Protein 3I7J (pdb70)

Sequence (537 aa):
TALEVLGGWPVPAAAAAVIGPAGVLATHGDTARVFALASVTKPLVARAAQVAVEEGVVNLDTPAGPPGSTVRHLLAHTSGLAHSDQALARPGTRRYSNYGFTVLAESVQRESGIEFGRYLTEAVCEPLGVTTRLDGGPAAAGFGATSTVADLAVFAGDLLRPSTVSAQHADATTVQFPGLDGVLPGYGVQRPNDWGLGFEIRNSKSPHWTGECNSTRTFGHFGQSGGFIWVDPKADLALVVLTARDFGDWALDLWPAISDAVLAEYTLETALEVLGGWPVPAAAAAVIGPAGVLATHGDTARVFALASVTKPLVARAAQVAVEEGVVNLDTPAGPPGSTVRHLLAHTSGLAHSDQALARPGTRRYSNYGFTVLAESVQRESGIEFGRYLTEAVCEPLGVTTRLDGGPAAAGFGATSTVADLAVFAGDLLRPSTVSAQHADATTVQFPGLDGVLPGYGVQRPNDWGLGFEIRNSKSPHWTGECNSTRTFGHFGQSGGFIWVDPKADLALVVLTARDFGDWALDLWPAISDAVLAEYTL

Secondary structure (DSSP, 8-state):
-GGGGGGGSSSS-EEEEEEETTEEEEEES-TTS-EE-GGGHHHHHHHHHHHHHHHTSS-TTSB-SSTT-BHHHHHTT-S-B---S-B-S-TTT----HHHHHHHHHHHHHHHTS-HHHHHIIIIIHHH----EE-SGGGGTTT-EEE-HHHHHHHHHHHHS--SS----TTTTS-SSTT--EEETTTEEESS--B-SSSEE-TT-SS-SS-TTS-TT-EEEEETTTEEEEEETTTTEEEEEEESS-SSTTHHHHHHHHHHHHHHHH---/--GGGGGGSSSS-EEEEEEETTEEEEEES-TT--EE-GGGHHHHHHHHHHHHHHHTS--TTSB-SSTT-BHHHHHTT-S-B---S-B-S-TTS----HHHHHHHHHHHHHHHTS-HHHHHIIIIIHHH----EE-SGGGGTTT-EEE-HHHHHHHHHHHHS--SS----TTTTS-SSTT--EE-TTS-EESS--B-SSSEE-TT-SS-SS-TTS-TT-EEEEETTTEEEEEETTTTEEEEEEESS--SHHHHTHHHHHHHHHHHHH--

CATH classification: 3.40.710.10

Solvent-accessible surface area: 19996 Å² total

Radius of gyration: 24.54 Å; Cα contacts (8 Å, |Δi|>4): 1282; chains: 2; bounding box: 53×66×60 Å

B-factor: mean 22.38, std 11.06, range [1.78, 75.81]

Structure (mmCIF, N/CA/C/O backbone):
data_3I7J
#
_entry.id   3I7J
#
_cell.length_a   65.097
_cell.length_b   97.834
_cell.length_c   114.807
_cell.angle_alpha   90.000
_cell.angle_beta   90.000
_cell.angle_gamma   90.000
#
_symmetry.space_group_name_H-M   'P 21 21 21'
#
loop_
_entity.id
_entity.type
_entity.pdbx_description
1 polymer 'beta-lactamase Mb2281c'
2 water water
#
loop_
_atom_site.group_PDB
_atom_site.id
_atom_site.type_symbol
_atom_site.label_atom_id
_atom_site.label_alt_id
_atom_site.label_comp_id
_atom_site.label_asym_id
_atom_site.label_entity_id
_atom_site.label_seq_id
_atom_site.pdbx_PDB_ins_code
_atom_site.Cartn_x
_atom_site.Cartn_y
_atom_site.Cartn_z
_atom_site.occupancy
_atom_site.B_iso_or_equiv
_atom_site.auth_seq_id
_atom_site.auth_comp_id
_atom_site.auth_asym_id
_atom_site.auth_atom_id
_atom_site.pdbx_PDB_model_num
ATOM 1 N N . THR A 1 2 ? 12.963 49.424 85.203 1.00 27.75 2 THR A N 1
ATOM 2 C CA . THR A 1 2 ? 11.557 49.775 85.556 1.00 32.57 2 THR A CA 1
ATOM 3 C C . THR A 1 2 ? 10.579 49.190 84.544 1.00 31.12 2 THR A C 1
ATOM 4 O O . THR A 1 2 ? 9.495 48.732 84.905 1.00 39.03 2 THR A O 1
ATOM 8 N N . ALA A 1 3 ? 10.965 49.202 83.274 1.00 22.52 3 ALA A N 1
ATOM 9 C CA . ALA A 1 3 ? 10.104 48.683 82.223 1.00 17.51 3 ALA A CA 1
ATOM 10 C C . ALA A 1 3 ? 9.673 47.238 82.462 1.00 17.00 3 ALA A C 1
ATOM 11 O O . ALA A 1 3 ? 8.508 46.902 82.270 1.00 23.42 3 ALA A O 1
ATOM 13 N N . LEU A 1 4 ? 10.603 46.384 82.876 1.00 11.13 4 LEU A N 1
ATOM 14 C CA . LEU A 1 4 ? 10.269 44.986 83.108 1.00 22.59 4 LEU A CA 1
ATOM 15 C C . LEU A 1 4 ? 9.307 44.768 84.278 1.00 21.50 4 LEU A C 1
ATOM 16 O O . LEU A 1 4 ? 8.726 43.694 84.416 1.00 21.80 4 LEU A O 1
ATOM 21 N N . GLU A 1 5 ? 9.129 45.780 85.118 1.00 22.67 5 GLU A N 1
ATOM 22 C CA . GLU A 1 5 ? 8.238 45.633 86.258 1.00 21.04 5 GLU A CA 1
ATOM 23 C C . GLU A 1 5 ? 6.790 45.430 85.828 1.00 23.85 5 GLU A C 1
ATOM 24 O O . GLU A 1 5 ? 5.994 44.838 86.556 1.00 17.63 5 GLU A O 1
ATOM 30 N N . VAL A 1 6 ? 6.448 45.896 84.632 1.00 15.60 6 VAL A N 1
ATOM 31 C CA . VAL A 1 6 ? 5.087 45.740 84.148 1.00 13.49 6 VAL A CA 1
ATOM 32 C C . VAL A 1 6 ? 4.681 44.265 84.132 1.00 19.18 6 VAL A C 1
ATOM 33 O O . VAL A 1 6 ? 3.500 43.945 84.043 1.00 20.24 6 VAL A O 1
ATOM 37 N N . LEU A 1 7 ? 5.657 43.366 84.210 1.00 18.41 7 LEU A N 1
ATOM 38 C CA . LEU A 1 7 ? 5.369 41.938 84.199 1.00 16.73 7 LEU A CA 1
ATOM 39 C C . LEU A 1 7 ? 4.536 41.522 85.408 1.00 20.58 7 LEU A C 1
ATOM 40 O O . LEU A 1 7 ? 3.723 40.601 85.323 1.00 21.22 7 LEU A O 1
ATOM 45 N N . GLY A 1 8 ? 4.742 42.200 86.532 1.00 21.78 8 GLY A N 1
ATOM 46 C CA . GLY A 1 8 ? 3.998 41.878 87.738 1.00 17.13 8 GLY A CA 1
ATOM 47 C C . GLY A 1 8 ? 2.502 42.055 87.570 1.00 22.62 8 GLY A C 1
ATOM 48 O O . GLY A 1 8 ? 1.716 41.448 88.293 1.00 21.23 8 GLY A O 1
ATOM 49 N N . GLY A 1 9 ? 2.104 42.886 86.611 1.00 17.77 9 GLY A N 1
ATOM 50 C CA . GLY A 1 9 ? 0.690 43.114 86.383 1.00 16.99 9 GLY A CA 1
ATOM 51 C C . GLY A 1 9 ? 0.140 42.321 85.216 1.00 23.91 9 GLY A C 1
ATOM 52 O O . GLY A 1 9 ? -1.021 42.486 84.846 1.00 20.96 9 GLY A O 1
ATOM 53 N N . TRP A 1 10 ? 0.966 41.457 84.629 1.00 25.27 10 TRP A N 1
ATOM 54 C CA . TRP A 1 10 ? 0.526 40.643 83.495 1.00 21.95 10 TRP A CA 1
ATOM 55 C C . TRP A 1 10 ? -0.372 39.499 83.931 1.00 18.90 10 TRP A C 1
ATOM 56 O O . TRP A 1 10 ? -0.157 38.887 84.978 1.00 22.08 10 TRP A O 1
ATOM 67 N N . PRO A 1 11 ? -1.401 39.201 83.130 1.00 16.18 11 PRO A N 1
ATOM 68 C CA . PRO A 1 11 ? -2.336 38.120 83.434 1.00 16.26 11 PRO A CA 1
ATOM 69 C C . PRO A 1 11 ? -1.763 36.753 83.062 1.00 19.42 11 PRO A C 1
ATOM 70 O O . PRO A 1 11 ? -2.321 36.043 82.227 1.00 19.34 11 PRO A O 1
ATOM 74 N N . VAL A 1 12 ? -0.647 36.391 83.686 1.00 18.13 12 VAL A N 1
ATOM 75 C CA . VAL A 1 12 ? 0.007 35.114 83.427 1.00 21.53 12 VAL A CA 1
ATOM 76 C C . VAL A 1 12 ? 0.379 34.453 84.759 1.00 22.22 12 VAL A C 1
ATOM 77 O O . VAL A 1 12 ? 0.635 35.136 85.741 1.00 28.62 12 VAL A O 1
ATOM 81 N N . PRO A 1 13 ? 0.415 33.111 84.803 1.00 21.12 13 PRO A N 1
ATOM 82 C CA . PRO A 1 13 ? 0.757 32.366 86.023 1.00 16.57 13 PRO A CA 1
ATOM 83 C C . PRO A 1 13 ? 2.177 32.658 86.515 1.00 25.02 13 PRO A C 1
ATOM 84 O O . PRO A 1 13 ? 2.464 32.557 87.707 1.00 19.05 13 PRO A O 1
ATOM 88 N N . ALA A 1 14 ? 3.060 33.011 85.586 1.00 21.01 14 ALA A N 1
ATOM 89 C CA . ALA A 1 14 ? 4.451 33.323 85.909 1.00 24.82 14 ALA A CA 1
ATOM 90 C C . ALA A 1 14 ? 5.165 33.869 84.677 1.00 28.22 14 ALA A C 1
ATOM 91 O O . ALA A 1 14 ? 4.837 33.513 83.539 1.00 21.62 14 ALA A O 1
ATOM 93 N N . ALA A 1 15 ? 6.146 34.732 84.913 1.00 26.54 15 ALA A N 1
ATOM 94 C CA . ALA A 1 15 ? 6.917 35.328 83.829 1.00 20.84 15 ALA A CA 1
ATOM 95 C C . ALA A 1 15 ? 8.299 35.743 84.305 1.00 17.56 15 ALA A C 1
ATOM 96 O O . ALA A 1 15 ? 8.522 35.924 85.498 1.00 12.55 15 ALA A O 1
ATOM 98 N N . ALA A 1 16 ? 9.225 35.872 83.361 1.00 15.99 16 ALA A N 1
ATOM 99 C CA . ALA A 1 16 ? 10.592 36.287 83.651 1.00 11.00 16 ALA A CA 1
ATOM 100 C C . ALA A 1 16 ? 11.114 36.984 82.399 1.00 13.68 16 ALA A C 1
ATOM 101 O O . ALA A 1 16 ? 10.730 36.642 81.278 1.00 12.63 16 ALA A O 1
ATOM 103 N N . ALA A 1 17 ? 11.982 37.967 82.583 1.00 7.56 17 ALA A N 1
ATOM 104 C CA . ALA A 1 17 ? 12.498 38.690 81.443 1.00 9.86 17 ALA A CA 1
ATOM 105 C C . ALA A 1 17 ? 13.856 39.298 81.712 1.00 16.62 17 ALA A C 1
ATOM 106 O O . ALA A 1 17 ? 14.291 39.405 82.861 1.00 15.94 17 ALA A O 1
ATOM 108 N N . ALA A 1 18 ? 14.517 39.705 80.633 1.00 12.64 18 ALA A N 1
ATOM 109 C CA . ALA A 1 18 ? 15.830 40.309 80.718 1.00 9.26 18 ALA A CA 1
ATOM 110 C C . ALA A 1 18 ? 16.101 41.213 79.526 1.00 15.59 18 ALA A C 1
ATOM 111 O O . ALA A 1 18 ? 15.704 40.917 78.398 1.00 15.39 18 ALA A O 1
ATOM 113 N N . VAL A 1 19 ? 16.764 42.332 79.790 1.00 11.80 19 VAL A N 1
ATOM 114 C CA . VAL A 1 19 ? 17.150 43.257 78.742 1.00 6.85 19 VAL A CA 1
ATOM 115 C C . VAL A 1 19 ? 18.649 43.025 78.626 1.00 15.27 19 VAL A C 1
ATOM 116 O O . VAL A 1 19 ? 19.366 43.039 79.631 1.00 11.73 19 VAL A O 1
ATOM 120 N N . ILE A 1 20 ? 19.115 42.788 77.405 1.00 11.54 20 ILE A N 1
ATOM 121 C CA . ILE A 1 20 ? 20.528 42.531 77.161 1.00 10.19 20 ILE A CA 1
ATOM 122 C C . ILE A 1 20 ? 21.121 43.573 76.218 1.00 17.01 20 ILE A C 1
ATOM 123 O O . ILE A 1 20 ? 20.483 44.004 75.255 1.00 8.84 20 ILE A O 1
ATOM 128 N N . GLY A 1 21 ? 22.347 43.976 76.521 1.00 6.82 21 GLY A N 1
ATOM 129 C CA . GLY A 1 21 ? 23.055 44.937 75.705 1.00 8.79 21 GLY A CA 1
ATOM 130 C C . GLY A 1 21 ? 24.375 44.272 75.379 1.00 11.75 21 GLY A C 1
ATOM 131 O O . GLY A 1 21 ? 24.662 43.199 75.919 1.00 14.41 21 GLY A O 1
ATOM 132 N N . PRO A 1 22 ? 25.200 44.865 74.509 1.00 12.49 22 PRO A N 1
ATOM 133 C CA . PRO A 1 22 ? 26.495 44.271 74.151 1.00 15.70 22 PRO A CA 1
ATOM 134 C C . PRO A 1 22 ? 27.427 44.042 75.351 1.00 21.18 22 PRO A C 1
ATOM 135 O O . PRO A 1 22 ? 28.325 43.197 75.302 1.00 20.40 22 PRO A O 1
ATOM 139 N N . ALA A 1 23 ? 27.202 44.785 76.432 1.00 22.86 23 ALA A N 1
ATOM 140 C CA . ALA A 1 23 ? 28.024 44.655 77.630 1.00 26.98 23 ALA A CA 1
ATOM 141 C C . ALA A 1 23 ? 27.476 43.617 78.608 1.00 20.57 23 ALA A C 1
ATOM 142 O O . ALA A 1 23 ? 28.174 43.196 79.527 1.00 27.97 23 ALA A O 1
ATOM 144 N N . GLY A 1 24 ? 26.230 43.202 78.415 1.00 21.90 24 GLY A N 1
ATOM 145 C CA . GLY A 1 24 ? 25.657 42.209 79.305 1.00 15.24 24 GLY A CA 1
ATOM 146 C C . GLY A 1 24 ? 24.205 42.477 79.630 1.00 16.89 24 GLY A C 1
ATOM 147 O O . GLY A 1 24 ? 23.539 43.265 78.958 1.00 17.01 24 GLY A O 1
ATOM 148 N N . VAL A 1 25 ? 23.707 41.812 80.667 1.00 20.57 25 VAL A N 1
ATOM 149 C CA . VAL A 1 25 ? 22.323 41.978 81.086 1.00 13.84 25 VAL A CA 1
ATOM 150 C C . VAL A 1 25 ? 22.158 43.334 81.765 1.00 18.06 25 VAL A C 1
ATOM 151 O O . VAL A 1 25 ? 22.855 43.640 82.730 1.00 19.53 25 VAL A O 1
ATOM 155 N N . LEU A 1 26 ? 21.234 44.138 81.254 1.00 14.97 26 LEU A N 1
ATOM 156 C CA . LEU A 1 26 ? 20.976 45.470 81.783 1.00 13.75 26 LEU A CA 1
ATOM 157 C C . LEU A 1 26 ? 19.867 45.495 82.834 1.00 12.22 26 LEU A C 1
ATOM 158 O O . LEU A 1 26 ? 19.781 46.430 83.626 1.00 18.33 26 LEU A O 1
ATOM 163 N N . ALA A 1 27 ? 19.011 44.479 82.828 1.00 13.00 27 ALA A N 1
ATOM 164 C CA . ALA A 1 27 ? 17.918 44.401 83.785 1.00 13.41 27 ALA A CA 1
ATOM 165 C C . ALA A 1 27 ? 17.225 43.052 83.671 1.00 16.44 27 ALA A C 1
ATOM 166 O O . ALA A 1 27 ? 17.246 42.422 82.613 1.00 17.19 27 ALA A O 1
ATOM 168 N N . THR A 1 28 ? 16.627 42.599 84.767 1.00 10.73 28 THR A N 1
ATOM 169 C CA . THR A 1 28 ? 15.909 41.333 84.758 1.00 11.91 28 THR A CA 1
ATOM 170 C C . THR A 1 28 ? 14.694 41.479 85.638 1.00 8.71 28 THR A C 1
ATOM 171 O O . THR A 1 28 ? 14.543 42.475 86.341 1.00 12.06 28 THR A O 1
ATOM 175 N N . HIS A 1 29 ? 13.825 40.481 85.584 1.00 18.54 29 HIS A N 1
ATOM 176 C CA . HIS A 1 29 ? 12.622 40.456 86.399 1.00 12.96 29 HIS A CA 1
ATOM 177 C C . HIS A 1 29 ? 12.157 39.012 86.437 1.00 14.66 29 HIS A C 1
ATOM 178 O O . HIS A 1 29 ? 12.276 38.298 85.445 1.00 24.32 29 HIS A O 1
ATOM 185 N N . GLY A 1 30 ? 11.646 38.580 87.584 1.00 15.52 30 GLY A N 1
ATOM 186 C CA . GLY A 1 30 ? 11.174 37.215 87.711 1.00 12.62 30 GLY A CA 1
ATOM 187 C C . GLY A 1 30 ? 12.303 36.236 87.962 1.00 11.72 30 GLY A C 1
ATOM 188 O O . GLY A 1 30 ? 13.446 36.635 88.188 1.00 14.77 30 GLY A O 1
ATOM 189 N N . ASP A 1 31 ? 11.994 34.946 87.918 1.00 13.07 31 ASP A N 1
ATOM 190 C CA . ASP A 1 31 ? 13.016 33.934 88.156 1.00 19.27 31 ASP A CA 1
ATOM 191 C C . ASP A 1 31 ? 13.707 33.553 86.848 1.00 14.66 31 ASP A C 1
ATOM 192 O O . ASP A 1 31 ? 13.182 32.768 86.057 1.00 15.07 31 ASP A O 1
ATOM 197 N N . THR A 1 32 ? 14.894 34.114 86.634 1.00 11.83 32 THR A N 1
ATOM 198 C CA . THR A 1 32 ? 15.662 33.857 85.421 1.00 9.44 32 THR A CA 1
ATOM 199 C C . THR A 1 32 ? 16.258 32.443 85.374 1.00 15.42 32 THR A C 1
ATOM 200 O O . THR A 1 32 ? 16.852 32.039 84.372 1.00 15.65 32 THR A O 1
ATOM 204 N N . ALA A 1 33 ? 16.084 31.690 86.455 1.00 9.53 33 ALA A N 1
ATOM 205 C CA . ALA A 1 33 ? 16.587 30.326 86.525 1.00 12.16 33 ALA A CA 1
ATOM 206 C C . ALA A 1 33 ? 15.453 29.327 86.270 1.00 15.32 33 ALA A C 1
ATOM 207 O O . ALA A 1 33 ? 15.692 28.133 86.093 1.00 19.46 33 ALA A O 1
ATOM 209 N N . ARG A 1 34 ? 14.219 29.819 86.250 1.00 13.71 34 ARG A N 1
ATOM 210 C CA . ARG A 1 34 ? 13.057 28.967 86.012 1.00 13.17 34 ARG A CA 1
ATOM 211 C C . ARG A 1 34 ? 12.987 28.457 84.569 1.00 14.97 34 ARG A C 1
ATOM 212 O O . ARG A 1 34 ? 13.129 29.231 83.620 1.00 13.83 34 ARG A O 1
ATOM 220 N N . VAL A 1 35 ? 12.755 27.156 84.413 1.00 10.53 35 VAL A N 1
ATOM 221 C CA . VAL A 1 35 ? 12.661 26.537 83.093 1.00 11.51 35 VAL A CA 1
ATOM 222 C C . VAL A 1 35 ? 11.300 26.767 82.433 1.00 16.13 35 VAL A C 1
ATOM 223 O O . VAL A 1 35 ? 10.261 26.546 83.048 1.00 19.91 35 VAL A O 1
ATOM 227 N N . PHE A 1 36 ? 11.316 27.181 81.169 1.00 13.11 36 PHE A N 1
ATOM 228 C CA . PHE A 1 36 ? 10.089 27.453 80.419 1.00 10.08 36 PHE A CA 1
ATOM 229 C C . PHE A 1 36 ? 10.080 26.697 79.081 1.00 16.74 36 PHE A C 1
ATOM 230 O O . PHE A 1 36 ? 11.135 26.448 78.490 1.00 15.44 36 PHE A O 1
ATOM 238 N N . ALA A 1 37 ? 8.897 26.328 78.600 1.00 15.61 37 ALA A N 1
ATOM 239 C CA . ALA A 1 37 ? 8.807 25.666 77.302 1.00 20.80 37 ALA A CA 1
ATOM 240 C C . ALA A 1 37 ? 8.979 26.830 76.334 1.00 20.57 37 ALA A C 1
ATOM 241 O O . ALA A 1 37 ? 8.367 27.884 76.520 1.00 16.91 37 ALA A O 1
ATOM 243 N N . LEU A 1 38 ? 9.797 26.651 75.304 1.00 23.41 38 LEU A N 1
ATOM 244 C CA . LEU A 1 38 ? 10.044 27.736 74.359 1.00 17.76 38 LEU A CA 1
ATOM 245 C C . LEU A 1 38 ? 9.181 27.736 73.118 1.00 20.33 38 LEU A C 1
ATOM 246 O O . LEU A 1 38 ? 9.041 28.766 72.458 1.00 12.57 38 LEU A O 1
ATOM 251 N N . ALA A 1 39 ? 8.596 26.584 72.806 1.00 15.86 39 ALA A N 1
ATOM 252 C CA . ALA A 1 39 ? 7.784 26.448 71.601 1.00 18.48 39 ALA A CA 1
ATOM 253 C C . ALA A 1 39 ? 8.664 26.936 70.445 1.00 15.60 39 ALA A C 1
ATOM 254 O O . ALA A 1 39 ? 9.837 26.579 70.384 1.00 11.73 39 ALA A O 1
ATOM 256 N N . SER A 1 40 ? 8.121 27.761 69.554 1.00 18.79 40 SER A N 1
ATOM 257 C CA . SER A 1 40 ? 8.888 28.257 68.406 1.00 17.38 40 SER A CA 1
ATOM 258 C C . SER A 1 40 ? 10.102 29.127 68.720 1.00 15.48 40 SER A C 1
ATOM 259 O O . SER A 1 40 ? 10.854 29.498 67.818 1.00 8.57 40 SER A O 1
ATOM 262 N N . VAL A 1 41 ? 10.289 29.484 69.984 1.00 11.17 41 VAL A N 1
ATOM 263 C CA . VAL A 1 41 ? 11.465 30.266 70.320 1.00 11.96 41 VAL A CA 1
ATOM 264 C C . VAL A 1 41 ? 12.626 29.274 70.199 1.00 17.92 41 VAL A C 1
ATOM 265 O O . VAL A 1 41 ? 13.801 29.627 70.338 1.00 17.18 41 VAL A O 1
ATOM 269 N N . THR A 1 42 ? 12.274 28.019 69.933 1.00 11.00 42 THR A N 1
ATOM 270 C CA . THR A 1 42 ? 13.251 26.960 69.740 1.00 14.37 42 THR A CA 1
ATOM 271 C C . THR A 1 42 ? 13.984 27.212 68.429 1.00 9.99 42 THR A C 1
ATOM 272 O O . THR A 1 42 ? 15.189 27.001 68.329 1.00 13.22 42 THR A O 1
ATOM 276 N N . LYS A 1 43 ? 13.248 27.677 67.427 1.00 11.24 43 LYS A N 1
ATOM 277 C CA . LYS A 1 43 ? 13.817 27.902 66.104 1.00 10.86 43 LYS A CA 1
ATOM 278 C C . LYS A 1 43 ? 15.123 28.679 66.028 1.00 8.28 43 LYS A C 1
ATOM 279 O O . LYS A 1 43 ? 16.039 28.262 65.339 1.00 11.38 43 LYS A O 1
ATOM 285 N N . PRO A 1 44 ? 15.237 29.807 66.743 1.00 14.44 44 PRO A N 1
ATOM 286 C CA . PRO A 1 44 ? 16.496 30.559 66.673 1.00 11.96 44 PRO A CA 1
ATOM 287 C C . PRO A 1 44 ? 17.685 29.715 67.147 1.00 10.76 44 PRO A C 1
ATOM 288 O O . PRO A 1 44 ? 18.805 29.858 66.643 1.00 7.33 44 PRO A O 1
ATOM 292 N N . LEU A 1 45 ? 17.438 28.828 68.107 1.00 8.60 45 LEU A N 1
ATOM 293 C CA . LEU A 1 45 ? 18.499 27.970 68.631 1.00 11.59 45 LEU A CA 1
ATOM 294 C C . LEU A 1 45 ? 18.917 26.957 67.567 1.00 11.78 45 LEU A C 1
ATOM 295 O O . LEU A 1 45 ? 20.109 26.750 67.321 1.00 9.26 45 LEU A O 1
ATOM 300 N N . VAL A 1 46 ? 17.933 26.326 66.936 1.00 10.68 46 VAL A N 1
ATOM 301 C CA . VAL A 1 46 ? 18.208 25.341 65.901 1.00 10.37 46 VAL A CA 1
ATOM 302 C C . VAL A 1 46 ? 18.846 26.029 64.702 1.00 9.61 46 VAL A C 1
ATOM 303 O O . VAL A 1 46 ? 19.770 25.489 64.086 1.00 9.99 46 VAL A O 1
ATOM 307 N N . ALA A 1 47 ? 18.355 27.220 64.372 1.00 4.99 47 ALA A N 1
ATOM 308 C CA . ALA A 1 47 ? 18.902 27.977 63.246 1.00 7.37 47 ALA A CA 1
ATOM 309 C C . ALA A 1 47 ? 20.380 28.293 63.475 1.00 12.64 47 ALA A C 1
ATOM 310 O O . ALA A 1 47 ? 21.194 28.193 62.554 1.00 5.91 47 ALA A O 1
ATOM 312 N N . ARG A 1 48 ? 20.728 28.676 64.701 1.00 6.35 48 ARG A N 1
ATOM 313 C CA . ARG A 1 48 ? 22.116 29.005 64.991 1.00 8.90 48 ARG A CA 1
ATOM 314 C C . ARG A 1 48 ? 22.976 27.752 64.889 1.00 10.62 48 ARG A C 1
ATOM 315 O O . ARG A 1 48 ? 24.141 27.812 64.477 1.00 10.48 48 ARG A O 1
ATOM 323 N N . ALA A 1 49 ? 22.398 26.616 65.266 1.00 7.84 49 ALA A N 1
ATOM 324 C CA . ALA A 1 49 ? 23.105 25.344 65.190 1.00 7.90 49 ALA A CA 1
ATOM 325 C C . ALA A 1 49 ? 23.347 25.000 63.716 1.00 17.13 49 ALA A C 1
ATOM 326 O O . ALA A 1 49 ? 24.423 24.514 63.351 1.00 14.46 49 ALA A O 1
ATOM 328 N N . ALA A 1 50 ? 22.348 25.262 62.869 1.00 11.38 50 ALA A N 1
ATOM 329 C CA . ALA A 1 50 ? 22.477 24.994 61.432 1.00 10.15 50 ALA A CA 1
ATOM 330 C C . ALA A 1 50 ? 23.502 25.942 60.793 1.00 8.21 50 ALA A C 1
ATOM 331 O O . ALA A 1 50 ? 24.165 25.589 59.819 1.00 6.03 50 ALA A O 1
ATOM 333 N N . GLN A 1 51 ? 23.608 27.147 61.347 1.00 8.43 51 GLN A N 1
ATOM 334 C CA . GLN A 1 51 ? 24.555 28.134 60.862 1.00 12.45 51 GLN A CA 1
ATOM 335 C C . GLN A 1 51 ? 25.973 27.679 61.209 1.00 11.87 51 GLN A C 1
ATOM 336 O O . GLN A 1 51 ? 26.891 27.809 60.400 1.00 15.66 51 GLN A O 1
ATOM 342 N N . VAL A 1 52 ? 26.148 27.142 62.411 1.00 8.35 52 VAL A N 1
ATOM 343 C CA . VAL A 1 52 ? 27.452 26.653 62.825 1.00 8.48 52 VAL A CA 1
ATOM 344 C C . VAL A 1 52 ? 27.841 25.478 61.921 1.00 16.38 52 VAL A C 1
ATOM 345 O O . VAL A 1 52 ? 28.995 25.359 61.517 1.00 13.97 52 VAL A O 1
ATOM 349 N N . ALA A 1 53 ? 26.873 24.616 61.602 1.00 13.35 53 ALA A N 1
ATOM 350 C CA . ALA A 1 53 ? 27.130 23.459 60.744 1.00 10.13 53 ALA A CA 1
ATOM 351 C C . ALA A 1 53 ? 27.623 23.878 59.354 1.00 14.94 53 ALA A C 1
ATOM 352 O O . ALA A 1 53 ? 28.501 23.228 58.775 1.00 13.20 53 ALA A O 1
ATOM 354 N N . VAL A 1 54 ? 27.063 24.959 58.821 1.00 5.62 54 VAL A N 1
ATOM 355 C CA . VAL A 1 54 ? 27.484 25.451 57.525 1.00 8.39 54 VAL A CA 1
ATOM 356 C C . VAL A 1 54 ? 28.941 25.883 57.626 1.00 17.08 54 VAL A C 1
ATOM 357 O O . VAL A 1 54 ? 29.754 25.572 56.753 1.00 16.10 54 VAL A O 1
ATOM 361 N N . GLU A 1 55 ? 29.283 26.587 58.701 1.00 12.97 55 GLU A N 1
ATOM 362 C CA . GLU A 1 55 ? 30.662 27.042 58.876 1.00 16.83 55 GLU A CA 1
ATOM 363 C C . GLU A 1 55 ? 31.645 25.898 59.118 1.00 15.42 55 GLU A C 1
ATOM 364 O O . GLU A 1 55 ? 32.821 26.026 58.781 1.00 17.34 55 GLU A O 1
ATOM 370 N N . GLU A 1 56 ? 31.173 24.790 59.691 1.00 10.77 56 GLU A N 1
ATOM 371 C CA . GLU A 1 56 ? 32.040 23.634 59.926 1.00 18.00 56 GLU A CA 1
ATOM 372 C C . GLU A 1 56 ? 32.245 22.918 58.586 1.00 20.83 56 GLU A C 1
ATOM 373 O O . GLU A 1 56 ? 33.198 22.159 58.409 1.00 19.38 56 GLU A O 1
ATOM 379 N N . GLY A 1 57 ? 31.347 23.171 57.640 1.00 22.68 57 GLY A N 1
ATOM 380 C CA . GLY A 1 57 ? 31.448 22.520 56.348 1.00 18.90 57 GLY A CA 1
ATOM 381 C C . GLY A 1 57 ? 30.573 21.277 56.279 1.00 17.90 57 GLY A C 1
ATOM 382 O O . GLY A 1 57 ? 30.523 20.610 55.248 1.00 22.98 57 GLY A O 1
ATOM 383 N N . VAL A 1 58 ? 29.885 20.962 57.376 1.00 13.60 58 VAL A N 1
ATOM 384 C CA . VAL A 1 58 ? 29.007 19.790 57.433 1.00 21.34 58 VAL A CA 1
ATOM 385 C C . VAL A 1 58 ? 27.999 19.855 56.290 1.00 20.34 58 VAL A C 1
ATOM 386 O O . VAL A 1 58 ? 27.706 18.851 55.643 1.00 17.37 58 VAL A O 1
ATOM 390 N N . VAL A 1 59 ? 27.459 21.045 56.063 1.00 16.13 59 VAL A N 1
ATOM 391 C CA . VAL A 1 59 ? 26.516 21.270 54.981 1.00 11.55 59 VAL A CA 1
ATOM 392 C C . VAL A 1 59 ? 26.764 22.665 54.464 1.00 14.24 59 VAL A C 1
ATOM 393 O O . VAL A 1 59 ? 27.530 23.431 55.052 1.00 18.35 59 VAL A O 1
ATOM 397 N N . ASN A 1 60 ? 26.129 22.985 53.347 1.00 15.56 60 ASN A N 1
ATOM 398 C CA . ASN A 1 60 ? 26.238 24.309 52.764 1.00 9.95 60 ASN A CA 1
ATOM 399 C C . ASN A 1 60 ? 24.819 24.827 52.739 1.00 8.20 60 ASN A C 1
ATOM 400 O O . ASN A 1 60 ? 23.877 24.062 52.910 1.00 15.85 60 ASN A O 1
ATOM 405 N N . LEU A 1 61 ? 24.673 26.126 52.544 1.00 12.36 61 LEU A N 1
ATOM 406 C CA . LEU A 1 61 ? 23.362 26.735 52.477 1.00 13.08 61 LEU A CA 1
ATOM 407 C C . LEU A 1 61 ? 22.651 26.238 51.217 1.00 21.92 61 LEU A C 1
ATOM 408 O O . LEU A 1 61 ? 21.432 26.081 51.206 1.00 12.34 61 LEU A O 1
ATOM 413 N N . ASP A 1 62 ? 23.420 25.972 50.162 1.00 10.65 62 ASP A N 1
ATOM 414 C CA . ASP A 1 62 ? 22.840 25.508 48.910 1.00 17.41 62 ASP A CA 1
ATOM 415 C C . ASP A 1 62 ? 22.743 23.982 48.843 1.00 15.83 62 ASP A C 1
ATOM 416 O O . ASP A 1 62 ? 22.327 23.425 47.832 1.00 17.06 62 ASP A O 1
ATOM 421 N N . THR A 1 63 ? 23.130 23.311 49.922 1.00 11.65 63 THR A N 1
ATOM 422 C CA . THR A 1 63 ? 23.053 21.855 49.977 1.00 11.13 63 THR A CA 1
ATOM 423 C C . THR A 1 63 ? 21.593 21.419 49.844 1.00 17.18 63 THR A C 1
ATOM 424 O O . THR A 1 63 ? 20.740 21.870 50.594 1.00 16.76 63 THR A O 1
ATOM 428 N N . PRO A 1 64 ? 21.290 20.530 48.885 1.00 19.41 64 PRO A N 1
ATOM 429 C CA . PRO A 1 64 ? 19.920 20.044 48.679 1.00 17.11 64 PRO A CA 1
ATOM 430 C C . PRO A 1 64 ? 19.348 19.389 49.937 1.00 13.65 64 PRO A C 1
ATOM 431 O O . PRO A 1 64 ? 19.982 18.525 50.543 1.00 17.59 64 PRO A O 1
ATOM 435 N N . ALA A 1 65 ? 18.149 19.810 50.321 1.00 12.09 65 ALA A N 1
ATOM 436 C CA . ALA A 1 65 ? 17.475 19.273 51.498 1.00 13.90 65 ALA A CA 1
ATOM 437 C C . ALA A 1 65 ? 15.987 19.609 51.394 1.00 15.36 65 ALA A C 1
ATOM 438 O O . ALA A 1 65 ? 15.628 20.755 51.138 1.00 16.15 65 ALA A O 1
ATOM 440 N N . GLY A 1 66 ? 15.128 18.613 51.594 1.00 16.89 66 GLY A N 1
ATOM 441 C CA . GLY A 1 66 ? 13.699 18.837 51.489 1.00 18.24 66 GLY A CA 1
ATOM 442 C C . GLY A 1 66 ? 13.200 18.461 50.101 1.00 17.38 66 GLY A C 1
ATOM 443 O O . GLY A 1 66 ? 13.821 17.644 49.432 1.00 22.58 66 GLY A O 1
ATOM 444 N N . PRO A 1 67 ? 12.076 19.031 49.635 1.00 27.04 67 PRO A N 1
ATOM 445 C CA . PRO A 1 67 ? 11.555 18.703 48.300 1.00 22.25 67 PRO A CA 1
ATOM 446 C C . PRO A 1 67 ? 12.561 19.017 47.197 1.00 24.59 67 PRO A C 1
ATOM 447 O O . PRO A 1 67 ? 13.503 19.779 47.405 1.00 22.82 67 PRO A O 1
ATOM 451 N N . PRO A 1 68 ? 12.376 18.421 46.006 1.00 32.68 68 PRO A N 1
ATOM 452 C CA . PRO A 1 68 ? 13.284 18.664 44.881 1.00 27.73 68 PRO A CA 1
ATOM 453 C C . PRO A 1 68 ? 13.395 20.160 44.615 1.00 18.75 68 PRO A C 1
ATOM 454 O O . PRO A 1 68 ? 12.384 20.851 44.478 1.00 21.84 68 PRO A O 1
ATOM 458 N N . GLY A 1 69 ? 14.625 20.657 44.555 1.00 17.33 69 GLY A N 1
ATOM 459 C CA . GLY A 1 69 ? 14.836 22.070 44.312 1.00 9.58 69 GLY A CA 1
ATOM 460 C C . GLY A 1 69 ? 14.961 22.856 45.606 1.00 14.68 69 GLY A C 1
ATOM 461 O O . GLY A 1 69 ? 15.211 24.056 45.588 1.00 21.26 69 GLY A O 1
ATOM 462 N N . SER A 1 70 ? 14.786 22.185 46.737 1.00 13.26 70 SER A N 1
ATOM 463 C CA . SER A 1 70 ? 14.894 22.855 48.030 1.00 17.11 70 SER A CA 1
ATOM 464 C C . SER A 1 70 ? 16.298 22.637 48.614 1.00 14.34 70 SER A C 1
ATOM 465 O O . SER A 1 70 ? 16.938 21.620 48.337 1.00 16.47 70 SER A O 1
ATOM 468 N N . THR A 1 71 ? 16.775 23.595 49.407 1.00 11.75 71 THR A N 1
ATOM 469 C CA . THR A 1 71 ? 18.102 23.511 50.021 1.00 10.62 71 THR A CA 1
ATOM 470 C C . THR A 1 71 ? 18.029 23.861 51.512 1.00 14.62 71 THR A C 1
ATOM 471 O O . THR A 1 71 ? 16.967 24.202 52.034 1.00 11.80 71 THR A O 1
ATOM 475 N N . VAL A 1 72 ? 19.162 23.766 52.195 1.00 10.41 72 VAL A N 1
ATOM 476 C CA . VAL A 1 72 ? 19.231 24.113 53.602 1.00 10.61 72 VAL A CA 1
ATOM 477 C C . VAL A 1 72 ? 18.718 25.554 53.789 1.00 14.16 72 VAL A C 1
ATOM 478 O O . VAL A 1 72 ? 17.948 25.822 54.714 1.00 8.99 72 VAL A O 1
ATOM 482 N N . ARG A 1 73 ? 19.107 26.465 52.894 1.00 9.60 73 ARG A N 1
ATOM 483 C CA . ARG A 1 73 ? 18.670 27.861 52.979 1.00 13.97 73 ARG A CA 1
ATOM 484 C C . ARG A 1 73 ? 17.146 28.012 52.904 1.00 15.25 73 ARG A C 1
ATOM 485 O O . ARG A 1 73 ? 16.582 28.865 53.589 1.00 15.62 73 ARG A O 1
ATOM 493 N N . HIS A 1 74 ? 16.487 27.208 52.064 1.00 9.08 74 HIS A N 1
ATOM 494 C CA . HIS A 1 74 ? 15.029 27.274 51.935 1.00 11.51 74 HIS A CA 1
ATOM 495 C C . HIS A 1 74 ? 14.379 26.797 53.223 1.00 10.99 74 HIS A C 1
ATOM 496 O O . HIS A 1 74 ? 13.338 27.311 53.636 1.00 14.20 74 HIS A O 1
ATOM 503 N N . LEU A 1 75 ? 14.975 25.789 53.849 1.00 8.65 75 LEU A N 1
ATOM 504 C CA . LEU A 1 75 ? 14.419 25.265 55.086 1.00 4.57 75 LEU A CA 1
ATOM 505 C C . LEU A 1 75 ? 14.513 26.300 56.201 1.00 11.33 75 LEU A C 1
ATOM 506 O O . LEU A 1 75 ? 13.552 26.509 56.944 1.00 11.87 75 LEU A O 1
ATOM 511 N N . LEU A 1 76 ? 15.663 26.961 56.298 1.00 13.01 76 LEU A N 1
ATOM 512 C CA . LEU A 1 76 ? 15.892 27.982 57.316 1.00 14.81 76 LEU A CA 1
ATOM 513 C C . LEU A 1 76 ? 14.989 29.202 57.156 1.00 12.96 76 LEU A C 1
ATOM 514 O O . LEU A 1 76 ? 14.553 29.798 58.147 1.00 12.67 76 LEU A O 1
ATOM 519 N N . ALA A 1 77 ? 14.709 29.562 55.906 1.00 8.01 77 ALA A N 1
ATOM 520 C CA . ALA A 1 77 ? 13.890 30.728 55.591 1.00 5.70 77 ALA A CA 1
ATOM 521 C C . ALA A 1 77 ? 12.412 30.424 55.327 1.00 12.60 77 ALA A C 1
ATOM 522 O O . ALA A 1 77 ? 11.653 31.320 54.961 1.00 14.50 77 ALA A O 1
ATOM 524 N N . HIS A 1 78 ? 12.010 29.171 55.510 1.00 8.51 78 HIS A N 1
ATOM 525 C CA . HIS A 1 78 ? 10.623 28.768 55.299 1.00 13.93 78 HIS A CA 1
ATOM 526 C C . HIS A 1 78 ? 10.144 28.997 53.866 1.00 13.84 78 HIS A C 1
ATOM 527 O O . HIS A 1 78 ? 9.043 29.504 53.643 1.00 11.39 78 HIS A O 1
ATOM 534 N N . THR A 1 79 ? 10.970 28.633 52.890 1.00 13.24 79 THR A N 1
ATOM 535 C CA . THR A 1 79 ? 10.578 28.784 51.495 1.00 9.38 79 THR A CA 1
ATOM 536 C C . THR A 1 79 ? 10.691 27.463 50.732 1.00 9.04 79 THR A C 1
ATOM 537 O O . THR A 1 79 ? 10.651 27.452 49.506 1.00 14.53 79 THR A O 1
ATOM 541 N N . SER A 1 80 ? 10.806 26.350 51.451 1.00 8.99 80 SER A N 1
ATOM 542 C CA . SER A 1 80 ? 10.939 25.043 50.805 1.00 13.75 80 SER A CA 1
ATOM 543 C C . SER A 1 80 ? 9.661 24.557 50.115 1.00 18.07 80 SER A C 1
ATOM 544 O O . SER A 1 80 ? 9.708 23.595 49.352 1.00 15.46 80 SER A O 1
ATOM 547 N N . GLY A 1 81 ? 8.534 25.218 50.378 1.00 15.27 81 GLY A N 1
ATOM 548 C CA . GLY A 1 81 ? 7.275 24.818 49.774 1.00 8.55 81 GLY A CA 1
ATOM 549 C C . GLY A 1 81 ? 6.650 23.688 50.565 1.00 15.13 81 GLY A C 1
ATOM 550 O O . GLY A 1 81 ? 5.601 23.147 50.210 1.00 17.31 81 GLY A O 1
ATOM 551 N N . LEU A 1 82 ? 7.311 23.337 51.660 1.00 20.00 82 LEU A N 1
ATOM 552 C CA . LEU A 1 82 ? 6.875 22.264 52.534 1.00 14.30 82 LEU A CA 1
ATOM 553 C C . LEU A 1 82 ? 5.703 22.697 53.413 1.00 18.01 82 LEU A C 1
ATOM 554 O O . LEU A 1 82 ? 5.574 23.867 53.780 1.00 15.68 82 LEU A O 1
ATOM 559 N N . ALA A 1 83 ? 4.852 21.736 53.746 1.00 15.18 83 ALA A N 1
ATOM 560 C CA . ALA A 1 83 ? 3.692 21.993 54.573 1.00 20.53 83 ALA A CA 1
ATOM 561 C C . ALA A 1 83 ? 4.116 22.380 55.979 1.00 21.71 83 ALA A C 1
ATOM 562 O O . ALA A 1 83 ? 5.275 22.217 56.371 1.00 14.50 83 ALA A O 1
ATOM 572 N N . HIS A 1 85 ? 3.063 21.070 59.035 1.00 15.90 85 HIS A N 1
ATOM 573 C CA . HIS A 1 85 ? 3.311 19.965 59.953 1.00 17.90 85 HIS A CA 1
ATOM 574 C C . HIS A 1 85 ? 3.819 18.652 59.369 1.00 13.91 85 HIS A C 1
ATOM 575 O O . HIS A 1 85 ? 4.399 17.846 60.092 1.00 20.44 85 HIS A O 1
ATOM 582 N N . SER 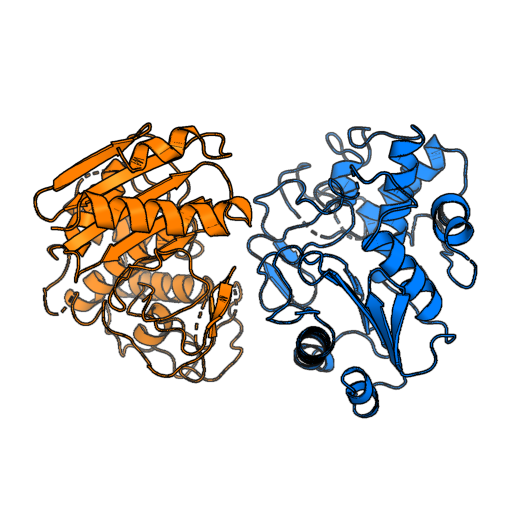A 1 86 ? 3.606 18.423 58.080 1.00 21.67 86 SER A N 1
ATOM 583 C CA . SER A 1 86 ? 4.047 17.170 57.483 1.00 22.68 86 SER A CA 1
ATOM 584 C C . SER A 1 86 ? 4.884 17.344 56.229 1.00 24.43 86 SER A C 1
ATOM 585 O O . SER A 1 86 ? 5.013 18.444 55.686 1.00 16.46 86 SER A O 1
ATOM 588 N N . ASP A 1 87 ? 5.427 16.220 55.771 1.00 31.46 87 ASP A N 1
ATOM 589 C CA . ASP A 1 87 ? 6.262 16.151 54.580 1.00 31.07 87 ASP A CA 1
ATOM 590 C C . ASP A 1 87 ? 5.407 16.278 53.325 1.00 28.90 87 ASP A C 1
ATOM 591 O O . ASP A 1 87 ? 5.547 15.506 52.375 1.00 41.85 87 ASP A O 1
ATOM 596 N N . GLN A 1 88 ? 4.514 17.253 53.327 1.00 20.60 88 GLN A N 1
ATOM 597 C CA . GLN A 1 88 ? 3.645 17.478 52.186 1.00 16.77 88 GLN A CA 1
ATOM 598 C C . GLN A 1 88 ? 4.152 18.702 51.439 1.00 18.13 88 GLN A C 1
ATOM 599 O O . GLN A 1 88 ? 4.314 19.772 52.024 1.00 18.01 88 GLN A O 1
ATOM 605 N N . ALA A 1 89 ? 4.426 18.538 50.151 1.00 19.27 89 ALA A N 1
ATOM 606 C CA . ALA A 1 89 ? 4.914 19.643 49.339 1.00 18.73 89 ALA A CA 1
ATOM 607 C C . ALA A 1 89 ? 3.721 20.399 48.772 1.00 27.31 89 ALA A C 1
ATOM 608 O O . ALA A 1 89 ? 3.017 19.894 47.896 1.00 31.19 89 ALA A O 1
ATOM 610 N N . LEU A 1 90 ? 3.496 21.611 49.275 1.00 31.30 90 LEU A N 1
ATOM 611 C CA . LEU A 1 90 ? 2.367 22.428 48.829 1.00 24.25 90 LEU A CA 1
ATOM 612 C C . LEU A 1 90 ? 2.724 23.509 47.818 1.00 28.32 90 LEU A C 1
ATOM 613 O O . LEU A 1 90 ? 1.832 24.129 47.243 1.00 30.39 90 LEU A O 1
ATOM 618 N N . ALA A 1 91 ? 4.017 23.738 47.600 1.00 23.34 91 ALA A N 1
ATOM 619 C CA . ALA A 1 91 ? 4.447 24.757 46.644 1.00 19.24 91 ALA A CA 1
ATOM 620 C C . ALA A 1 91 ? 5.860 24.501 46.139 1.00 22.50 91 ALA A C 1
ATOM 621 O O . ALA A 1 91 ? 6.588 23.678 46.691 1.00 22.13 91 ALA A O 1
ATOM 623 N N . ARG A 1 92 ? 6.238 25.216 45.083 1.00 20.50 92 ARG A N 1
ATOM 624 C CA . ARG A 1 92 ? 7.565 25.092 44.491 1.00 25.03 92 ARG A CA 1
ATOM 625 C C . ARG A 1 92 ? 8.557 25.888 45.328 1.00 15.77 92 ARG A C 1
ATOM 626 O O . ARG A 1 92 ? 8.326 27.053 45.632 1.00 22.40 92 ARG A O 1
ATOM 634 N N . PRO A 1 93 ? 9.686 25.271 45.693 1.00 23.90 93 PRO A N 1
ATOM 635 C CA . PRO A 1 93 ? 10.719 25.932 46.504 1.00 16.08 93 PRO A CA 1
ATOM 636 C C . PRO A 1 93 ? 11.041 27.358 46.046 1.00 18.04 93 PRO A C 1
ATOM 637 O O . PRO A 1 93 ? 11.214 27.611 44.853 1.00 23.53 93 PRO A O 1
ATOM 641 N N . GLY A 1 94 ? 11.105 28.288 46.997 1.00 15.22 94 GLY A N 1
ATOM 642 C CA . GLY A 1 94 ? 11.432 29.670 46.673 1.00 9.67 94 GLY A CA 1
ATOM 643 C C . GLY A 1 94 ? 10.320 30.556 46.129 1.00 13.82 94 GLY A C 1
ATOM 644 O O . GLY A 1 94 ? 10.505 31.763 45.969 1.00 17.91 94 GLY A O 1
ATOM 645 N N . THR A 1 95 ? 9.163 29.976 45.851 1.00 9.80 95 THR A N 1
ATOM 646 C CA . THR A 1 95 ? 8.053 30.748 45.311 1.00 18.42 95 THR A CA 1
ATOM 647 C C . THR A 1 95 ? 7.177 31.320 46.413 1.00 22.05 95 THR A C 1
ATOM 648 O O . THR A 1 95 ? 6.648 32.420 46.283 1.00 22.16 95 THR A O 1
ATOM 652 N N . ARG A 1 96 ? 7.015 30.570 47.496 1.00 23.28 96 ARG A N 1
ATOM 653 C CA . ARG A 1 96 ? 6.193 31.043 48.593 1.00 19.84 96 ARG A CA 1
ATOM 654 C C . ARG A 1 96 ? 6.880 30.986 49.945 1.00 26.04 96 ARG A C 1
ATOM 655 O O . ARG A 1 96 ? 7.782 30.184 50.183 1.00 23.67 96 ARG A O 1
ATOM 663 N N . ARG A 1 97 ? 6.444 31.869 50.830 1.00 22.38 97 ARG A N 1
ATOM 664 C CA . ARG A 1 97 ? 6.968 31.908 52.169 1.00 15.31 97 ARG A CA 1
ATOM 665 C C . ARG A 1 97 ? 5.904 31.381 53.101 1.00 13.01 97 ARG A C 1
ATOM 666 O O . ARG A 1 97 ? 4.896 32.048 53.332 1.00 19.08 97 ARG A O 1
ATOM 682 N N . TYR A 1 99 ? 5.577 29.595 56.903 1.00 11.62 99 TYR A N 1
ATOM 683 C CA . TYR A 1 99 ? 6.154 29.133 58.152 1.00 8.50 99 TYR A CA 1
ATOM 684 C C . TYR A 1 99 ? 5.953 27.632 58.257 1.00 8.52 99 TYR A C 1
ATOM 685 O O . TYR A 1 99 ? 4.862 27.141 57.997 1.00 13.62 99 TYR A O 1
ATOM 694 N N . SER A 1 100 ? 7.000 26.896 58.626 1.00 15.02 100 SER A N 1
ATOM 695 C CA . SER A 1 100 ? 6.876 25.446 58.731 1.00 7.29 100 SER A CA 1
ATOM 696 C C . SER A 1 100 ? 7.689 24.793 59.838 1.00 13.55 100 SER A C 1
ATOM 697 O O . SER A 1 100 ? 8.887 25.052 59.983 1.00 9.41 100 SER A O 1
ATOM 700 N N . ASN A 1 101 ? 7.024 23.951 60.627 1.00 12.82 101 ASN A N 1
ATOM 701 C CA . ASN A 1 101 ? 7.700 23.209 61.686 1.00 11.41 101 ASN A CA 1
ATOM 702 C C . ASN A 1 101 ? 8.444 22.048 61.033 1.00 16.24 101 ASN A C 1
ATOM 703 O O . ASN A 1 101 ? 9.607 21.810 61.339 1.00 11.40 101 ASN A O 1
ATOM 708 N N . TYR A 1 102 ? 7.771 21.331 60.131 1.00 8.95 102 TYR A N 1
ATOM 709 C CA . TYR A 1 102 ? 8.394 20.187 59.483 1.00 18.70 102 TYR A CA 1
ATOM 710 C C . TYR A 1 102 ? 9.622 20.603 58.679 1.00 13.53 102 TYR A C 1
ATOM 711 O O . TYR A 1 102 ? 10.549 19.811 58.502 1.00 12.99 102 TYR A O 1
ATOM 720 N N . GLY A 1 103 ? 9.628 21.844 58.199 1.00 13.36 103 GLY A N 1
ATOM 721 C CA . GLY A 1 103 ? 10.776 22.339 57.465 1.00 9.50 103 GLY A CA 1
ATOM 722 C C . GLY A 1 103 ? 11.997 22.295 58.374 1.00 9.67 103 GLY A C 1
ATOM 723 O O . GLY A 1 103 ? 13.101 21.996 57.922 1.00 14.18 103 GLY A O 1
ATOM 724 N N . PHE A 1 104 ? 11.810 22.574 59.663 1.00 8.33 104 PHE A N 1
ATOM 725 C CA . PHE A 1 104 ? 12.931 22.545 60.593 1.00 7.23 104 PHE A CA 1
ATOM 726 C C . PHE A 1 104 ? 13.312 21.121 60.972 1.00 4.83 104 PHE A C 1
ATOM 727 O O . PHE A 1 104 ? 14.453 20.867 61.353 1.00 8.11 104 PHE A O 1
ATOM 735 N N . THR A 1 105 ? 12.375 20.184 60.868 1.00 10.16 105 THR A N 1
ATOM 736 C CA . THR A 1 105 ? 12.717 18.803 61.185 1.00 17.57 105 THR A CA 1
ATOM 737 C C . THR A 1 105 ? 13.602 18.271 60.069 1.00 6.25 105 THR A C 1
ATOM 738 O O . THR A 1 105 ? 14.552 17.543 60.334 1.00 13.50 105 THR A O 1
ATOM 742 N N . VAL A 1 106 ? 13.291 18.625 58.821 1.00 11.55 106 VAL A N 1
ATOM 743 C CA . VAL A 1 106 ? 14.114 18.168 57.700 1.00 9.11 106 VAL A CA 1
ATOM 744 C C . VAL A 1 106 ? 15.503 18.792 57.839 1.00 11.89 106 VAL A C 1
ATOM 745 O O . VAL A 1 106 ? 16.519 18.162 57.521 1.00 12.23 106 VAL A O 1
ATOM 749 N N . LEU A 1 107 ? 15.537 20.024 58.341 1.00 12.17 107 LEU A N 1
ATOM 750 C CA . LEU A 1 107 ? 16.791 20.747 58.556 1.00 13.93 107 LEU A CA 1
ATOM 751 C C . LEU A 1 107 ? 17.630 20.019 59.606 1.00 16.14 107 LEU A C 1
ATOM 752 O O . LEU A 1 107 ? 18.806 19.728 59.382 1.00 11.47 107 LEU A O 1
ATOM 757 N N . ALA A 1 108 ? 17.013 19.731 60.749 1.00 6.65 108 ALA A N 1
ATOM 758 C CA . ALA A 1 108 ? 17.694 19.029 61.826 1.00 11.64 108 ALA A CA 1
ATOM 759 C C . ALA A 1 108 ? 18.157 17.651 61.344 1.00 10.95 108 ALA A C 1
ATOM 760 O O . ALA A 1 108 ? 19.234 17.190 61.715 1.00 13.09 108 ALA A O 1
ATOM 762 N N . GLU A 1 109 ? 17.338 16.995 60.525 1.00 13.00 109 GLU A N 1
ATOM 763 C CA . GLU A 1 109 ? 17.680 15.677 59.997 1.00 16.01 109 GLU A CA 1
ATOM 764 C C . GLU A 1 109 ? 18.912 15.731 59.099 1.00 19.96 109 GLU A C 1
ATOM 765 O O . GLU A 1 109 ? 19.754 14.832 59.134 1.00 15.97 109 GLU A O 1
ATOM 771 N N . SER A 1 110 ? 19.013 16.778 58.287 1.00 14.16 110 SER A N 1
ATOM 772 C CA . SER A 1 110 ? 20.158 16.921 57.398 1.00 16.70 110 SER A CA 1
ATOM 773 C C . SER A 1 110 ? 21.439 17.128 58.202 1.00 20.34 110 SER A C 1
ATOM 774 O O . SER A 1 110 ? 22.436 16.445 57.973 1.00 16.31 110 SER A O 1
ATOM 777 N N . VAL A 1 111 ? 21.407 18.061 59.150 1.00 15.67 111 VAL A N 1
ATOM 778 C CA . VAL A 1 111 ? 22.577 18.343 59.979 1.00 16.78 111 VAL A CA 1
ATOM 779 C C . VAL A 1 111 ? 22.990 17.068 60.717 1.00 16.00 111 VAL A C 1
ATOM 780 O O . VAL A 1 111 ? 24.172 16.739 60.790 1.00 14.10 111 VAL A O 1
ATOM 784 N N . GLN A 1 112 ? 22.004 16.346 61.239 1.00 14.71 112 GLN A N 1
ATOM 785 C CA . GLN A 1 112 ? 22.242 15.106 61.970 1.00 17.49 112 GLN A CA 1
ATOM 786 C C . GLN A 1 112 ? 22.925 14.043 61.107 1.00 14.78 112 GLN A C 1
ATOM 787 O O . GLN A 1 112 ? 23.926 13.446 61.509 1.00 14.79 112 GLN A O 1
ATOM 793 N N . ARG A 1 113 ? 22.368 13.805 59.924 1.00 18.48 113 ARG A N 1
ATOM 794 C CA . ARG A 1 113 ? 22.907 12.815 58.997 1.00 16.49 113 ARG A CA 1
ATOM 795 C C . ARG A 1 113 ? 24.306 13.168 58.492 1.00 21.73 113 ARG A C 1
ATOM 796 O O . ARG A 1 113 ? 25.216 12.338 58.528 1.00 20.23 113 ARG A O 1
ATOM 804 N N . GLU A 1 114 ? 24.474 14.402 58.027 1.00 18.47 114 GLU A N 1
ATOM 805 C CA . GLU A 1 114 ? 25.754 14.845 57.491 1.00 9.95 114 GLU A CA 1
ATOM 806 C C . GLU A 1 114 ? 26.869 15.016 58.517 1.00 14.39 114 GLU A C 1
ATOM 807 O O . GLU A 1 114 ? 28.040 14.904 58.173 1.00 15.26 114 GLU A O 1
ATOM 813 N N . SER A 1 115 ? 26.508 15.279 59.768 1.00 14.41 115 SER A N 1
ATOM 814 C CA . SER A 1 115 ? 27.492 15.480 60.823 1.00 16.42 115 SER A CA 1
ATOM 815 C C . SER A 1 115 ? 27.770 14.196 61.592 1.00 17.23 115 SER A C 1
ATOM 816 O O . SER A 1 115 ? 28.810 14.063 62.235 1.00 15.27 115 SER A O 1
ATOM 819 N N . GLY A 1 116 ? 26.827 13.264 61.541 1.00 18.69 116 GLY A N 1
ATOM 820 C CA . GLY A 1 116 ? 26.987 12.016 62.260 1.00 12.11 116 GLY A CA 1
ATOM 821 C C . GLY A 1 116 ? 26.687 12.170 63.740 1.00 16.25 116 GLY A C 1
ATOM 822 O O . GLY A 1 116 ? 26.966 11.270 64.528 1.00 22.39 116 GLY A O 1
ATOM 823 N N . ILE A 1 117 ? 26.108 13.305 64.125 1.00 14.13 117 ILE A N 1
ATOM 824 C CA . ILE A 1 117 ? 25.781 13.556 65.525 1.00 11.34 117 ILE A CA 1
ATOM 825 C C . ILE A 1 117 ? 24.283 13.760 65.747 1.00 11.95 117 ILE A C 1
ATOM 826 O O . ILE A 1 117 ? 23.629 14.470 64.984 1.00 12.36 117 ILE A O 1
ATOM 831 N N . GLU A 1 118 ? 23.739 13.141 66.794 1.00 22.37 118 GLU A N 1
ATOM 832 C CA . GLU A 1 118 ? 22.312 13.280 67.086 1.00 20.49 118 GLU A CA 1
ATOM 833 C C . GLU A 1 118 ? 22.032 14.775 67.228 1.00 19.87 118 GLU A C 1
ATOM 834 O O . GLU A 1 118 ? 22.733 15.477 67.961 1.00 20.11 118 GLU A O 1
ATOM 840 N N . PHE A 1 119 ? 21.009 15.264 66.532 1.00 16.10 119 PHE A N 1
ATOM 841 C CA . PHE A 1 119 ? 20.738 16.694 66.556 1.00 21.33 119 PHE A CA 1
ATOM 842 C C . PHE A 1 119 ? 20.658 17.373 67.913 1.00 15.70 119 PHE A C 1
ATOM 843 O O . PHE A 1 119 ? 21.196 18.464 68.080 1.00 18.84 119 PHE A O 1
ATOM 851 N N . GLY A 1 120 ? 19.976 16.758 68.872 1.00 15.96 120 GLY A N 1
ATOM 852 C CA . GLY A 1 120 ? 19.894 17.366 70.185 1.00 17.26 120 GLY A CA 1
ATOM 853 C C . GLY A 1 120 ? 21.290 17.568 70.748 1.00 14.41 120 GLY A C 1
ATOM 854 O O . GLY A 1 120 ? 21.601 18.611 71.321 1.00 12.49 120 GLY A O 1
ATOM 855 N N . ARG A 1 121 ? 22.140 16.562 70.575 1.00 17.08 121 ARG A N 1
ATOM 856 C CA . ARG A 1 121 ? 23.508 16.634 71.060 1.00 15.35 121 ARG A CA 1
ATOM 857 C C . ARG A 1 121 ? 24.316 17.612 70.225 1.00 10.98 121 ARG A C 1
ATOM 858 O O . ARG A 1 121 ? 25.208 18.276 70.740 1.00 21.02 121 ARG A O 1
ATOM 866 N N . TYR A 1 122 ? 24.005 17.706 68.936 1.00 10.93 122 TYR A N 1
ATOM 867 C CA . TYR A 1 122 ? 24.723 18.629 68.071 1.00 11.94 122 TYR A CA 1
ATOM 868 C C . TYR A 1 122 ? 24.435 20.064 68.506 1.00 15.09 122 TYR A C 1
ATOM 869 O O . TYR A 1 122 ? 25.333 20.910 68.534 1.00 11.71 122 TYR A O 1
ATOM 878 N N . LEU A 1 123 ? 23.174 20.339 68.834 1.00 20.07 123 LEU A N 1
ATOM 879 C CA . LEU A 1 123 ? 22.773 21.675 69.282 1.00 22.89 123 LEU A CA 1
ATOM 880 C C . LEU A 1 123 ? 23.574 22.086 70.513 1.00 19.79 123 LEU A C 1
ATOM 881 O O . LEU A 1 123 ? 24.091 23.201 70.592 1.00 18.14 123 LEU A O 1
ATOM 886 N N . THR A 1 124 ? 23.667 21.169 71.469 1.00 16.08 124 THR A N 1
ATOM 887 C CA . THR A 1 124 ? 24.387 21.406 72.713 1.00 16.06 124 THR A CA 1
ATOM 888 C C . THR A 1 124 ? 25.859 21.729 72.474 1.00 19.56 124 THR A C 1
ATOM 889 O O . THR A 1 124 ? 26.362 22.738 72.956 1.00 23.70 124 THR A O 1
ATOM 893 N N . GLU A 1 125 ? 26.540 20.878 71.715 1.00 17.89 125 GLU A N 1
ATOM 894 C CA . GLU A 1 125 ? 27.958 21.063 71.447 1.00 16.90 125 GLU A CA 1
ATOM 895 C C . GLU A 1 125 ? 28.290 22.229 70.531 1.00 8.27 125 GLU A C 1
ATOM 896 O 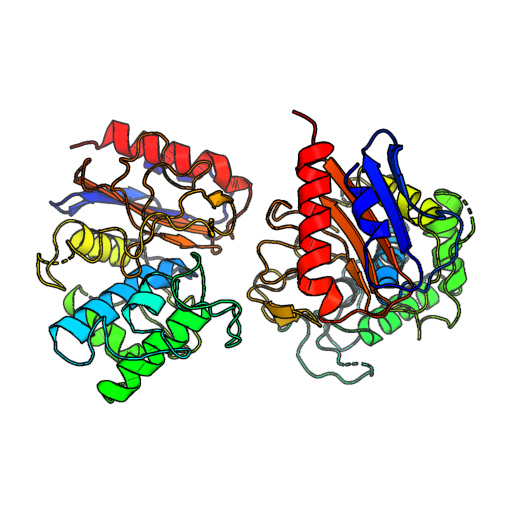O . GLU A 1 125 ? 29.375 22.801 70.618 1.00 17.45 125 GLU A O 1
ATOM 902 N N . ALA A 1 126 ? 27.374 22.600 69.650 1.00 16.52 126 ALA A N 1
ATOM 903 C CA . ALA A 1 126 ? 27.662 23.691 68.725 1.00 14.17 126 ALA A CA 1
ATOM 904 C C . ALA A 1 126 ? 27.210 25.064 69.204 1.00 12.94 126 ALA A C 1
ATOM 905 O O . ALA A 1 126 ? 27.772 26.085 68.802 1.00 16.48 126 ALA A O 1
ATOM 907 N N . VAL A 1 127 ? 26.213 25.089 70.078 1.00 17.05 127 VAL A N 1
ATOM 908 C CA . VAL A 1 127 ? 25.662 26.352 70.544 1.00 12.60 127 VAL A CA 1
ATOM 909 C C . VAL A 1 127 ? 25.590 26.544 72.054 1.00 13.75 127 VAL A C 1
ATOM 910 O O . VAL A 1 127 ? 26.187 27.465 72.597 1.00 11.57 127 VAL A O 1
ATOM 914 N N . CYS A 1 128 ? 24.843 25.672 72.719 1.00 10.67 128 CYS A N 1
ATOM 915 C CA . CYS A 1 128 ? 24.644 25.776 74.151 1.00 15.73 128 CYS A CA 1
ATOM 916 C C . CYS A 1 128 ? 25.896 25.643 75.018 1.00 17.96 128 CYS A C 1
ATOM 917 O O . CYS A 1 128 ? 26.155 26.494 75.868 1.00 13.96 128 CYS A O 1
ATOM 920 N N . GLU A 1 129 ? 26.671 24.590 74.795 1.00 18.93 129 GLU A N 1
ATOM 921 C CA . GLU A 1 129 ? 27.887 24.345 75.557 1.00 18.66 129 GLU A CA 1
ATOM 922 C C . GLU A 1 129 ? 28.894 25.495 75.383 1.00 20.90 129 GLU A C 1
ATOM 923 O O . GLU A 1 129 ? 29.436 26.010 76.361 1.00 18.23 129 GLU A O 1
ATOM 929 N N . PRO A 1 130 ? 29.148 25.927 74.137 1.00 18.70 130 PRO A N 1
ATOM 930 C CA . PRO A 1 130 ? 30.107 27.026 73.956 1.00 19.63 130 PRO A CA 1
ATOM 931 C C . PRO A 1 130 ? 29.702 28.329 74.649 1.00 19.58 130 PRO A C 1
ATOM 932 O O . PRO A 1 130 ? 30.560 29.104 75.072 1.00 21.81 130 PRO A O 1
ATOM 936 N N . LEU A 1 131 ? 28.401 28.571 74.775 1.00 17.06 131 LEU A N 1
ATOM 937 C CA . LEU A 1 131 ? 27.914 29.794 75.418 1.00 15.13 131 LEU A CA 1
ATOM 938 C C . LEU A 1 131 ? 27.578 29.618 76.901 1.00 12.11 131 LEU A C 1
ATOM 939 O O . LEU A 1 131 ? 27.139 30.563 77.553 1.00 21.70 131 LEU A O 1
ATOM 944 N N . GLY A 1 132 ? 27.775 28.415 77.430 1.00 11.33 132 GLY A N 1
ATOM 945 C CA . GLY A 1 132 ? 27.475 28.173 78.830 1.00 7.08 132 GLY A CA 1
ATOM 946 C C . GLY A 1 132 ? 26.001 27.994 79.155 1.00 17.01 132 GLY A C 1
ATOM 947 O O . GLY A 1 132 ? 25.595 28.199 80.299 1.00 19.79 132 GLY A O 1
ATOM 956 N N . VAL A 1 134 ? 23.803 25.828 80.190 1.00 13.87 134 VAL A N 1
ATOM 957 C CA . VAL A 1 134 ? 23.648 24.521 80.819 1.00 12.90 134 VAL A CA 1
ATOM 958 C C . VAL A 1 134 ? 22.240 24.108 81.258 1.00 18.06 134 VAL A C 1
ATOM 959 O O . VAL A 1 134 ? 22.049 23.037 81.835 1.00 20.23 134 VAL A O 1
ATOM 963 N N . THR A 1 135 ? 21.246 24.937 80.975 1.00 18.44 135 THR A N 1
ATOM 964 C CA . THR A 1 135 ? 19.883 24.583 81.345 1.00 13.09 135 THR A CA 1
ATOM 965 C C . THR A 1 135 ? 18.983 24.716 80.116 1.00 20.31 135 THR A C 1
ATOM 966 O O . THR A 1 135 ? 17.794 25.039 80.213 1.00 17.08 135 THR A O 1
ATOM 970 N N . THR A 1 136 ? 19.577 24.469 78.954 1.00 14.48 136 THR A N 1
ATOM 971 C CA . THR A 1 136 ? 18.867 24.528 77.685 1.00 22.00 136 THR A CA 1
ATOM 972 C C . THR A 1 136 ? 18.975 23.171 77.008 1.00 17.68 136 THR A C 1
ATOM 973 O O . THR A 1 136 ? 20.064 22.613 76.896 1.00 17.46 136 THR A O 1
ATOM 977 N N . ARG A 1 137 ? 17.853 22.630 76.559 1.00 17.94 137 ARG A N 1
ATOM 978 C CA . ARG A 1 137 ? 17.906 21.344 75.891 1.00 21.68 137 ARG A CA 1
ATOM 979 C C . ARG A 1 137 ? 16.766 21.123 74.916 1.00 17.45 137 ARG A C 1
ATOM 980 O O . ARG A 1 137 ? 15.713 21.757 74.997 1.00 17.02 137 ARG A O 1
ATOM 988 N N . LEU A 1 138 ? 17.004 20.215 73.982 1.00 23.17 138 LEU A N 1
ATOM 989 C CA . LEU A 1 138 ? 16.027 19.861 72.973 1.00 22.56 138 LEU A CA 1
ATOM 990 C C . LEU A 1 138 ? 15.905 18.341 72.938 1.00 20.36 138 LEU A C 1
ATOM 991 O O . LEU A 1 138 ? 16.790 17.651 72.427 1.00 24.79 138 LEU A O 1
ATOM 996 N N . ASP A 1 139 ? 14.820 17.823 73.498 1.00 20.79 139 ASP A N 1
ATOM 997 C CA . ASP A 1 139 ? 14.576 16.388 73.510 1.00 28.50 139 ASP A CA 1
ATOM 998 C C . ASP A 1 139 ? 13.517 16.094 72.456 1.00 26.08 139 ASP A C 1
ATOM 999 O O . ASP A 1 139 ? 12.679 16.943 72.160 1.00 25.97 139 ASP A O 1
ATOM 1004 N N . GLY A 1 140 ? 13.549 14.895 71.891 1.00 27.61 140 GLY A N 1
ATOM 1005 C CA . GLY A 1 140 ? 12.555 14.547 70.895 1.00 24.57 140 GLY A CA 1
ATOM 1006 C C . GLY A 1 140 ? 13.129 14.369 69.512 1.00 21.85 140 GLY A C 1
ATOM 1007 O O . GLY A 1 140 ? 12.440 13.904 68.606 1.00 27.96 140 GLY A O 1
ATOM 1008 N N . GLY A 1 141 ? 14.390 14.746 69.343 1.00 22.13 141 GLY A N 1
ATOM 1009 C CA . GLY A 1 141 ? 15.030 14.601 68.049 1.00 19.91 141 GLY A CA 1
ATOM 1010 C C . GLY A 1 141 ? 14.559 15.621 67.034 1.00 20.68 141 GLY A C 1
ATOM 1011 O O . GLY A 1 141 ? 13.825 16.554 67.369 1.00 18.89 141 GLY A O 1
ATOM 1012 N N . PRO A 1 142 ? 14.969 15.465 65.772 1.00 19.54 142 PRO A N 1
ATOM 1013 C CA . PRO A 1 142 ? 14.565 16.405 64.725 1.00 17.24 142 PRO A CA 1
ATOM 1014 C C . PRO A 1 142 ? 13.055 16.626 64.601 1.00 22.27 142 PRO A C 1
ATOM 1015 O O . PRO A 1 142 ? 12.618 17.653 64.088 1.00 17.16 142 PRO A O 1
ATOM 1019 N N . ALA A 1 143 ? 12.258 15.679 65.084 1.00 20.27 143 ALA A N 1
ATOM 1020 C CA . ALA A 1 143 ? 10.807 15.817 65.000 1.00 21.92 143 ALA A CA 1
ATOM 1021 C C . ALA A 1 143 ? 10.329 17.019 65.812 1.00 21.15 143 ALA A C 1
ATOM 1022 O O . ALA A 1 143 ? 9.270 17.585 65.536 1.00 15.71 143 ALA A O 1
ATOM 1024 N N . ALA A 1 144 ? 11.108 17.409 66.813 1.00 16.66 144 ALA A N 1
ATOM 1025 C CA . ALA A 1 144 ? 10.732 18.537 67.650 1.00 18.51 144 ALA A CA 1
ATOM 1026 C C . ALA A 1 144 ? 11.657 19.740 67.469 1.00 14.70 144 ALA A C 1
ATOM 1027 O O . ALA A 1 144 ? 11.630 20.684 68.267 1.00 18.32 144 ALA A O 1
ATOM 1029 N N . ALA A 1 145 ? 12.461 19.705 66.413 1.00 11.26 145 ALA A N 1
ATOM 1030 C CA . ALA A 1 145 ? 13.409 20.777 66.112 1.00 9.32 145 ALA A CA 1
ATOM 1031 C C . ALA A 1 145 ? 12.750 22.136 65.941 1.00 11.29 145 ALA A C 1
ATOM 1032 O O . ALA A 1 145 ? 13.419 23.167 66.010 1.00 13.33 145 ALA A O 1
ATOM 1034 N N . GLY A 1 146 ? 11.445 22.147 65.705 1.00 8.87 146 GLY A N 1
ATOM 1035 C CA . GLY A 1 146 ? 10.781 23.416 65.519 1.00 6.81 146 GLY A CA 1
ATOM 1036 C C . GLY A 1 146 ? 10.073 23.982 66.736 1.00 11.31 146 GLY A C 1
ATOM 1037 O O . GLY A 1 146 ? 9.600 25.115 66.679 1.00 10.63 146 GLY A O 1
ATOM 1038 N N . PHE A 1 147 ? 10.044 23.250 67.849 1.00 11.58 147 PHE A N 1
ATOM 1039 C CA . PHE A 1 147 ? 9.298 23.735 69.011 1.00 13.63 147 PHE A CA 1
ATOM 1040 C C . PHE A 1 147 ? 9.535 23.017 70.337 1.00 10.78 147 PHE A C 1
ATOM 1041 O O . PHE A 1 147 ? 8.906 23.365 71.338 1.00 15.72 147 PHE A O 1
ATOM 1049 N N . GLY A 1 148 ? 10.420 22.027 70.360 1.00 11.76 148 GLY A N 1
ATOM 1050 C CA . GLY A 1 148 ? 10.628 21.269 71.582 1.00 6.14 148 GLY A CA 1
ATOM 1051 C C . GLY A 1 148 ? 11.703 21.688 72.558 1.00 11.36 148 GLY A C 1
ATOM 1052 O O . GLY A 1 148 ? 11.959 20.971 73.520 1.00 14.04 148 GLY A O 1
ATOM 1053 N N . ALA A 1 149 ? 12.339 22.829 72.335 1.00 12.04 149 ALA A N 1
ATOM 1054 C CA . ALA A 1 149 ? 13.383 23.262 73.250 1.00 12.67 149 ALA A CA 1
ATOM 1055 C C . ALA A 1 149 ? 12.830 23.821 74.561 1.00 18.91 149 ALA A C 1
ATOM 1056 O O . ALA A 1 149 ? 11.720 24.361 74.631 1.00 14.72 149 ALA A O 1
ATOM 1058 N N . THR A 1 150 ? 13.639 23.665 75.596 1.00 12.68 150 THR A N 1
ATOM 1059 C CA . THR A 1 150 ? 13.334 24.113 76.939 1.00 13.98 150 THR A CA 1
ATOM 1060 C C . THR A 1 150 ? 14.542 24.955 77.371 1.00 11.47 150 THR A C 1
ATOM 1061 O O . THR A 1 150 ? 15.679 24.601 77.071 1.00 9.29 150 THR A O 1
ATOM 1065 N N . SER A 1 151 ? 14.306 26.066 78.063 1.00 11.69 151 SER A N 1
ATOM 1066 C CA . SER A 1 151 ? 15.407 26.921 78.489 1.00 12.16 151 SER A CA 1
ATOM 1067 C C . SER A 1 151 ? 14.984 27.886 79.596 1.00 15.15 151 SER A C 1
ATOM 1068 O O . SER A 1 151 ? 13.848 27.840 80.078 1.00 13.35 151 SER A O 1
ATOM 1071 N N . THR A 1 152 ? 15.910 28.761 79.987 1.00 16.65 152 THR A N 1
ATOM 1072 C CA . THR A 1 152 ? 15.685 29.754 81.043 1.00 10.17 152 THR A CA 1
ATOM 1073 C C . THR A 1 152 ? 16.005 31.141 80.516 1.00 8.75 152 THR A C 1
ATOM 1074 O O . THR A 1 152 ? 16.684 31.275 79.505 1.00 9.15 152 THR A O 1
ATOM 1078 N N . VAL A 1 153 ? 15.527 32.180 81.197 1.00 13.80 153 VAL A N 1
ATOM 1079 C CA . VAL A 1 153 ? 15.818 33.535 80.740 1.00 8.39 153 VAL A CA 1
ATOM 1080 C C . VAL A 1 153 ? 17.325 33.804 80.807 1.00 10.45 153 VAL A C 1
ATOM 1081 O O . VAL A 1 153 ? 17.873 34.503 79.954 1.00 9.99 153 VAL A O 1
ATOM 1085 N N . ALA A 1 154 ? 17.993 33.240 81.811 1.00 5.62 154 ALA A N 1
ATOM 1086 C CA . ALA A 1 154 ? 19.437 33.416 81.971 1.00 9.41 154 ALA A CA 1
ATOM 1087 C C . ALA A 1 154 ? 20.193 32.857 80.766 1.00 13.66 154 ALA A C 1
ATOM 1088 O O . ALA A 1 154 ? 21.116 33.491 80.248 1.00 14.80 154 ALA A O 1
ATOM 1090 N N . ASP A 1 155 ? 19.814 31.653 80.342 1.00 13.98 155 ASP A N 1
ATOM 1091 C CA . ASP A 1 155 ? 20.443 31.014 79.189 1.00 12.24 155 ASP A CA 1
ATOM 1092 C C . ASP A 1 155 ? 20.115 31.789 77.911 1.00 11.79 155 ASP A C 1
ATOM 1093 O O . ASP A 1 155 ? 20.986 32.004 77.067 1.00 7.98 155 ASP A O 1
ATOM 1098 N N . LEU A 1 156 ? 18.860 32.205 77.765 1.00 7.39 156 LEU A N 1
ATOM 1099 C CA . LEU A 1 156 ? 18.473 32.947 76.574 1.00 7.75 156 LEU A CA 1
ATOM 1100 C C . LEU A 1 156 ? 19.139 34.310 76.545 1.00 10.40 156 LEU A C 1
ATOM 1101 O O . LEU A 1 156 ? 19.390 34.863 75.473 1.00 11.73 156 LEU A O 1
ATOM 1106 N N . ALA A 1 157 ? 19.422 34.848 77.729 1.00 9.25 157 ALA A N 1
ATOM 1107 C CA . ALA A 1 157 ? 20.076 36.148 77.853 1.00 12.91 157 ALA A CA 1
ATOM 1108 C C . ALA A 1 157 ? 21.475 36.043 77.253 1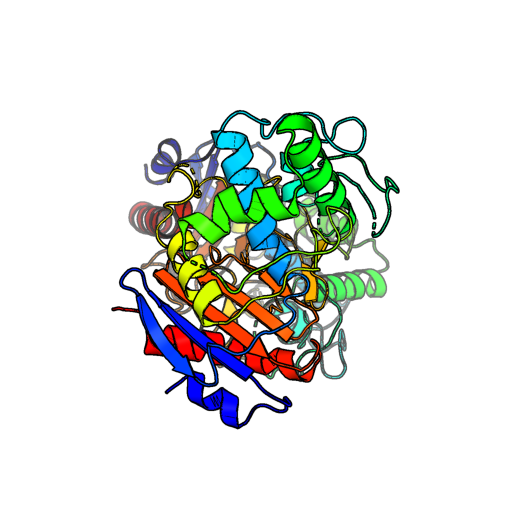.00 10.17 157 ALA A C 1
ATOM 1109 O O . ALA A 1 157 ? 21.929 36.944 76.548 1.00 12.69 157 ALA A O 1
ATOM 1111 N N . VAL A 1 158 ? 22.149 34.935 77.551 1.00 10.27 158 VAL A N 1
ATOM 1112 C CA . VAL A 1 158 ? 23.483 34.665 77.031 1.00 13.16 158 VAL A CA 1
ATOM 1113 C C . VAL A 1 158 ? 23.379 34.508 75.512 1.00 8.84 158 VAL A C 1
ATOM 1114 O O . VAL A 1 158 ? 24.216 35.017 74.765 1.00 11.58 158 VAL A O 1
ATOM 1118 N N . PHE A 1 159 ? 22.341 33.806 75.060 1.00 13.04 159 PHE A N 1
ATOM 1119 C CA . PHE A 1 159 ? 22.126 33.591 73.632 1.00 11.46 159 PHE A CA 1
ATOM 1120 C C . PHE A 1 159 ? 21.948 34.934 72.936 1.00 15.14 159 PHE A C 1
ATOM 1121 O O . PHE A 1 159 ? 22.573 35.197 71.902 1.00 11.61 159 PHE A O 1
ATOM 1129 N N . ALA A 1 160 ? 21.113 35.792 73.518 1.00 11.51 160 ALA A N 1
ATOM 1130 C CA . ALA A 1 160 ? 20.872 37.122 72.954 1.00 16.85 160 ALA A CA 1
ATOM 1131 C C . ALA A 1 160 ? 22.199 37.867 72.805 1.00 16.26 160 ALA A C 1
ATOM 1132 O O . ALA A 1 160 ? 22.361 38.690 71.903 1.00 14.81 160 ALA A O 1
ATOM 1134 N N . GLY A 1 161 ? 23.144 37.570 73.695 1.00 12.24 161 GLY A N 1
ATOM 1135 C CA . GLY A 1 161 ? 24.442 38.213 73.625 1.00 7.78 161 GLY A CA 1
ATOM 1136 C C . GLY A 1 161 ? 25.163 37.809 72.351 1.00 14.31 161 GLY A C 1
ATOM 1137 O O . GLY A 1 161 ? 25.831 38.618 71.703 1.00 13.21 161 GLY A O 1
ATOM 1138 N N . ASP A 1 162 ? 25.012 36.543 71.981 1.00 15.45 162 ASP A N 1
ATOM 1139 C CA . ASP A 1 162 ? 25.644 36.016 70.783 1.00 9.15 162 ASP A CA 1
ATOM 1140 C C . ASP A 1 162 ? 24.976 36.615 69.544 1.00 14.48 162 ASP A C 1
ATOM 1141 O O . ASP A 1 162 ? 25.609 36.770 68.499 1.00 8.13 162 ASP A O 1
ATOM 1146 N N . LEU A 1 163 ? 23.697 36.958 69.663 1.00 8.91 163 LEU A N 1
ATOM 1147 C CA . LEU A 1 163 ? 22.966 37.545 68.536 1.00 13.64 163 LEU A CA 1
ATOM 1148 C C . LEU A 1 163 ? 23.286 39.033 68.362 1.00 10.64 163 LEU A C 1
ATOM 1149 O O . LEU A 1 163 ? 23.065 39.608 67.299 1.00 13.92 163 LEU A O 1
ATOM 1154 N N . LEU A 1 164 ? 23.821 39.637 69.417 1.00 14.69 164 LEU A N 1
ATOM 1155 C CA . LEU A 1 164 ? 24.173 41.052 69.433 1.00 12.43 164 LEU A CA 1
ATOM 1156 C C . LEU A 1 164 ? 25.614 41.225 68.952 1.00 13.22 164 LEU A C 1
ATOM 1157 O O . LEU A 1 164 ? 25.924 42.141 68.191 1.00 12.20 164 LEU A O 1
ATOM 1162 N N . ARG A 1 165 ? 26.479 40.327 69.415 1.00 9.22 165 ARG A N 1
ATOM 1163 C CA . ARG A 1 165 ? 27.904 40.292 69.069 1.00 7.75 165 ARG A CA 1
ATOM 1164 C C . ARG A 1 165 ? 28.224 38.823 68.785 1.00 9.38 165 ARG A C 1
ATOM 1165 O O . ARG A 1 165 ? 28.636 38.091 69.679 1.00 14.00 165 ARG A O 1
ATOM 1173 N N . PRO A 1 166 ? 28.049 38.380 67.532 1.00 15.97 166 PRO A N 1
ATOM 1174 C CA . PRO A 1 166 ? 28.306 36.991 67.136 1.00 14.42 166 PRO A CA 1
ATOM 1175 C C . PRO A 1 166 ? 29.637 36.394 67.555 1.00 18.44 166 PRO A C 1
ATOM 1176 O O . PRO A 1 166 ? 30.688 36.984 67.332 1.00 16.25 166 PRO A O 1
ATOM 1180 N N . SER A 1 167 ? 29.577 35.222 68.176 1.00 10.29 167 SER A N 1
ATOM 1181 C CA . SER A 1 167 ? 30.780 34.524 68.592 1.00 17.22 167 SER A CA 1
ATOM 1182 C C . SER A 1 167 ? 30.719 33.072 68.136 1.00 19.89 167 SER A C 1
ATOM 1183 O O . SER A 1 167 ? 31.724 32.496 67.713 1.00 15.69 167 SER A O 1
ATOM 1186 N N . THR A 1 168 ? 29.531 32.489 68.236 1.00 16.14 168 THR A N 1
ATOM 1187 C CA . THR A 1 168 ? 29.304 31.105 67.847 1.00 16.88 168 THR A CA 1
ATOM 1188 C C . THR A 1 168 ? 29.426 30.930 66.330 1.00 15.47 168 THR A C 1
ATOM 1189 O O . THR A 1 168 ? 29.619 29.818 65.842 1.00 14.00 168 THR A O 1
ATOM 1193 N N . VAL A 1 169 ? 29.300 32.035 65.597 1.00 10.84 169 VAL A N 1
ATOM 1194 C CA . VAL A 1 169 ? 29.437 32.036 64.142 1.00 9.98 169 VAL A CA 1
ATOM 1195 C C . VAL A 1 169 ? 30.201 33.307 63.759 1.00 15.29 169 VAL A C 1
ATOM 1196 O O . VAL A 1 169 ? 30.347 34.216 64.574 1.00 18.15 169 VAL A O 1
ATOM 1200 N N . SER A 1 170 ? 30.691 33.366 62.528 1.00 11.29 170 SER A N 1
ATOM 1201 C CA . SER A 1 170 ? 31.433 34.527 62.060 1.00 13.49 170 SER A CA 1
ATOM 1202 C C . SER A 1 170 ? 30.511 35.716 61.873 1.00 16.53 170 SER A C 1
ATOM 1203 O O . SER A 1 170 ? 29.301 35.564 61.696 1.00 16.52 170 SER A O 1
ATOM 1206 N N . ALA A 1 171 ? 31.094 36.905 61.898 1.00 13.55 171 ALA A N 1
ATOM 1207 C CA . ALA A 1 171 ? 30.326 38.122 61.705 1.00 17.72 171 ALA A CA 1
ATOM 1208 C C . ALA A 1 171 ? 29.608 38.085 60.352 1.00 18.35 171 ALA A C 1
ATOM 1209 O O . ALA A 1 171 ? 28.500 38.608 60.220 1.00 20.43 171 ALA A O 1
ATOM 1211 N N . GLN A 1 172 ? 30.238 37.470 59.351 1.00 15.11 172 GLN A N 1
ATOM 1212 C CA . GLN A 1 172 ? 29.645 37.382 58.015 1.00 12.84 172 GLN A CA 1
ATOM 1213 C C . GLN A 1 172 ? 28.418 36.473 57.977 1.00 11.03 172 GLN A C 1
ATOM 1214 O O . GLN A 1 172 ? 27.420 36.791 57.332 1.00 12.84 172 GLN A O 1
ATOM 1228 N N . HIS A 1 174 ? 26.521 35.748 60.540 1.00 11.98 174 HIS A N 1
ATOM 1229 C CA . HIS A 1 174 ? 25.475 36.424 61.310 1.00 17.68 174 HIS A CA 1
ATOM 1230 C C . HIS A 1 174 ? 24.823 37.546 60.517 1.00 12.89 174 HIS A C 1
ATOM 1231 O O . HIS A 1 174 ? 23.611 37.762 60.613 1.00 17.55 174 HIS A O 1
ATOM 1238 N N . ALA A 1 175 ? 25.628 38.264 59.744 1.00 10.85 175 ALA A N 1
ATOM 1239 C CA . ALA A 1 175 ? 25.105 39.341 58.919 1.00 6.48 175 ALA A CA 1
ATOM 1240 C C . ALA A 1 175 ? 24.162 38.719 57.889 1.00 12.76 175 ALA A C 1
ATOM 1241 O O . ALA A 1 175 ? 23.081 39.242 57.617 1.00 11.68 175 ALA A O 1
ATOM 1243 N N . ASP A 1 176 ? 24.581 37.591 57.327 1.00 7.60 176 ASP A N 1
ATOM 1244 C CA . ASP A 1 176 ? 23.787 36.887 56.333 1.00 9.26 176 ASP A CA 1
ATOM 1245 C C . ASP A 1 176 ? 22.501 36.328 56.953 1.00 12.01 176 ASP A C 1
ATOM 1246 O O . ASP A 1 176 ? 21.427 36.438 56.372 1.00 9.15 176 ASP A O 1
ATOM 1251 N N . ALA A 1 177 ? 22.623 35.737 58.137 1.00 13.39 177 ALA A N 1
ATOM 1252 C CA . ALA A 1 177 ? 21.486 35.162 58.832 1.00 11.15 177 ALA A CA 1
ATOM 1253 C C . ALA A 1 177 ? 20.473 36.228 59.232 1.00 11.35 177 ALA A C 1
ATOM 1254 O O . ALA A 1 177 ? 19.294 35.932 59.396 1.00 13.15 177 ALA A O 1
ATOM 1256 N N . THR A 1 178 ? 20.929 37.463 59.412 1.00 14.47 178 THR A N 1
ATOM 1257 C CA . THR A 1 178 ? 20.022 38.544 59.790 1.00 13.18 178 THR A CA 1
ATOM 1258 C C . THR A 1 178 ? 19.593 39.390 58.593 1.00 15.95 178 THR A C 1
ATOM 1259 O O . THR A 1 178 ? 19.083 40.500 58.751 1.00 12.07 178 THR A O 1
ATOM 1263 N N . THR A 1 179 ? 19.811 38.859 57.394 1.00 10.34 179 THR A N 1
ATOM 1264 C CA . THR A 1 179 ? 19.417 39.539 56.165 1.00 14.34 179 THR A CA 1
ATOM 1265 C C . THR A 1 179 ? 18.267 38.753 55.554 1.00 13.32 179 THR A C 1
ATOM 1266 O O . THR A 1 179 ? 18.248 37.518 55.607 1.00 15.57 179 THR A O 1
ATOM 1270 N N . VAL A 1 180 ? 17.313 39.464 54.968 1.00 9.22 180 VAL A N 1
ATOM 1271 C CA . VAL A 1 180 ? 16.178 38.797 54.370 1.00 11.29 180 VAL A CA 1
ATOM 1272 C C . VAL A 1 180 ? 16.602 37.852 53.247 1.00 9.96 180 VAL A C 1
ATOM 1273 O O . VAL A 1 180 ? 17.330 38.219 52.326 1.00 11.78 180 VAL A O 1
ATOM 1277 N N . GLN A 1 181 ? 16.143 36.615 53.373 1.00 10.45 181 GLN A N 1
ATOM 1278 C CA . GLN A 1 181 ? 16.425 35.549 52.432 1.00 8.14 181 GLN A CA 1
ATOM 1279 C C . GLN A 1 181 ? 15.173 35.360 51.580 1.00 9.07 181 GLN A C 1
ATOM 1280 O O . GLN A 1 181 ? 14.073 35.240 52.121 1.00 7.07 181 GLN A O 1
ATOM 1286 N N . PHE A 1 182 ? 15.335 35.323 50.260 1.00 12.80 182 PHE A N 1
ATOM 1287 C CA . PHE A 1 182 ? 14.190 35.181 49.359 1.00 9.52 182 PHE A CA 1
ATOM 1288 C C . PHE A 1 182 ? 13.247 36.367 49.618 1.00 11.03 182 PHE A C 1
ATOM 1289 O O . PHE A 1 182 ? 12.111 36.196 50.051 1.00 14.84 182 PHE A O 1
ATOM 1297 N N . PRO A 1 183 ? 13.723 37.595 49.363 1.00 17.35 183 PRO A N 1
ATOM 1298 C CA . PRO A 1 183 ? 12.941 38.818 49.564 1.00 10.67 183 PRO A CA 1
ATOM 1299 C C . PRO A 1 183 ? 11.769 38.923 48.600 1.00 15.44 183 PRO A C 1
ATOM 1300 O O . PRO A 1 183 ? 11.778 38.309 47.533 1.00 13.35 183 PRO A O 1
ATOM 1304 N N . GLY A 1 184 ? 10.764 39.704 48.985 1.00 15.35 184 GLY A N 1
ATOM 1305 C CA . GLY A 1 184 ? 9.609 39.909 48.132 1.00 17.13 184 GLY A CA 1
ATOM 1306 C C . GLY A 1 184 ? 8.463 38.950 48.357 1.00 19.76 184 GLY A C 1
ATOM 1307 O O . GLY A 1 184 ? 7.392 39.138 47.791 1.00 14.93 184 GLY A O 1
ATOM 1308 N N . LEU A 1 185 ? 8.677 37.931 49.185 1.00 15.59 185 LEU A N 1
ATOM 1309 C CA . LEU A 1 185 ? 7.638 36.946 49.453 1.00 16.15 185 LEU A CA 1
ATOM 1310 C C . LEU A 1 185 ? 6.647 37.368 50.540 1.00 22.50 185 LEU A C 1
ATOM 1311 O O . LEU A 1 185 ? 7.035 37.809 51.627 1.00 19.51 185 LEU A O 1
ATOM 1316 N N . ASP A 1 186 ? 5.362 37.225 50.228 1.00 21.10 186 ASP A N 1
ATOM 1317 C CA . ASP A 1 186 ? 4.281 37.570 51.146 1.00 16.25 186 ASP A CA 1
ATOM 1318 C C . ASP A 1 186 ? 3.803 36.326 51.866 1.00 21.23 186 ASP A C 1
ATOM 1319 O O . ASP A 1 186 ? 4.076 35.207 51.437 1.00 22.08 186 ASP A O 1
ATOM 1324 N N . GLY A 1 187 ? 3.077 36.519 52.963 1.00 13.02 187 GLY A N 1
ATOM 1325 C CA . GLY A 1 187 ? 2.581 35.375 53.696 1.00 13.75 187 GLY A CA 1
ATOM 1326 C C . GLY A 1 187 ? 2.085 35.694 55.086 1.00 14.97 187 GLY A C 1
ATOM 1327 O O . GLY A 1 187 ? 2.205 36.818 55.567 1.00 18.28 187 GLY A O 1
ATOM 1328 N N . VAL A 1 188 ? 1.527 34.695 55.746 1.00 14.92 188 VAL A N 1
ATOM 1329 C CA . VAL A 1 188 ? 1.014 34.919 57.076 1.00 21.01 188 VAL A CA 1
ATOM 1330 C C . VAL A 1 188 ? 2.037 34.614 58.160 1.00 16.99 188 VAL A C 1
ATOM 1331 O O . VAL A 1 188 ? 2.842 33.690 58.044 1.00 13.94 188 VAL A O 1
ATOM 1335 N N . LEU A 1 189 ? 2.023 35.440 59.195 1.00 13.10 189 LEU A N 1
ATOM 1336 C CA . LEU A 1 189 ? 2.885 35.248 60.343 1.00 11.94 189 LEU A CA 1
ATOM 1337 C C . LEU A 1 189 ? 1.880 34.738 61.367 1.00 14.85 189 LEU A C 1
ATOM 1338 O O . LEU A 1 189 ? 1.039 35.496 61.846 1.00 18.77 189 LEU A O 1
ATOM 1343 N N . PRO A 1 190 ? 1.932 33.435 61.689 1.00 17.06 190 PRO A N 1
ATOM 1344 C CA . PRO A 1 190 ? 1.008 32.834 62.656 1.00 17.61 190 PRO A CA 1
ATOM 1345 C C . PRO A 1 190 ? 0.709 33.759 63.832 1.00 18.82 190 PRO A C 1
ATOM 1346 O O . PRO A 1 190 ? 1.618 34.200 64.527 1.00 22.86 190 PRO A O 1
ATOM 1350 N N . GLY A 1 191 ? -0.569 34.054 64.042 1.00 19.93 191 GLY A N 1
ATOM 1351 C CA . GLY A 1 191 ? -0.950 34.923 65.136 1.00 16.35 191 GLY A CA 1
ATOM 1352 C C . GLY A 1 191 ? -1.085 36.376 64.729 1.00 19.12 191 GLY A C 1
ATOM 1353 O O . GLY A 1 191 ? -1.710 37.167 65.438 1.00 17.66 191 GLY A O 1
ATOM 1354 N N . TYR A 1 192 ? -0.503 36.741 63.591 1.00 13.77 192 TYR A N 1
ATOM 1355 C CA . TYR A 1 192 ? -0.583 38.119 63.127 1.00 9.26 192 TYR A CA 1
ATOM 1356 C C . TYR A 1 192 ? -1.102 38.278 61.703 1.00 17.15 192 TYR A C 1
ATOM 1357 O O . TYR A 1 192 ? -1.036 39.363 61.122 1.00 14.40 192 TYR A O 1
ATOM 1366 N N . GLY A 1 193 ? -1.629 37.191 61.148 1.00 10.94 193 GLY A N 1
ATOM 1367 C CA . GLY A 1 193 ? -2.182 37.233 59.802 1.00 9.60 193 GLY A CA 1
ATOM 1368 C C . GLY A 1 193 ? -1.213 37.519 58.671 1.00 10.82 193 GLY A C 1
ATOM 1369 O O . GLY A 1 193 ? 0.006 37.548 58.866 1.00 9.68 193 GLY A O 1
ATOM 1370 N N . VAL A 1 194 ? -1.770 37.719 57.479 1.00 11.61 194 VAL A N 1
ATOM 1371 C CA . VAL A 1 194 ? -0.990 38.009 56.285 1.00 15.02 194 VAL A CA 1
ATOM 1372 C C . VAL A 1 194 ? -0.090 39.219 56.480 1.00 18.17 194 VAL A C 1
ATOM 1373 O O . VAL A 1 194 ? -0.487 40.214 57.092 1.00 15.18 194 VAL A O 1
ATOM 1377 N N . GLN A 1 195 ? 1.130 39.124 55.958 1.00 12.84 195 GLN A N 1
ATOM 1378 C CA . GLN A 1 195 ? 2.099 40.217 56.037 1.00 17.72 195 GLN A CA 1
ATOM 1379 C C . GLN A 1 195 ? 2.723 40.381 54.656 1.00 12.06 195 GLN A C 1
ATOM 1380 O O . GLN A 1 195 ? 3.091 39.397 54.010 1.00 15.79 195 GLN A O 1
ATOM 1386 N N . ARG A 1 196 ? 2.820 41.626 54.199 1.00 15.64 196 ARG A N 1
ATOM 1387 C CA . ARG A 1 196 ? 3.384 41.921 52.880 1.00 14.20 196 ARG A CA 1
ATOM 1388 C C . ARG A 1 196 ? 4.501 42.953 52.976 1.00 15.34 196 ARG A C 1
ATOM 1389 O O . ARG A 1 196 ? 4.241 44.147 53.045 1.00 22.59 196 ARG A O 1
ATOM 1397 N N . PRO A 1 197 ? 5.765 42.505 52.960 1.00 14.91 197 PRO A N 1
ATOM 1398 C CA . PRO A 1 197 ? 6.158 41.099 52.859 1.00 10.90 197 PRO A CA 1
ATOM 1399 C C . PRO A 1 197 ? 6.339 40.458 54.235 1.00 12.28 197 PRO A C 1
ATOM 1400 O O . PRO A 1 197 ? 6.340 41.151 55.254 1.00 16.64 197 PRO A O 1
ATOM 1404 N N . ASN A 1 198 ? 6.489 39.137 54.263 1.00 8.08 198 ASN A N 1
ATOM 1405 C CA . ASN A 1 198 ? 6.693 38.418 55.520 1.00 12.81 198 ASN A CA 1
ATOM 1406 C C . ASN A 1 198 ? 8.157 37.984 55.531 1.00 11.85 198 ASN A C 1
ATOM 1407 O O . ASN A 1 198 ? 8.475 36.817 55.365 1.00 9.91 198 ASN A O 1
ATOM 1412 N N . ASP A 1 199 ? 9.041 38.955 55.730 1.00 15.67 199 ASP A N 1
ATOM 1413 C CA . ASP A 1 199 ? 10.486 38.730 55.732 1.00 9.17 199 ASP A CA 1
ATOM 1414 C C . ASP A 1 199 ? 11.011 37.763 56.775 1.00 12.64 199 ASP A C 1
ATOM 1415 O O . ASP A 1 199 ? 10.582 37.762 57.932 1.00 11.30 199 ASP A O 1
ATOM 1420 N N . TRP A 1 200 ? 11.967 36.947 56.354 1.00 12.45 200 TRP A N 1
ATOM 1421 C CA . TRP A 1 200 ? 12.591 35.986 57.241 1.00 4.98 200 TRP A CA 1
ATOM 1422 C C . TRP A 1 200 ? 14.079 35.905 56.901 1.00 13.76 200 TRP A C 1
ATOM 1423 O O . TRP A 1 200 ? 14.477 36.091 55.748 1.00 9.10 200 TRP A O 1
ATOM 1434 N N . GLY A 1 201 ? 14.896 35.644 57.913 1.00 8.31 201 GLY A N 1
ATOM 1435 C CA . GLY A 1 201 ? 16.327 35.525 57.701 1.00 8.31 201 GLY A CA 1
ATOM 1436 C C . GLY A 1 201 ? 16.657 34.049 57.648 1.00 8.31 201 GLY A C 1
ATOM 1437 O O . GLY A 1 201 ?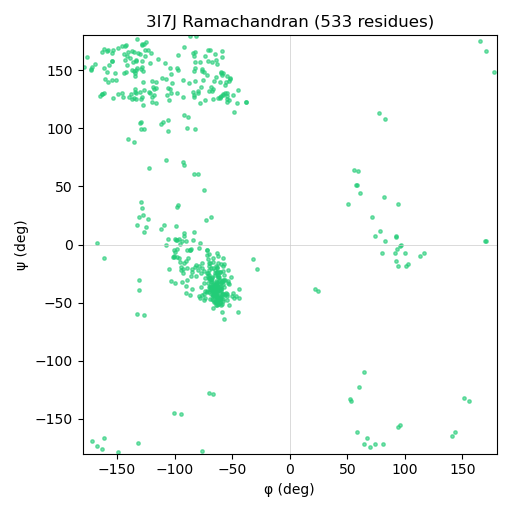 15.850 33.263 57.149 1.00 10.33 201 GLY A O 1
ATOM 1438 N N . LEU A 1 202 ? 17.826 33.662 58.152 1.00 11.73 202 LEU A N 1
ATOM 1439 C CA . LEU A 1 202 ? 18.210 32.254 58.157 1.00 10.77 202 LEU A CA 1
ATOM 1440 C C . LEU A 1 202 ? 17.784 31.596 59.462 1.00 12.08 202 LEU A C 1
ATOM 1441 O O . LEU A 1 202 ? 18.622 31.233 60.289 1.00 8.21 202 LEU A O 1
ATOM 1446 N N . GLY A 1 203 ? 16.478 31.451 59.652 1.00 9.49 203 GLY A N 1
ATOM 1447 C CA . GLY A 1 203 ? 15.982 30.821 60.862 1.00 8.84 203 GLY A CA 1
ATOM 1448 C C . GLY A 1 203 ? 15.448 31.833 61.856 1.00 11.98 203 GLY A C 1
ATOM 1449 O O . GLY A 1 203 ? 14.724 31.483 62.785 1.00 9.17 203 GLY A O 1
ATOM 1450 N N . PHE A 1 204 ? 15.814 33.095 61.657 1.00 13.44 204 PHE A N 1
ATOM 1451 C CA . PHE A 1 204 ? 15.365 34.171 62.529 1.00 10.37 204 PHE A CA 1
ATOM 1452 C C . PHE A 1 204 ? 14.300 34.989 61.793 1.00 14.05 204 PHE A C 1
ATOM 1453 O O . PHE A 1 204 ? 14.480 35.329 60.620 1.00 7.95 204 PHE A O 1
ATOM 1461 N N . GLU A 1 205 ? 13.195 35.316 62.457 1.00 7.38 205 GLU A N 1
ATOM 1462 C CA . GLU A 1 205 ? 12.193 36.135 61.788 1.00 8.48 205 GLU A CA 1
ATOM 1463 C C . GLU A 1 205 ? 12.757 37.545 61.756 1.00 11.76 205 GLU A C 1
ATOM 1464 O O . GLU A 1 205 ? 13.515 37.934 62.645 1.00 7.82 205 GLU A O 1
ATOM 1470 N N . ILE A 1 206 ? 12.407 38.299 60.719 1.00 12.32 206 ILE A N 1
ATOM 1471 C CA . ILE A 1 206 ? 12.838 39.689 60.593 1.00 8.76 206 ILE A CA 1
ATOM 1472 C C . ILE A 1 206 ? 11.559 40.527 60.600 1.00 13.70 206 ILE A C 1
ATOM 1473 O O . ILE A 1 206 ? 10.623 40.261 59.848 1.00 9.56 206 ILE A O 1
ATOM 1478 N N . ARG A 1 207 ? 11.529 41.529 61.468 1.00 12.03 207 ARG A N 1
ATOM 1479 C CA . ARG A 1 207 ? 10.374 42.399 61.638 1.00 11.43 207 ARG A CA 1
ATOM 1480 C C . ARG A 1 207 ? 9.988 43.210 60.419 1.00 13.74 207 ARG A C 1
ATOM 1481 O O . ARG A 1 207 ? 8.823 43.224 59.996 1.00 13.50 207 ARG A O 1
ATOM 1489 N N . ASN A 1 208 ? 10.978 43.894 59.862 1.00 17.52 208 ASN A N 1
ATOM 1490 C CA . ASN A 1 208 ? 10.757 44.758 58.719 1.00 18.20 208 ASN A CA 1
ATOM 1491 C C . ASN A 1 208 ? 9.751 45.778 59.235 1.00 18.48 208 ASN A C 1
ATOM 1492 O O . ASN A 1 208 ? 10.007 46.439 60.239 1.00 15.87 208 ASN A O 1
ATOM 1497 N N . SER A 1 209 ? 8.604 45.897 58.577 1.00 12.39 209 SER A N 1
ATOM 1498 C CA . SER A 1 209 ? 7.584 46.840 59.029 1.00 21.35 209 SER A CA 1
ATOM 1499 C C . SER A 1 209 ? 6.218 46.163 59.149 1.00 11.58 209 SER A C 1
ATOM 1500 O O . SER A 1 209 ? 5.187 46.770 58.866 1.00 20.40 209 SER A O 1
ATOM 1503 N N . LYS A 1 210 ? 6.227 44.902 59.575 1.00 15.21 210 LYS A N 1
ATOM 1504 C CA . LYS A 1 210 ? 5.012 44.112 59.749 1.00 8.13 210 LYS A CA 1
ATOM 1505 C C . LYS A 1 210 ? 4.084 44.765 60.761 1.00 18.40 210 LYS A C 1
ATOM 1506 O O . LYS A 1 210 ? 4.527 45.398 61.725 1.00 15.76 210 LYS A O 1
ATOM 1512 N N . SER A 1 211 ? 2.789 44.595 60.541 1.00 13.69 211 SER A N 1
ATOM 1513 C CA . SER A 1 211 ? 1.797 45.191 61.415 1.00 17.30 211 SER A CA 1
ATOM 1514 C C . SER A 1 211 ? 0.457 44.512 61.205 1.00 13.84 211 SER A C 1
ATOM 1515 O O . SER A 1 211 ? 0.009 44.357 60.076 1.00 15.67 211 SER A O 1
ATOM 1518 N N . PRO A 1 212 ? -0.190 44.072 62.292 1.00 15.15 212 PRO A N 1
ATOM 1519 C CA . PRO A 1 212 ? 0.292 44.188 63.671 1.00 14.84 212 PRO A CA 1
ATOM 1520 C C . PRO A 1 212 ? 1.469 43.232 63.863 1.00 19.48 212 PRO A C 1
ATOM 1521 O O . PRO A 1 212 ? 1.703 42.368 63.018 1.00 17.56 212 PRO A O 1
ATOM 1525 N N . HIS A 1 213 ? 2.206 43.382 64.962 1.00 17.79 213 HIS A N 1
ATOM 1526 C CA . HIS A 1 213 ? 3.369 42.527 65.222 1.00 19.19 213 HIS A CA 1
ATOM 1527 C C . HIS A 1 213 ? 3.576 42.337 66.721 1.00 20.77 213 HIS A C 1
ATOM 1528 O O . HIS A 1 213 ? 2.951 43.024 67.527 1.00 17.71 213 HIS A O 1
ATOM 1535 N N . TRP A 1 214 ? 4.449 41.408 67.099 1.00 20.57 214 TRP A N 1
ATOM 1536 C CA . TRP A 1 214 ? 4.707 41.169 68.513 1.00 11.42 214 TRP A CA 1
ATOM 1537 C C . TRP A 1 214 ? 5.757 42.119 69.080 1.00 13.86 214 TRP A C 1
ATOM 1538 O O . TRP A 1 214 ? 5.813 42.319 70.294 1.00 18.99 214 TRP A O 1
ATOM 1549 N N . THR A 1 215 ? 6.587 42.708 68.217 1.00 11.14 215 THR A N 1
ATOM 1550 C CA . THR A 1 215 ? 7.603 43.653 68.686 1.00 10.15 215 THR A CA 1
ATOM 1551 C C . THR A 1 215 ? 6.976 45.037 68.906 1.00 18.06 215 THR A C 1
ATOM 1552 O O . THR A 1 215 ? 5.774 45.227 68.700 1.00 13.60 215 THR A O 1
ATOM 1556 N N . GLY A 1 216 ? 7.785 46.000 69.338 1.00 16.24 216 GLY A N 1
ATOM 1557 C CA . GLY A 1 216 ? 7.261 47.332 69.587 1.00 16.44 216 GLY A CA 1
ATOM 1558 C C . GLY A 1 216 ? 7.175 48.180 68.332 1.00 18.19 216 GLY A C 1
ATOM 1559 O O . GLY A 1 216 ? 7.805 47.865 67.321 1.00 14.27 216 GLY A O 1
ATOM 1560 N N . GLU A 1 217 ? 6.393 49.254 68.391 1.00 17.72 217 GLU A N 1
ATOM 1561 C CA . GLU A 1 217 ? 6.241 50.148 67.249 1.00 16.72 217 GLU A CA 1
ATOM 1562 C C . GLU A 1 217 ? 7.528 50.903 66.996 1.00 13.13 217 GLU A C 1
ATOM 1563 O O . GLU A 1 217 ? 7.717 51.476 65.926 1.00 16.58 217 GLU A O 1
ATOM 1569 N N . CYS A 1 218 ? 8.413 50.904 67.983 1.00 11.11 218 CYS A N 1
ATOM 1570 C CA . CYS A 1 218 ? 9.672 51.610 67.841 1.00 15.18 218 CYS A CA 1
ATOM 1571 C C . CYS A 1 218 ? 10.864 50.713 67.489 1.00 17.02 218 CYS A C 1
ATOM 1572 O O . CYS A 1 218 ? 11.971 51.205 67.252 1.00 10.68 218 CYS A O 1
ATOM 1575 N N . ASN A 1 219 ? 10.650 49.402 67.452 1.00 10.85 219 ASN A N 1
ATOM 1576 C CA . ASN A 1 219 ? 11.731 48.501 67.074 1.00 15.04 219 ASN A CA 1
ATOM 1577 C C . ASN A 1 219 ? 12.076 48.836 65.627 1.00 16.41 219 ASN A C 1
ATOM 1578 O O . ASN A 1 219 ? 11.194 49.185 64.847 1.00 13.84 219 ASN A O 1
ATOM 1583 N N . SER A 1 220 ? 13.354 48.760 65.268 1.00 18.95 220 SER A N 1
ATOM 1584 C CA . SER A 1 220 ? 13.759 49.079 63.898 1.00 16.99 220 SER A CA 1
ATOM 1585 C C . SER A 1 220 ? 13.340 47.952 62.962 1.00 16.49 220 SER A C 1
ATOM 1586 O O . SER A 1 220 ? 13.064 46.837 63.413 1.00 10.22 220 SER A O 1
ATOM 1589 N N . THR A 1 221 ? 13.311 48.240 61.662 1.00 13.88 221 THR A N 1
ATOM 1590 C CA . THR A 1 221 ? 12.939 47.240 60.666 1.00 13.34 221 THR A CA 1
ATOM 1591 C C . THR A 1 221 ? 13.946 46.087 60.625 1.00 19.10 221 THR A C 1
ATOM 1592 O O . THR A 1 221 ? 13.637 45.009 60.121 1.00 13.92 221 THR A O 1
ATOM 1596 N N . ARG A 1 222 ? 15.144 46.303 61.163 1.00 13.59 222 ARG A N 1
ATOM 1597 C CA . ARG A 1 222 ? 16.172 45.254 61.175 1.00 11.81 222 ARG A CA 1
ATOM 1598 C C . ARG A 1 222 ? 16.059 44.300 62.369 1.00 9.83 222 ARG A C 1
ATOM 1599 O O . ARG A 1 222 ? 16.815 43.333 62.477 1.00 9.99 222 ARG A O 1
ATOM 1607 N N . THR A 1 223 ? 15.124 44.590 63.264 1.00 10.73 223 THR A N 1
ATOM 1608 C CA . THR A 1 223 ? 14.895 43.755 64.436 1.00 10.27 223 THR A CA 1
ATOM 1609 C C . THR A 1 223 ? 14.606 42.322 63.969 1.00 11.08 223 THR A C 1
ATOM 1610 O O . THR A 1 223 ? 13.881 42.121 62.998 1.00 7.99 223 THR A O 1
ATOM 1614 N N . PHE A 1 224 ? 15.187 41.335 64.653 1.00 10.67 224 PHE A N 1
ATOM 1615 C CA . PHE A 1 224 ? 14.994 39.927 64.302 1.00 8.19 224 PHE A CA 1
ATOM 1616 C C . PHE A 1 224 ? 14.883 39.095 65.581 1.00 12.20 224 PHE A C 1
ATOM 1617 O O . PHE A 1 224 ? 15.275 39.553 66.653 1.00 10.86 224 PHE A O 1
ATOM 1625 N N . GLY A 1 225 ? 14.351 37.880 65.460 1.00 6.02 225 GLY A N 1
ATOM 1626 C CA . GLY A 1 225 ? 14.190 37.017 66.615 1.00 6.09 225 GLY A CA 1
ATOM 1627 C C . GLY A 1 225 ? 13.085 36.002 66.388 1.00 12.33 225 GLY A C 1
ATOM 1628 O O . GLY A 1 225 ? 13.005 35.401 65.317 1.00 15.20 225 GLY A O 1
ATOM 1629 N N . HIS A 1 226 ? 12.216 35.816 67.375 1.00 11.21 226 HIS A N 1
ATOM 1630 C CA . HIS A 1 226 ? 11.145 34.841 67.231 1.00 7.47 226 HIS A CA 1
ATOM 1631 C C . HIS A 1 226 ? 10.266 34.841 68.474 1.00 9.58 226 HIS A C 1
ATOM 1632 O O . HIS A 1 226 ? 10.720 35.202 69.559 1.00 6.24 226 HIS A O 1
ATOM 1639 N N . PHE A 1 227 ? 8.999 34.465 68.319 1.00 15.53 227 PHE A N 1
ATOM 1640 C CA . PHE A 1 227 ? 8.127 34.342 69.484 1.00 12.91 227 PHE A CA 1
ATOM 1641 C C . PHE A 1 227 ? 7.572 32.933 69.391 1.00 10.15 227 PHE A C 1
ATOM 1642 O O . PHE A 1 227 ? 7.750 32.264 68.371 1.00 10.82 227 PHE A O 1
ATOM 1650 N N . GLY A 1 228 ? 6.952 32.461 70.463 1.00 11.97 228 GLY A N 1
ATOM 1651 C CA . GLY A 1 228 ? 6.405 31.115 70.461 1.00 13.55 228 GLY A CA 1
ATOM 1652 C C . GLY A 1 228 ? 5.001 31.092 71.021 1.00 13.99 228 GLY A C 1
ATOM 1653 O O . GLY A 1 228 ? 4.612 32.001 71.756 1.00 12.68 228 GLY A O 1
ATOM 1654 N N . GLN A 1 229 ? 4.243 30.056 70.677 1.00 13.91 229 GLN A N 1
ATOM 1655 C CA . GLN A 1 229 ? 2.866 29.921 71.139 1.00 16.23 229 GLN A CA 1
ATOM 1656 C C . GLN A 1 229 ? 2.783 29.625 72.631 1.00 14.32 229 GLN A C 1
ATOM 1657 O O . GLN A 1 229 ? 1.692 29.618 73.203 1.00 21.48 229 GLN A O 1
ATOM 1663 N N . SER A 1 230 ? 3.926 29.370 73.258 1.00 10.89 230 SER A N 1
ATOM 1664 C CA . SER A 1 230 ? 3.956 29.097 74.694 1.00 15.99 230 SER A CA 1
ATOM 1665 C C . SER A 1 230 ? 3.996 30.406 75.471 1.00 15.98 230 SER A C 1
ATOM 1666 O O . SER A 1 230 ? 4.114 30.405 76.694 1.00 11.60 230 SER A O 1
ATOM 1669 N N . GLY A 1 231 ? 3.907 31.520 74.748 1.00 12.45 231 GLY A N 1
ATOM 1670 C CA . GLY A 1 231 ? 3.923 32.825 75.383 1.00 10.16 231 GLY A CA 1
ATOM 1671 C C . GLY A 1 231 ? 5.294 33.365 75.739 1.00 17.37 231 GLY A C 1
ATOM 1672 O O . GLY A 1 231 ? 5.481 33.947 76.808 1.00 10.60 231 GLY A O 1
ATOM 1673 N N . GLY A 1 232 ? 6.259 33.171 74.843 1.00 12.52 232 GLY A N 1
ATOM 1674 C CA . GLY A 1 232 ? 7.605 33.664 75.076 1.00 11.12 232 GLY A CA 1
ATOM 1675 C C . GLY A 1 232 ? 8.151 34.244 73.783 1.00 16.77 232 GLY A C 1
ATOM 1676 O O . GLY A 1 232 ? 7.632 33.946 72.710 1.00 16.28 232 GLY A O 1
ATOM 1677 N N . PHE A 1 233 ? 9.180 35.079 73.865 1.00 9.70 233 PHE A N 1
ATOM 1678 C CA . PHE A 1 233 ? 9.746 35.651 72.661 1.00 11.44 233 PHE A CA 1
ATOM 1679 C C . PHE A 1 233 ? 11.137 36.236 72.876 1.00 18.19 233 PHE A C 1
ATOM 1680 O O . PHE A 1 233 ? 11.590 36.432 74.008 1.00 10.71 233 PHE A O 1
ATOM 1688 N N . ILE A 1 234 ? 11.813 36.507 71.770 1.00 10.98 234 ILE A N 1
ATOM 1689 C CA . ILE A 1 234 ? 13.122 37.111 71.824 1.00 11.27 234 ILE A CA 1
ATOM 1690 C C . ILE A 1 234 ? 13.325 37.963 70.586 1.00 8.21 234 ILE A C 1
ATOM 1691 O O . ILE A 1 234 ? 13.051 37.533 69.468 1.00 8.32 234 ILE A O 1
ATOM 1696 N N . TRP A 1 235 ? 13.748 39.200 70.797 1.00 9.68 235 TRP A N 1
ATOM 1697 C CA . TRP A 1 235 ? 14.058 40.063 69.680 1.00 12.63 235 TRP A CA 1
ATOM 1698 C C . TRP A 1 235 ? 15.361 40.764 69.986 1.00 13.05 235 TRP A C 1
ATOM 1699 O O . TRP A 1 235 ? 15.711 40.996 71.147 1.00 7.10 235 TRP A O 1
ATOM 1710 N N . VAL A 1 236 ? 16.089 41.052 68.918 1.00 13.81 236 VAL A N 1
ATOM 1711 C CA . VAL A 1 236 ? 17.382 41.709 68.982 1.00 8.54 236 VAL A CA 1
ATOM 1712 C C . VAL A 1 236 ? 17.255 42.849 67.995 1.00 13.36 236 VAL A C 1
ATOM 1713 O O . VAL A 1 236 ? 16.908 42.628 66.840 1.00 11.49 236 VAL A O 1
ATOM 1717 N N . ASP A 1 237 ? 17.513 44.069 68.442 1.00 9.53 237 ASP A N 1
ATOM 1718 C CA . ASP A 1 237 ? 17.403 45.212 67.550 1.00 12.86 237 ASP A CA 1
ATOM 1719 C C . ASP A 1 237 ? 18.819 45.731 67.298 1.00 12.59 237 ASP A C 1
ATOM 1720 O O . ASP A 1 237 ? 19.410 46.359 68.167 1.00 18.90 237 ASP A O 1
ATOM 1725 N N . PRO A 1 238 ? 19.383 45.467 66.105 1.00 14.27 238 PRO A N 1
ATOM 1726 C CA . PRO A 1 238 ? 20.740 45.911 65.760 1.00 11.35 238 PRO A CA 1
ATOM 1727 C C . PRO A 1 238 ? 20.917 47.425 65.729 1.00 14.83 238 PRO A C 1
ATOM 1728 O O . PRO A 1 238 ? 22.031 47.920 65.875 1.00 18.68 238 PRO A O 1
ATOM 1732 N N . LYS A 1 239 ? 19.827 48.155 65.518 1.00 9.24 239 LYS A N 1
ATOM 1733 C CA . LYS A 1 239 ? 19.907 49.607 65.466 1.00 17.73 239 LYS A CA 1
ATOM 1734 C C . LYS A 1 239 ? 19.982 50.168 66.879 1.00 19.10 239 LYS A C 1
ATOM 1735 O O . LYS A 1 239 ? 20.785 51.059 67.163 1.00 17.26 239 LYS A O 1
ATOM 1741 N N . ALA A 1 240 ? 19.148 49.640 67.768 1.00 20.87 240 ALA A N 1
ATOM 1742 C CA . ALA A 1 240 ? 19.148 50.094 69.152 1.00 16.60 240 ALA A CA 1
ATOM 1743 C C . ALA A 1 240 ? 20.277 49.383 69.876 1.00 17.96 240 ALA A C 1
ATOM 1744 O O . ALA A 1 240 ? 20.720 49.817 70.941 1.00 18.13 240 ALA A O 1
ATOM 1746 N N . ASP A 1 241 ? 20.753 48.299 69.266 1.00 11.07 241 ASP A N 1
ATOM 1747 C CA . ASP A 1 241 ? 21.816 47.473 69.838 1.00 14.00 241 ASP A CA 1
ATOM 1748 C C . ASP A 1 241 ? 21.306 47.016 71.204 1.00 13.88 241 ASP A C 1
ATOM 1749 O O . ASP A 1 241 ? 21.974 47.182 72.225 1.00 11.96 241 ASP A O 1
ATOM 1754 N N . LEU A 1 242 ? 20.102 46.456 71.210 1.00 9.62 242 LEU A N 1
ATOM 1755 C CA . LEU A 1 242 ? 19.478 45.978 72.438 1.00 16.24 242 LEU A CA 1
ATOM 1756 C C . LEU A 1 242 ? 18.725 44.676 72.156 1.00 18.22 242 LEU A C 1
ATOM 1757 O O . LEU A 1 242 ? 18.302 44.427 71.026 1.00 16.07 242 LEU A O 1
ATOM 1762 N N . ALA A 1 243 ? 18.555 43.854 73.186 1.00 17.91 243 ALA A N 1
ATOM 1763 C CA . ALA A 1 243 ? 17.837 42.593 73.050 1.00 8.94 243 ALA A CA 1
ATOM 1764 C C . ALA A 1 243 ? 16.862 42.445 74.209 1.00 13.80 243 ALA A C 1
ATOM 1765 O O . ALA A 1 243 ? 17.119 42.919 75.318 1.00 17.43 243 ALA A O 1
ATOM 1767 N N . LEU A 1 244 ? 15.736 41.795 73.950 1.00 7.29 244 LEU A N 1
ATOM 1768 C CA . LEU A 1 244 ? 14.747 41.584 74.994 1.00 15.58 244 LEU A CA 1
ATOM 1769 C C . LEU A 1 244 ? 14.281 40.150 74.961 1.00 9.22 244 LEU A C 1
ATOM 1770 O O . LEU A 1 244 ? 13.937 39.626 73.906 1.00 13.14 244 LEU A O 1
ATOM 1775 N N . VAL A 1 245 ? 14.298 39.513 76.122 1.00 12.55 245 VAL A N 1
ATOM 1776 C CA . VAL A 1 245 ? 13.848 38.138 76.248 1.00 11.00 245 VAL A CA 1
ATOM 1777 C C . VAL A 1 245 ? 12.679 38.113 77.229 1.00 17.49 245 VAL A C 1
ATOM 1778 O O . VAL A 1 245 ? 12.790 38.639 78.337 1.00 17.51 245 VAL A O 1
ATOM 1782 N N . VAL A 1 246 ? 11.555 37.533 76.817 1.00 12.03 246 VAL A N 1
ATOM 1783 C CA . VAL A 1 246 ? 10.397 37.409 77.698 1.00 10.78 246 VAL A CA 1
ATOM 1784 C C . VAL A 1 246 ? 9.831 35.996 77.630 1.00 7.28 246 VAL A C 1
ATOM 1785 O O . VAL A 1 246 ? 9.511 35.496 76.551 1.00 16.02 246 VAL A O 1
ATOM 1789 N N . LEU A 1 247 ? 9.718 35.360 78.791 1.00 10.38 247 LEU A N 1
ATOM 1790 C CA . LEU A 1 247 ? 9.166 34.011 78.896 1.00 10.68 247 LEU A CA 1
ATOM 1791 C C . LEU A 1 247 ? 8.066 34.001 79.955 1.00 16.53 247 LEU A C 1
ATOM 1792 O O . LEU A 1 247 ? 8.280 34.452 81.086 1.00 15.02 247 LEU A O 1
ATOM 1797 N N . THR A 1 248 ? 6.891 33.504 79.575 1.00 17.96 248 THR A N 1
ATOM 1798 C CA . THR A 1 248 ? 5.749 33.417 80.480 1.00 13.35 248 THR A CA 1
ATOM 1799 C C . THR A 1 248 ? 5.153 32.016 80.448 1.00 22.49 248 THR A C 1
ATOM 1800 O O . THR A 1 248 ? 5.416 31.226 79.533 1.00 16.08 248 THR A O 1
ATOM 1804 N N . ALA A 1 249 ? 4.343 31.724 81.461 1.00 24.22 249 ALA A N 1
ATOM 1805 C CA . ALA A 1 249 ? 3.686 30.433 81.594 1.00 22.26 249 ALA A CA 1
ATOM 1806 C C . ALA A 1 249 ? 2.251 30.469 81.070 1.00 22.71 249 ALA A C 1
ATOM 1807 O O . ALA A 1 249 ? 1.376 29.774 81.585 1.00 27.96 249 ALA A O 1
ATOM 1809 N N . ARG A 1 250 ? 2.007 31.291 80.057 1.00 19.28 250 ARG A N 1
ATOM 1810 C CA . ARG A 1 250 ? 0.680 31.378 79.459 1.00 14.03 250 ARG A CA 1
ATOM 1811 C C . ARG A 1 250 ? 0.810 31.373 77.941 1.00 17.97 250 ARG A C 1
ATOM 1812 O O . ARG A 1 250 ? 1.542 32.182 77.370 1.00 20.26 250 ARG A O 1
ATOM 1820 N N . ASP A 1 251 ? 0.097 30.459 77.293 1.00 16.54 251 ASP A N 1
ATOM 1821 C CA . ASP A 1 251 ? 0.149 30.356 75.846 1.00 14.05 251 ASP A CA 1
ATOM 1822 C C . ASP A 1 251 ? -0.261 31.662 75.176 1.00 14.84 251 ASP A C 1
ATOM 1823 O O . ASP A 1 251 ? -1.092 32.402 75.698 1.00 13.22 251 ASP A O 1
ATOM 1828 N N . PHE A 1 252 ? 0.342 31.935 74.022 1.00 13.49 252 PHE A N 1
ATOM 1829 C CA . PHE A 1 252 ? 0.067 33.138 73.241 1.00 13.38 252 PHE A CA 1
ATOM 1830 C C . PHE A 1 252 ? -1.428 33.301 72.999 1.00 14.55 252 PHE A C 1
ATOM 1831 O O . PHE A 1 252 ? -2.130 32.319 72.776 1.00 21.11 252 PHE A O 1
ATOM 1839 N N . GLY A 1 253 ? -1.907 34.542 73.026 1.00 15.29 253 GLY A N 1
ATOM 1840 C CA . GLY A 1 253 ? -3.321 34.808 72.802 1.00 16.38 253 GLY A CA 1
ATOM 1841 C C . GLY A 1 253 ? -3.576 36.304 72.689 1.00 24.51 253 GLY A C 1
ATOM 1842 O O . GLY A 1 253 ? -2.629 37.086 72.596 1.00 23.89 253 GLY A O 1
ATOM 1843 N N . ASP A 1 254 ? -4.840 36.715 72.700 1.00 14.28 254 ASP A N 1
ATOM 1844 C CA . ASP A 1 254 ? -5.162 38.133 72.593 1.00 18.56 254 ASP A CA 1
ATOM 1845 C C . ASP A 1 254 ? -4.607 38.966 73.748 1.00 15.68 254 ASP A C 1
ATOM 1846 O O . ASP A 1 254 ? -4.335 40.158 73.582 1.00 17.62 254 ASP A O 1
ATOM 1851 N N . TRP A 1 255 ? -4.439 38.347 74.913 1.00 15.44 255 TRP A N 1
ATOM 1852 C CA . TRP A 1 255 ? -3.916 39.060 76.078 1.00 17.40 255 TRP A CA 1
ATOM 1853 C C . TRP A 1 255 ? -2.549 39.695 75.820 1.00 17.29 255 TRP A C 1
ATOM 1854 O O . TRP A 1 255 ? -2.221 40.737 76.390 1.00 16.28 255 TRP A O 1
ATOM 1865 N N . ALA A 1 256 ? -1.756 39.077 74.953 1.00 16.12 256 ALA A N 1
ATOM 1866 C CA . ALA A 1 256 ? -0.414 39.581 74.675 1.00 13.29 256 ALA A CA 1
ATOM 1867 C C . ALA A 1 256 ? -0.329 40.604 73.552 1.00 19.74 256 ALA A C 1
ATOM 1868 O O . ALA A 1 256 ? 0.642 41.364 73.471 1.00 19.08 256 ALA A O 1
ATOM 1870 N N . LEU A 1 257 ? -1.347 40.623 72.696 1.00 15.31 257 LEU A N 1
ATOM 1871 C CA . LEU A 1 257 ? -1.384 41.526 71.546 1.00 14.74 257 LEU A CA 1
ATOM 1872 C C . LEU A 1 257 ? -0.970 42.977 71.810 1.00 13.28 257 LEU A C 1
ATOM 1873 O O . LEU A 1 257 ? -0.305 43.590 70.975 1.00 15.78 257 LEU A O 1
ATOM 1878 N N . ASP A 1 258 ? -1.345 43.536 72.955 1.00 15.48 258 ASP A N 1
ATOM 1879 C CA . ASP A 1 258 ? -0.951 44.909 73.248 1.00 14.55 258 ASP A CA 1
ATOM 1880 C C . ASP A 1 258 ? 0.205 44.982 74.243 1.00 17.11 258 ASP A C 1
ATOM 1881 O O . ASP A 1 258 ? 1.040 45.889 74.177 1.00 19.85 258 ASP A O 1
ATOM 1886 N N . LEU A 1 259 ? 0.265 44.018 75.154 1.00 15.81 259 LEU A N 1
ATOM 1887 C CA . LEU A 1 259 ? 1.322 44.000 76.158 1.00 20.10 259 LEU A CA 1
ATOM 1888 C C . LEU A 1 259 ? 2.719 43.800 75.586 1.00 17.16 259 LEU A C 1
ATOM 1889 O O . LEU A 1 259 ? 3.664 44.497 75.974 1.00 21.55 259 LEU A O 1
ATOM 1894 N N . TRP A 1 260 ? 2.868 42.853 74.670 1.00 19.49 260 TRP A N 1
ATOM 1895 C CA . TRP A 1 260 ? 4.188 42.604 74.104 1.00 17.39 260 TRP A CA 1
ATOM 1896 C C . TRP A 1 260 ? 4.791 43.833 73.438 1.00 9.79 260 TRP A C 1
ATOM 1897 O O . TRP A 1 260 ? 5.931 44.182 73.703 1.00 9.75 260 TRP A O 1
ATOM 1908 N N . PRO A 1 261 ? 4.028 44.512 72.573 1.00 15.40 261 PRO A N 1
ATOM 1909 C CA . PRO A 1 261 ? 4.560 45.708 71.910 1.00 16.19 261 PRO A CA 1
ATOM 1910 C C . PRO A 1 261 ? 4.853 46.820 72.930 1.00 16.25 261 PRO A C 1
ATOM 1911 O O . PRO A 1 261 ? 5.844 47.544 72.816 1.00 14.04 261 PRO A O 1
ATOM 1915 N N . ALA A 1 262 ? 3.988 46.937 73.932 1.00 9.64 262 ALA A N 1
ATOM 1916 C CA . ALA A 1 262 ? 4.141 47.955 74.960 1.00 13.68 262 ALA A CA 1
ATOM 1917 C C . ALA A 1 262 ? 5.411 47.789 75.778 1.00 15.04 262 ALA A C 1
ATOM 1918 O O . ALA A 1 262 ? 6.119 48.765 76.030 1.00 12.37 262 ALA A O 1
ATOM 1920 N N . ILE A 1 263 ? 5.716 46.562 76.196 1.00 12.66 263 ILE A N 1
ATOM 1921 C CA . ILE A 1 263 ? 6.925 46.364 76.991 1.00 13.97 263 ILE A CA 1
ATOM 1922 C C . ILE A 1 263 ? 8.164 46.557 76.119 1.00 11.54 263 ILE A C 1
ATOM 1923 O O . ILE A 1 263 ? 9.215 46.984 76.600 1.00 18.89 263 ILE A O 1
ATOM 1928 N N . SER A 1 264 ? 8.024 46.271 74.829 1.00 16.29 264 SER A N 1
ATOM 1929 C CA . SER A 1 264 ? 9.130 46.431 73.895 1.00 12.59 264 SER A CA 1
ATOM 1930 C C . SER A 1 264 ? 9.496 47.903 73.740 1.00 10.78 264 SER A C 1
ATOM 1931 O O . SER A 1 264 ? 10.671 48.270 73.819 1.00 15.14 264 SER A O 1
ATOM 1934 N N . ASP A 1 265 ? 8.495 48.753 73.531 1.00 12.19 265 ASP A N 1
ATOM 1935 C CA . ASP A 1 265 ? 8.773 50.177 73.372 1.00 14.08 265 ASP A CA 1
ATOM 1936 C C . ASP A 1 265 ? 9.220 50.793 74.693 1.00 15.48 265 ASP A C 1
ATOM 1937 O O . ASP A 1 265 ? 10.012 51.741 74.703 1.00 16.37 265 ASP A O 1
ATOM 1942 N N . ALA A 1 266 ? 8.732 50.242 75.804 1.00 14.94 266 ALA A N 1
ATOM 1943 C CA . ALA A 1 266 ? 9.124 50.730 77.120 1.00 13.96 266 ALA A CA 1
ATOM 1944 C C . ALA A 1 266 ? 10.606 50.414 77.312 1.00 15.27 266 ALA A C 1
ATOM 1945 O O . ALA A 1 266 ? 11.381 51.254 77.774 1.00 15.34 266 ALA A O 1
ATOM 1947 N N . VAL A 1 267 ? 10.999 49.201 76.938 1.00 6.96 267 VAL A N 1
ATOM 1948 C CA . VAL A 1 267 ? 12.392 48.796 77.057 1.00 10.53 267 VAL A CA 1
ATOM 1949 C C . VAL A 1 267 ? 13.297 49.628 76.135 1.00 10.94 267 VAL A C 1
ATOM 1950 O O . VAL A 1 267 ? 14.374 50.053 76.545 1.00 14.85 267 VAL A O 1
ATOM 1954 N N . LEU A 1 268 ? 12.860 49.878 74.906 1.00 15.47 268 LEU A N 1
ATOM 1955 C CA . LEU A 1 268 ? 13.668 50.675 73.996 1.00 15.02 268 LEU A CA 1
ATOM 1956 C C . LEU A 1 268 ? 13.837 52.100 74.511 1.00 16.86 268 LEU A C 1
ATOM 1957 O O . LEU A 1 268 ? 14.942 52.623 74.541 1.00 16.23 268 LEU A O 1
ATOM 1962 N N . ALA A 1 269 ? 12.739 52.729 74.911 1.00 19.19 269 ALA A N 1
ATOM 1963 C CA . ALA A 1 269 ? 12.791 54.097 75.401 1.00 22.40 269 ALA A CA 1
ATOM 1964 C C . ALA A 1 269 ? 13.683 54.261 76.635 1.00 18.69 269 ALA A C 1
ATOM 1965 O O . ALA A 1 269 ? 14.360 55.272 76.780 1.00 19.35 269 ALA A O 1
ATOM 1967 N N . GLU A 1 270 ? 13.691 53.269 77.517 1.00 17.94 270 GLU A N 1
ATOM 1968 C CA . GLU A 1 270 ? 14.489 53.353 78.734 1.00 18.97 270 GLU A CA 1
ATOM 1969 C C . GLU A 1 270 ? 15.956 52.935 78.620 1.00 21.53 270 GLU A C 1
ATOM 1970 O O . GLU A 1 270 ? 16.824 53.572 79.210 1.00 25.18 270 GLU A O 1
ATOM 1976 N N . TYR A 1 271 ? 16.247 51.890 77.851 1.00 23.04 271 TYR A N 1
ATOM 1977 C CA . TYR A 1 271 ? 17.626 51.407 77.730 1.00 22.14 271 TYR A CA 1
ATOM 1978 C C . TYR A 1 271 ? 18.419 51.783 76.472 1.00 18.70 271 TYR A C 1
ATOM 1979 O O . TYR A 1 271 ? 19.629 51.566 76.419 1.00 24.67 271 TYR A O 1
ATOM 1988 N N . THR A 1 272 ? 17.761 52.335 75.460 1.00 21.00 272 THR A N 1
ATOM 1989 C CA . THR A 1 272 ? 18.482 52.723 74.251 1.00 27.55 272 THR A CA 1
ATOM 1990 C C . THR A 1 272 ? 19.433 53.871 74.587 1.00 34.44 272 THR A C 1
ATOM 1991 O O . THR A 1 272 ? 19.012 54.900 75.119 1.00 40.21 272 THR A O 1
ATOM 1995 N N . LEU A 1 273 ? 20.713 53.690 74.285 1.00 38.96 273 LEU A N 1
ATOM 1996 C CA . LEU A 1 273 ? 21.712 54.719 74.554 1.00 43.78 273 LEU A CA 1
ATOM 1997 C C . LEU A 1 273 ? 21.554 55.886 73.591 1.00 46.92 273 LEU A C 1
ATOM 1998 O O . LEU A 1 273 ? 21.187 55.696 72.432 1.00 53.19 273 LEU A O 1
ATOM 2003 N N . GLU A 1 274 ? 21.832 57.093 74.075 1.00 50.60 274 GLU A N 1
ATOM 2004 C CA . GLU A 1 274 ? 21.729 58.292 73.250 1.00 55.25 274 GLU A CA 1
ATOM 2005 C C . GLU A 1 274 ? 22.778 58.273 72.145 1.00 60.49 274 GLU A C 1
ATOM 2006 O O . GLU A 1 274 ? 22.391 58.409 70.963 1.00 64.15 274 GLU A O 1
ATOM 2012 N N . THR B 1 2 ? 22.226 68.112 37.237 1.00 28.54 2 THR B N 1
ATOM 2013 C CA . THR B 1 2 ? 23.470 67.653 37.917 1.00 35.79 2 THR B CA 1
ATOM 2014 C C . THR B 1 2 ? 23.122 66.926 39.211 1.00 33.43 2 THR B C 1
ATOM 2015 O O . THR B 1 2 ? 23.890 66.091 39.693 1.00 32.80 2 THR B O 1
ATOM 2019 N N . ALA B 1 3 ? 21.962 67.250 39.772 1.00 28.40 3 ALA B N 1
ATOM 2020 C CA . ALA B 1 3 ? 21.528 66.625 41.013 1.00 29.70 3 ALA B CA 1
ATOM 2021 C C . ALA B 1 3 ? 21.202 65.144 40.837 1.00 26.72 3 ALA B C 1
ATOM 2022 O O . ALA B 1 3 ? 21.586 64.319 41.664 1.00 23.27 3 ALA B O 1
ATOM 2024 N N . LEU B 1 4 ? 20.511 64.804 39.754 1.00 26.45 4 LEU B N 1
ATOM 2025 C CA . LEU B 1 4 ? 20.132 63.416 39.520 1.00 21.89 4 LEU B CA 1
ATOM 2026 C C . LEU B 1 4 ? 21.314 62.492 39.264 1.00 22.35 4 LEU B C 1
ATOM 2027 O O . LEU B 1 4 ? 21.203 61.277 39.424 1.00 17.79 4 LEU B O 1
ATOM 2032 N N . GLU B 1 5 ? 22.445 63.070 38.876 1.00 25.47 5 GLU B N 1
ATOM 2033 C CA . GLU B 1 5 ? 23.642 62.288 38.593 1.00 24.75 5 GLU B CA 1
ATOM 2034 C C . GLU B 1 5 ? 24.124 61.484 39.799 1.00 28.60 5 GLU B C 1
ATOM 2035 O O . GLU B 1 5 ? 24.915 60.549 39.653 1.00 26.74 5 GLU B O 1
ATOM 2041 N N . VAL B 1 6 ? 23.641 61.835 40.987 1.00 22.54 6 VAL B N 1
ATOM 2042 C CA . VAL B 1 6 ? 24.040 61.122 42.192 1.00 20.29 6 VAL B CA 1
ATOM 2043 C C . VAL B 1 6 ? 23.566 59.669 42.153 1.00 24.47 6 VAL B C 1
ATOM 2044 O O . VAL B 1 6 ? 24.125 58.815 42.839 1.00 23.76 6 VAL B O 1
ATOM 2048 N N . LEU B 1 7 ? 22.544 59.383 41.347 1.00 25.51 7 LEU B N 1
ATOM 2049 C CA . LEU B 1 7 ? 22.030 58.018 41.241 1.00 18.00 7 LEU B CA 1
ATOM 2050 C C . LEU B 1 7 ? 23.083 57.022 40.781 1.00 18.97 7 LEU B C 1
ATOM 2051 O O . LEU B 1 7 ? 23.056 55.856 41.174 1.00 16.80 7 LEU B O 1
ATOM 2056 N N . GLY B 1 8 ? 24.010 57.481 39.947 1.00 19.78 8 GLY B N 1
ATOM 2057 C CA . GLY B 1 8 ? 25.048 56.598 39.453 1.00 12.98 8 GLY B CA 1
ATOM 2058 C C . GLY B 1 8 ? 25.899 56.023 40.568 1.00 21.54 8 GLY B C 1
ATOM 2059 O O . GLY B 1 8 ? 26.512 54.966 40.412 1.00 25.65 8 GLY B O 1
ATOM 2060 N N . GLY B 1 9 ? 25.937 56.718 41.699 1.00 20.00 9 GLY B N 1
ATOM 2061 C CA . GLY B 1 9 ? 26.737 56.254 42.821 1.00 28.16 9 GLY B CA 1
ATOM 2062 C C . GLY B 1 9 ? 25.948 55.458 43.845 1.00 30.74 9 GLY B C 1
ATOM 2063 O O . GLY B 1 9 ? 26.529 54.835 44.733 1.00 33.12 9 GLY B O 1
ATOM 2064 N N . TRP B 1 10 ? 24.624 55.480 43.722 1.00 22.89 10 TRP B N 1
ATOM 2065 C CA . TRP B 1 10 ? 23.755 54.759 44.643 1.00 23.02 10 TRP B CA 1
ATOM 2066 C C . TRP B 1 10 ? 24.024 53.254 44.661 1.00 21.95 10 TRP B C 1
ATOM 2067 O O . TRP B 1 10 ? 24.431 52.666 43.660 1.00 21.16 10 TRP B O 1
ATOM 2078 N N . PRO B 1 11 ? 23.821 52.614 45.822 1.00 19.65 11 PRO B N 1
ATOM 2079 C CA . PRO B 1 11 ? 24.039 51.170 45.946 1.00 18.40 11 PRO B CA 1
ATOM 2080 C C . PRO B 1 11 ? 22.810 50.393 45.470 1.00 22.33 11 PRO B C 1
ATOM 2081 O O . PRO B 1 11 ? 22.195 49.653 46.237 1.00 26.72 11 PRO B O 1
ATOM 2085 N N . VAL B 1 12 ? 22.451 50.576 44.202 1.00 23.63 12 VAL B N 1
ATOM 2086 C CA . VAL B 1 12 ? 21.300 49.891 43.619 1.00 20.44 12 VAL B CA 1
ATOM 2087 C C . VAL B 1 12 ? 21.679 49.295 42.263 1.00 25.43 12 VAL B C 1
ATOM 2088 O O . VAL B 1 12 ? 22.566 49.803 41.578 1.00 28.08 12 VAL B O 1
ATOM 2092 N N . PRO B 1 13 ? 21.013 48.203 41.862 1.00 22.53 13 PRO B N 1
ATOM 2093 C CA . PRO B 1 13 ? 21.303 47.561 40.576 1.00 28.12 13 PRO B CA 1
ATOM 2094 C C . PRO B 1 13 ? 20.852 48.395 39.375 1.00 32.43 13 PRO B C 1
ATOM 2095 O O . PRO B 1 13 ? 21.309 48.181 38.254 1.00 36.13 13 PRO B O 1
ATOM 2099 N N . ALA B 1 14 ? 19.954 49.342 39.617 1.00 21.60 14 ALA B N 1
ATOM 2100 C CA . ALA B 1 14 ? 19.451 50.205 38.561 1.00 25.13 14 ALA B CA 1
ATOM 2101 C C . ALA B 1 14 ? 18.581 51.305 39.160 1.00 30.98 14 ALA B C 1
ATOM 2102 O O . ALA B 1 14 ? 17.965 51.117 40.213 1.00 31.96 14 ALA B O 1
ATOM 2104 N N . ALA B 1 15 ? 18.536 52.451 38.487 1.00 26.88 15 ALA B N 1
ATOM 2105 C CA . ALA B 1 15 ? 17.740 53.580 38.947 1.00 23.46 15 ALA B CA 1
ATOM 2106 C C . ALA B 1 15 ? 17.427 54.557 37.813 1.00 24.25 15 ALA B C 1
ATOM 2107 O O . ALA B 1 15 ? 18.211 54.719 36.875 1.00 21.50 15 ALA B O 1
ATOM 2109 N N . ALA B 1 16 ? 16.267 55.195 37.914 1.00 15.41 16 ALA B N 1
ATOM 2110 C CA . ALA B 1 16 ? 15.822 56.174 36.937 1.00 17.06 16 ALA B CA 1
ATOM 2111 C C . ALA B 1 16 ? 15.085 57.261 37.701 1.00 14.02 16 ALA B C 1
ATOM 2112 O O . ALA B 1 16 ? 14.467 56.985 38.731 1.00 18.68 16 ALA B O 1
ATOM 2114 N N . ALA B 1 17 ? 15.160 58.497 37.217 1.00 11.13 17 ALA B N 1
ATOM 2115 C CA . ALA B 1 17 ? 14.494 59.606 37.895 1.00 13.16 17 ALA B CA 1
ATOM 2116 C C . ALA B 1 17 ? 14.244 60.802 36.972 1.00 17.70 17 ALA B C 1
ATOM 2117 O O . ALA B 1 17 ? 14.800 60.885 35.881 1.00 13.70 17 ALA B O 1
ATOM 2119 N N . ALA B 1 18 ? 13.402 61.725 37.427 1.00 17.92 18 ALA B N 1
ATOM 2120 C CA . ALA B 1 18 ? 13.089 62.921 36.665 1.00 17.99 18 ALA B CA 1
ATOM 2121 C C . ALA B 1 18 ? 12.563 64.029 37.569 1.00 22.09 18 ALA B C 1
ATOM 2122 O O . ALA B 1 18 ? 11.806 63.775 38.512 1.00 24.68 18 ALA B O 1
ATOM 2124 N N . VAL B 1 19 ? 12.991 65.256 37.289 1.00 24.30 19 VAL B N 1
ATOM 2125 C CA . VAL B 1 19 ? 12.528 66.422 38.032 1.00 19.97 19 VAL B CA 1
ATOM 2126 C C . VAL B 1 19 ? 11.438 66.985 37.125 1.00 17.40 19 VAL B C 1
ATOM 2127 O O . VAL B 1 19 ? 11.650 67.137 35.923 1.00 15.55 19 VAL B O 1
ATOM 2131 N N . ILE B 1 20 ? 10.269 67.267 37.688 1.00 17.27 20 ILE B N 1
ATOM 2132 C CA . ILE B 1 20 ? 9.161 67.791 36.900 1.00 17.40 20 ILE B CA 1
ATOM 2133 C C . ILE B 1 20 ? 8.770 69.203 37.327 1.00 20.62 20 ILE B C 1
ATOM 2134 O O . ILE B 1 20 ? 8.741 69.522 38.514 1.00 19.61 20 ILE B O 1
ATOM 2139 N N . GLY B 1 21 ? 8.471 70.045 36.346 1.00 25.59 21 GLY B N 1
ATOM 2140 C CA . GLY B 1 21 ? 8.052 71.401 36.633 1.00 16.18 21 GLY B CA 1
ATOM 2141 C C . GLY B 1 21 ? 6.718 71.588 35.941 1.00 21.99 21 GLY B C 1
ATOM 2142 O O . GLY B 1 21 ? 6.286 70.698 35.203 1.00 11.65 21 GLY B O 1
ATOM 2143 N N . PRO B 1 22 ? 6.039 72.726 36.146 1.00 25.59 22 PRO B N 1
ATOM 2144 C CA . PRO B 1 22 ? 4.744 72.964 35.505 1.00 29.68 22 PRO B CA 1
ATOM 2145 C C . PRO B 1 22 ? 4.824 73.014 33.975 1.00 29.51 22 PRO B C 1
ATOM 2146 O O . PRO B 1 22 ? 3.818 72.826 33.290 1.00 28.03 22 PRO B O 1
ATOM 2150 N N . ALA B 1 23 ? 6.022 73.255 33.447 1.00 35.27 23 ALA B N 1
ATOM 2151 C CA . ALA B 1 23 ? 6.235 73.334 32.000 1.00 34.46 23 ALA B CA 1
ATOM 2152 C C . ALA B 1 23 ? 6.634 71.989 31.399 1.00 35.34 23 ALA B C 1
ATOM 2153 O O . ALA B 1 23 ? 6.580 71.795 30.183 1.00 32.44 23 ALA B O 1
ATOM 2155 N N . GLY B 1 24 ? 7.052 71.067 32.258 1.00 34.36 24 GLY B N 1
ATOM 2156 C CA . GLY B 1 24 ? 7.454 69.753 31.795 1.00 21.38 24 GLY B CA 1
ATOM 2157 C C . GLY B 1 24 ? 8.621 69.214 32.597 1.00 21.23 24 GLY B C 1
ATOM 2158 O O . GLY B 1 24 ? 8.902 69.683 33.702 1.00 15.76 24 GLY B O 1
ATOM 2159 N N . VAL B 1 25 ? 9.305 68.230 32.024 1.00 23.27 25 VAL B N 1
ATOM 2160 C CA . VAL B 1 25 ? 10.447 67.589 32.656 1.00 19.96 25 VAL B CA 1
ATOM 2161 C C . VAL B 1 25 ? 11.686 68.462 32.543 1.00 22.66 25 VAL B C 1
ATOM 2162 O O . VAL B 1 25 ? 12.120 68.813 31.445 1.00 20.77 25 VAL B O 1
ATOM 2166 N N . LEU B 1 26 ? 12.250 68.805 33.697 1.00 17.62 26 LEU B N 1
ATOM 2167 C CA . LEU B 1 26 ? 13.427 69.665 33.774 1.00 16.50 26 LEU B CA 1
ATOM 2168 C C . LEU B 1 26 ? 14.743 68.906 33.640 1.00 18.83 26 LEU B C 1
ATOM 2169 O O . LEU B 1 26 ? 15.754 69.462 33.205 1.00 16.57 26 LEU B O 1
ATOM 2174 N N . ALA B 1 27 ? 14.724 67.635 34.021 1.00 15.50 27 ALA B N 1
ATOM 2175 C CA . ALA B 1 27 ? 15.910 66.799 33.948 1.00 15.55 27 ALA B CA 1
ATOM 2176 C C . ALA B 1 27 ? 15.507 65.353 34.202 1.00 19.43 27 ALA B C 1
ATOM 2177 O O . ALA B 1 27 ? 14.491 65.092 34.849 1.00 18.21 27 ALA B O 1
ATOM 2179 N N . THR B 1 28 ? 16.306 64.421 33.685 1.00 17.13 28 THR B N 1
ATOM 2180 C CA . THR B 1 28 ? 16.072 62.987 33.865 1.00 14.24 28 THR B CA 1
ATOM 2181 C C . THR B 1 28 ? 17.405 62.294 34.047 1.00 13.19 28 THR B C 1
ATOM 2182 O O . THR B 1 28 ? 18.459 62.901 33.868 1.00 15.80 28 THR B O 1
ATOM 2186 N N . HIS B 1 29 ? 17.344 61.015 34.399 1.00 18.00 29 HIS B N 1
ATOM 2187 C CA . HIS B 1 29 ? 18.534 60.189 34.576 1.00 16.60 29 HIS B CA 1
ATOM 2188 C C . HIS B 1 29 ? 18.094 58.729 34.501 1.00 14.28 29 HIS B C 1
ATOM 2189 O O . HIS B 1 29 ? 16.954 58.407 34.825 1.00 14.14 29 HIS B O 1
ATOM 2196 N N . GLY B 1 30 ? 18.988 57.850 34.064 1.00 16.19 30 GLY B N 1
ATOM 2197 C CA . GLY B 1 30 ? 18.633 56.444 33.954 1.00 21.60 30 GLY B CA 1
ATOM 2198 C C . GLY B 1 30 ? 17.641 56.173 32.832 1.00 21.40 30 GLY B C 1
ATOM 2199 O O . GLY B 1 30 ? 17.311 57.075 32.063 1.00 18.45 30 GLY B O 1
ATOM 2200 N N . ASP B 1 31 ? 17.165 54.932 32.735 1.00 14.17 31 ASP B N 1
ATOM 2201 C CA . ASP B 1 31 ? 16.209 54.550 31.698 1.00 18.43 31 ASP B CA 1
ATOM 2202 C C . ASP B 1 31 ? 14.789 54.926 32.112 1.00 15.77 31 ASP B C 1
ATOM 2203 O O . ASP B 1 31 ? 14.139 54.210 32.876 1.00 17.89 31 ASP B O 1
ATOM 2208 N N . THR B 1 32 ? 14.319 56.052 31.596 1.00 8.58 32 THR B N 1
ATOM 2209 C CA . THR B 1 32 ? 12.980 56.552 31.891 1.00 18.76 32 THR B CA 1
ATOM 2210 C C . THR B 1 32 ? 11.862 55.663 31.331 1.00 18.72 32 THR B C 1
ATOM 2211 O O . THR B 1 32 ? 10.690 55.822 31.682 1.00 16.18 32 THR B O 1
ATOM 2215 N N . ALA B 1 33 ? 12.224 54.717 30.469 1.00 16.67 33 ALA B N 1
ATOM 2216 C CA . ALA B 1 33 ? 11.245 53.810 29.867 1.00 19.74 33 ALA B CA 1
ATOM 2217 C C . ALA B 1 33 ? 11.166 52.460 30.593 1.00 18.19 33 ALA B C 1
ATOM 2218 O O . ALA B 1 33 ? 10.268 51.658 30.333 1.00 13.47 33 ALA B O 1
ATOM 2220 N N . ARG B 1 34 ? 12.111 52.202 31.491 1.00 14.08 34 ARG B N 1
ATOM 2221 C CA . ARG B 1 34 ? 12.128 50.945 32.225 1.00 15.81 34 ARG B CA 1
ATOM 2222 C C . ARG B 1 34 ? 10.943 50.804 33.186 1.00 19.99 34 ARG B C 1
ATOM 2223 O O . ARG B 1 34 ? 10.621 51.730 33.932 1.00 22.11 34 ARG B O 1
ATOM 2231 N N . VAL B 1 35 ? 10.297 49.639 33.162 1.00 17.04 35 VAL B N 1
ATOM 2232 C CA . VAL B 1 35 ? 9.152 49.367 34.030 1.00 12.76 35 VAL B CA 1
ATOM 2233 C C . VAL B 1 35 ? 9.598 48.911 35.425 1.00 17.55 35 VAL B C 1
ATOM 2234 O O . VAL B 1 35 ? 10.407 47.995 35.552 1.00 18.08 35 VAL B O 1
ATOM 2238 N N . PHE B 1 36 ? 9.075 49.560 36.465 1.00 17.63 36 PHE B N 1
ATOM 2239 C CA . PHE B 1 36 ? 9.396 49.203 37.848 1.00 16.53 36 PHE B CA 1
ATOM 2240 C C . PHE B 1 36 ? 8.121 48.843 38.602 1.00 17.17 36 PHE B C 1
ATOM 2241 O O . PHE B 1 36 ? 7.024 49.272 38.235 1.00 17.90 36 PHE B O 1
ATOM 2249 N N . ALA B 1 37 ? 8.271 48.061 39.666 1.00 21.46 37 ALA B N 1
ATOM 2250 C CA . ALA B 1 37 ? 7.134 47.706 40.505 1.00 16.24 37 ALA B CA 1
ATOM 2251 C C . ALA B 1 37 ? 7.009 48.921 41.433 1.00 10.75 37 ALA B C 1
ATOM 2252 O O . ALA B 1 37 ? 7.989 49.314 42.059 1.00 16.77 37 ALA B O 1
ATOM 2254 N N . LEU B 1 38 ? 5.825 49.519 41.509 1.00 11.00 38 LEU B N 1
ATOM 2255 C CA . LEU B 1 38 ? 5.609 50.705 42.344 1.00 15.66 38 LEU B CA 1
ATOM 2256 C C . LEU B 1 38 ? 5.403 50.470 43.831 1.00 16.77 38 LEU B C 1
ATOM 2257 O O . LEU B 1 38 ? 5.621 51.373 44.639 1.00 17.15 38 LEU B O 1
ATOM 2262 N N . ALA B 1 39 ? 4.996 49.262 44.195 1.00 18.34 39 ALA B N 1
ATOM 2263 C CA . ALA B 1 39 ? 4.708 48.952 45.590 1.00 17.48 39 ALA B CA 1
ATOM 2264 C C . ALA B 1 39 ? 3.726 50.021 46.072 1.00 15.32 39 ALA B C 1
ATOM 2265 O O . ALA B 1 39 ? 2.755 50.310 45.376 1.00 14.05 39 ALA B O 1
ATOM 2267 N N . SER B 1 40 ? 3.959 50.619 47.236 1.00 16.41 40 SER B N 1
ATOM 2268 C CA . SER B 1 40 ? 3.021 51.628 47.720 1.00 15.29 40 SER B CA 1
ATOM 2269 C C . SER B 1 40 ? 2.877 52.872 46.846 1.00 13.99 40 SER B C 1
ATOM 2270 O O . SER B 1 40 ? 1.924 53.626 47.008 1.00 26.10 40 SER B O 1
ATOM 2273 N N . VAL B 1 41 ? 3.809 53.102 45.927 1.00 10.80 41 VAL B N 1
ATOM 2274 C CA . VAL B 1 41 ? 3.685 54.257 45.056 1.00 11.82 41 VAL B CA 1
ATOM 2275 C C . VAL B 1 41 ? 2.398 54.089 44.237 1.00 12.50 41 VAL B C 1
ATOM 2276 O O . VAL B 1 41 ? 1.934 55.016 43.571 1.00 12.05 41 VAL B O 1
ATOM 2280 N N . THR B 1 42 ? 1.811 52.899 44.328 1.00 13.67 42 THR B N 1
ATOM 2281 C CA . THR B 1 42 ? 0.561 52.583 43.648 1.00 18.99 42 THR B CA 1
ATOM 2282 C C . THR B 1 42 ? -0.559 53.460 44.218 1.00 21.00 42 THR B C 1
ATOM 2283 O O . THR B 1 42 ? -1.457 53.885 43.488 1.00 24.22 42 THR B O 1
ATOM 2287 N N . LYS B 1 43 ? -0.496 53.731 45.522 1.00 19.67 43 LYS B N 1
ATOM 2288 C CA . LYS B 1 43 ? -1.513 54.546 46.213 1.00 30.33 43 LYS B CA 1
ATOM 2289 C C . LYS B 1 43 ? -1.946 55.827 45.488 1.00 23.73 43 LYS B C 1
ATOM 2290 O O . LYS B 1 43 ? -3.132 56.022 45.214 1.00 20.87 43 LYS B O 1
ATOM 2296 N N . 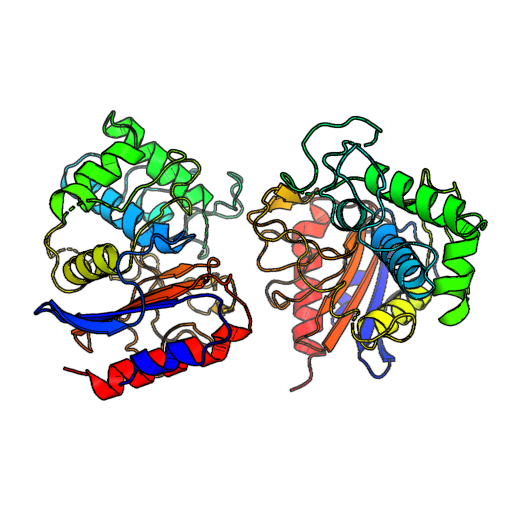PRO B 1 44 ? -0.992 56.726 45.197 1.00 20.32 44 PRO B N 1
ATOM 2297 C CA . PRO B 1 44 ? -1.318 57.978 44.505 1.00 15.41 44 PRO B CA 1
ATOM 2298 C C . PRO B 1 44 ? -2.164 57.748 43.255 1.00 15.29 44 PRO B C 1
ATOM 2299 O O . PRO B 1 44 ? -3.105 58.492 42.990 1.00 17.52 44 PRO B O 1
ATOM 2303 N N . LEU B 1 45 ? -1.828 56.715 42.490 1.00 14.80 45 LEU B N 1
ATOM 2304 C CA . LEU B 1 45 ? -2.566 56.397 41.271 1.00 14.36 45 LEU B CA 1
ATOM 2305 C C . LEU B 1 45 ? -3.995 55.981 41.590 1.00 19.20 45 LEU B C 1
ATOM 2306 O O . LEU B 1 45 ? -4.941 56.479 40.983 1.00 17.94 45 LEU B O 1
ATOM 2311 N N . VAL B 1 46 ? -4.147 55.061 42.539 1.00 19.04 46 VAL B N 1
ATOM 2312 C CA . VAL B 1 46 ? -5.470 54.592 42.925 1.00 23.18 46 VAL B CA 1
ATOM 2313 C C . VAL B 1 46 ? -6.273 55.725 43.565 1.00 25.41 46 VAL B C 1
ATOM 2314 O O . VAL B 1 46 ? -7.476 55.852 43.330 1.00 28.06 46 VAL B O 1
ATOM 2318 N N . ALA B 1 47 ? -5.603 56.549 44.364 1.00 21.73 47 ALA B N 1
ATOM 2319 C CA . ALA B 1 47 ? -6.252 57.675 45.033 1.00 17.91 47 ALA B CA 1
ATOM 2320 C C . ALA B 1 47 ? -6.855 58.633 44.009 1.00 23.91 47 ALA B C 1
ATOM 2321 O O . ALA B 1 47 ? -7.997 59.078 44.155 1.00 23.28 47 ALA B O 1
ATOM 2323 N N . ARG B 1 48 ? -6.080 58.955 42.977 1.00 20.80 48 ARG B N 1
ATOM 2324 C CA . ARG B 1 48 ? -6.549 59.862 41.940 1.00 18.71 48 ARG B CA 1
ATOM 2325 C C . ARG B 1 48 ? -7.740 59.245 41.220 1.00 23.79 48 ARG B C 1
ATOM 2326 O O . ARG B 1 48 ? -8.657 59.959 40.802 1.00 26.33 48 ARG B O 1
ATOM 2334 N N . ALA B 1 49 ? -7.735 57.922 41.066 1.00 22.78 49 ALA B N 1
ATOM 2335 C CA . ALA B 1 49 ? -8.856 57.256 40.398 1.00 23.91 49 ALA B CA 1
ATOM 2336 C C . ALA B 1 49 ? -10.104 57.416 41.256 1.00 27.46 49 ALA B C 1
ATOM 2337 O O . ALA B 1 49 ? -11.202 57.647 40.746 1.00 25.68 49 ALA B O 1
ATOM 2339 N N . ALA B 1 50 ? -9.921 57.302 42.567 1.00 26.65 50 ALA B N 1
ATOM 2340 C CA . ALA B 1 50 ? -11.031 57.441 43.497 1.00 25.78 50 ALA B CA 1
ATOM 2341 C C . ALA B 1 50 ? -11.550 58.874 43.460 1.00 27.94 50 ALA B C 1
ATOM 2342 O O . ALA B 1 50 ? -12.755 59.112 43.553 1.00 22.57 50 ALA B O 1
ATOM 2344 N N . GLN B 1 51 ? -10.631 59.826 43.330 1.00 27.69 51 GLN B N 1
ATOM 2345 C CA . GLN B 1 51 ? -10.999 61.236 43.280 1.00 26.41 51 GLN B CA 1
ATOM 2346 C C . GLN B 1 51 ? -11.878 61.501 42.061 1.00 30.83 51 GLN B C 1
ATOM 2347 O O . GLN B 1 51 ? -12.851 62.259 42.133 1.00 28.51 51 GLN B O 1
ATOM 2353 N N . VAL B 1 52 ? -11.540 60.856 40.949 1.00 22.81 52 VAL B N 1
ATOM 2354 C CA . VAL B 1 52 ? -12.307 60.995 39.721 1.00 30.62 52 VAL B CA 1
ATOM 2355 C C . VAL B 1 52 ? -13.682 60.343 39.895 1.00 34.95 52 VAL B C 1
ATOM 2356 O O . VAL B 1 52 ? -14.692 60.869 39.425 1.00 36.58 52 VAL B O 1
ATOM 2360 N N . ALA B 1 53 ? -13.714 59.202 40.578 1.00 32.74 53 ALA B N 1
ATOM 2361 C CA . ALA B 1 53 ? -14.964 58.485 40.813 1.00 36.71 53 ALA B CA 1
ATOM 2362 C C . ALA B 1 53 ? -15.945 59.367 41.580 1.00 34.57 53 ALA B C 1
ATOM 2363 O O . ALA B 1 53 ? -17.141 59.376 41.295 1.00 39.00 53 ALA B O 1
ATOM 2365 N N . VAL B 1 54 ? -15.432 60.110 42.551 1.00 33.41 54 VAL B N 1
ATOM 2366 C CA . VAL B 1 54 ? -16.274 60.988 43.341 1.00 33.67 54 VAL B CA 1
ATOM 2367 C C . VAL B 1 54 ? -16.812 62.119 42.467 1.00 38.20 54 VAL B C 1
ATOM 2368 O O . VAL B 1 54 ? -18.023 62.326 42.387 1.00 39.02 54 VAL B O 1
ATOM 2372 N N . GLU B 1 55 ? -15.912 62.841 41.803 1.00 42.65 55 GLU B N 1
ATOM 2373 C CA . GLU B 1 55 ? -16.319 63.951 40.942 1.00 42.00 55 GLU B CA 1
ATOM 2374 C C . GLU B 1 55 ? -17.298 63.525 39.860 1.00 42.50 55 GLU B C 1
ATOM 2375 O O . GLU B 1 55 ? -18.093 64.332 39.373 1.00 45.95 55 GLU B O 1
ATOM 2381 N N . GLU B 1 56 ? -17.245 62.256 39.483 1.00 39.41 56 GLU B N 1
ATOM 2382 C CA . GLU B 1 56 ? -18.145 61.757 38.464 1.00 36.95 56 GLU B CA 1
ATOM 2383 C C . GLU B 1 56 ? -19.447 61.266 39.086 1.00 40.01 56 GLU B C 1
ATOM 2384 O O . GLU B 1 56 ? -20.425 61.001 38.384 1.00 39.64 56 GLU B O 1
ATOM 2390 N N . GLY B 1 57 ? -19.451 61.154 40.411 1.00 37.64 57 GLY B N 1
ATOM 2391 C CA . GLY B 1 57 ? -20.643 60.730 41.119 1.00 38.74 57 GLY B CA 1
ATOM 2392 C C . GLY B 1 57 ? -20.716 59.261 41.469 1.00 44.34 57 GLY B C 1
ATOM 2393 O O . GLY B 1 57 ? -21.698 58.821 42.069 1.00 50.03 57 GLY B O 1
ATOM 2394 N N . VAL B 1 58 ? -19.695 58.493 41.101 1.00 40.55 58 VAL B N 1
ATOM 2395 C CA . VAL B 1 58 ? -19.687 57.065 41.401 1.00 38.46 58 VAL B CA 1
ATOM 2396 C C . VAL B 1 58 ? -19.900 56.838 42.895 1.00 43.32 58 VAL B C 1
ATOM 2397 O O . VAL B 1 58 ? -20.671 55.968 43.299 1.00 40.96 58 VAL B O 1
ATOM 2401 N N . VAL B 1 59 ? -19.211 57.633 43.708 1.00 37.45 59 VAL B N 1
ATOM 2402 C CA . VAL B 1 59 ? -19.318 57.543 45.159 1.00 37.01 59 VAL B CA 1
ATOM 2403 C C . VAL B 1 59 ? -19.080 58.928 45.734 1.00 40.40 59 VAL B C 1
ATOM 2404 O O . VAL B 1 59 ? -18.878 59.891 44.990 1.00 42.17 59 VAL B O 1
ATOM 2408 N N . ASN B 1 60 ? -19.104 59.026 47.059 1.00 37.87 60 ASN B N 1
ATOM 2409 C CA . ASN B 1 60 ? -18.862 60.296 47.736 1.00 37.58 60 ASN B CA 1
ATOM 2410 C C . ASN B 1 60 ? -17.886 60.039 48.871 1.00 31.50 60 ASN B C 1
ATOM 2411 O O . ASN B 1 60 ? -17.753 58.906 49.334 1.00 37.69 60 ASN B O 1
ATOM 2416 N N . LEU B 1 61 ? -17.198 61.083 49.316 1.00 32.10 61 LEU B N 1
ATOM 2417 C CA . LEU B 1 61 ? -16.240 60.950 50.415 1.00 37.85 61 LEU B CA 1
ATOM 2418 C C . LEU B 1 61 ? -16.917 60.526 51.712 1.00 40.79 61 LEU B C 1
ATOM 2419 O O . LEU B 1 61 ? -16.262 60.031 52.633 1.00 37.37 61 LEU B O 1
ATOM 2424 N N . ASP B 1 62 ? -18.232 60.723 51.770 1.00 39.35 62 ASP B N 1
ATOM 2425 C CA . ASP B 1 62 ? -19.031 60.397 52.949 1.00 36.39 62 ASP B CA 1
ATOM 2426 C C . ASP B 1 62 ? -19.748 59.068 52.772 1.00 37.97 62 ASP B C 1
ATOM 2427 O O . ASP B 1 62 ? -20.387 58.573 53.700 1.00 40.64 62 ASP B O 1
ATOM 2432 N N . THR B 1 63 ? -19.655 58.504 51.574 1.00 34.86 63 THR B N 1
ATOM 2433 C CA . THR B 1 63 ? -20.294 57.231 51.294 1.00 33.84 63 THR B CA 1
ATOM 2434 C C . THR B 1 63 ? -19.755 56.137 52.206 1.00 40.09 63 THR B C 1
ATOM 2435 O O . THR B 1 63 ? -18.547 55.923 52.279 1.00 39.67 63 THR B O 1
ATOM 2439 N N . PRO B 1 64 ? -20.651 55.432 52.919 1.00 40.57 64 PRO B N 1
ATOM 2440 C CA . PRO B 1 64 ? -20.229 54.358 53.821 1.00 40.11 64 PRO B CA 1
ATOM 2441 C C . PRO B 1 64 ? -19.372 53.337 53.083 1.00 40.35 64 PRO B C 1
ATOM 2442 O O . PRO B 1 64 ? -19.741 52.865 52.007 1.00 29.31 64 PRO B O 1
ATOM 2446 N N . ALA B 1 65 ? -18.224 53.011 53.667 1.00 34.55 65 ALA B N 1
ATOM 2447 C CA . ALA B 1 65 ? -17.304 52.048 53.076 1.00 32.75 65 ALA B CA 1
ATOM 2448 C C . ALA B 1 65 ? -16.322 51.568 54.137 1.00 32.26 65 ALA B C 1
ATOM 2449 O O . ALA B 1 65 ? -15.704 52.373 54.836 1.00 35.88 65 ALA B O 1
ATOM 2451 N N . GLY B 1 66 ? -16.187 50.253 54.255 1.00 33.11 66 GLY B N 1
ATOM 2452 C CA . GLY B 1 66 ? -15.287 49.685 55.241 1.00 33.68 66 GLY B CA 1
ATOM 2453 C C . GLY B 1 66 ? -16.033 49.352 56.520 1.00 32.05 66 GLY B C 1
ATOM 2454 O O . GLY B 1 66 ? -17.245 49.168 56.490 1.00 33.95 66 GLY B O 1
ATOM 2455 N N . PRO B 1 67 ? -15.340 49.268 57.665 1.00 35.24 67 PRO B N 1
ATOM 2456 C CA . PRO B 1 67 ? -15.990 48.952 58.939 1.00 37.60 67 PRO B CA 1
ATOM 2457 C C . PRO B 1 67 ? -17.004 50.017 59.360 1.00 40.50 67 PRO B C 1
ATOM 2458 O O . PRO B 1 67 ? -16.916 51.173 58.945 1.00 39.95 67 PRO B O 1
ATOM 2462 N N . PRO B 1 68 ? -17.987 49.631 60.190 1.00 40.17 68 PRO B N 1
ATOM 2463 C CA . PRO B 1 68 ? -19.022 50.551 60.670 1.00 34.43 68 PRO B CA 1
ATOM 2464 C C . PRO B 1 68 ? -18.450 51.889 61.133 1.00 35.85 68 PRO B C 1
ATOM 2465 O O . PRO B 1 68 ? -17.602 51.942 62.025 1.00 37.89 68 PRO B O 1
ATOM 2469 N N . GLY B 1 69 ? -18.920 52.965 60.513 1.00 36.69 69 GLY B N 1
ATOM 2470 C CA . GLY B 1 69 ? -18.447 54.290 60.865 1.00 43.11 69 GLY B CA 1
ATOM 2471 C C . GLY B 1 69 ? -17.402 54.808 59.897 1.00 38.19 69 GLY B C 1
ATOM 2472 O O . GLY B 1 69 ? -16.993 55.968 59.963 1.00 33.26 69 GLY B O 1
ATOM 2473 N N . SER B 1 70 ? -16.967 53.943 58.989 1.00 37.57 70 SER B N 1
ATOM 2474 C CA . SER B 1 70 ? -15.959 54.327 58.007 1.00 37.50 70 SER B CA 1
ATOM 2475 C C . SER B 1 70 ? -16.602 54.705 56.678 1.00 37.78 70 SER B C 1
ATOM 2476 O O . SER B 1 70 ? -17.677 54.218 56.335 1.00 36.31 70 SER B O 1
ATOM 2479 N N . THR B 1 71 ? -15.935 55.583 55.936 1.00 36.48 71 THR B N 1
ATOM 2480 C CA . THR B 1 71 ? -16.428 56.028 54.640 1.00 32.49 71 THR B CA 1
ATOM 2481 C C . THR B 1 71 ? -15.289 55.945 53.631 1.00 35.58 71 THR B C 1
ATOM 2482 O O . THR B 1 71 ? -14.227 55.396 53.923 1.00 29.68 71 THR B O 1
ATOM 2486 N N . VAL B 1 72 ? -15.519 56.494 52.444 1.00 32.95 72 VAL B N 1
ATOM 2487 C CA . VAL B 1 72 ? -14.504 56.507 51.403 1.00 28.67 72 VAL B CA 1
ATOM 2488 C C . VAL B 1 72 ? -13.349 57.406 51.844 1.00 30.96 72 VAL B C 1
ATOM 2489 O O . VAL B 1 72 ? -12.187 57.109 51.571 1.00 27.64 72 VAL B O 1
ATOM 2493 N N . ARG B 1 73 ? -13.668 58.494 52.544 1.00 22.24 73 ARG B N 1
ATOM 2494 C CA . ARG B 1 73 ? -12.639 59.414 53.012 1.00 25.72 73 ARG B CA 1
ATOM 2495 C C . ARG B 1 73 ? -11.733 58.762 54.055 1.00 32.99 73 ARG B C 1
ATOM 2496 O O . ARG B 1 73 ? -10.525 59.021 54.088 1.00 37.90 73 ARG B O 1
ATOM 2504 N N . HIS B 1 74 ? -12.311 57.921 54.910 1.00 30.80 74 HIS B N 1
ATOM 2505 C CA . HIS B 1 74 ? -11.526 57.235 55.940 1.00 28.92 74 HIS B CA 1
ATOM 2506 C C . HIS B 1 74 ? -10.534 56.281 55.289 1.00 26.87 74 HIS B C 1
ATOM 2507 O O . HIS B 1 74 ? -9.406 56.115 55.759 1.00 22.53 74 HIS B O 1
ATOM 2514 N N . LEU B 1 75 ? -10.967 55.645 54.208 1.00 19.07 75 LEU B N 1
ATOM 2515 C CA . LEU B 1 75 ? -10.112 54.712 53.493 1.00 24.92 75 LEU B CA 1
ATOM 2516 C C . LEU B 1 75 ? -8.949 55.461 52.836 1.00 23.49 75 LEU B C 1
ATOM 2517 O O . LEU B 1 75 ? -7.799 55.052 52.960 1.00 26.45 75 LEU B O 1
ATOM 2522 N N . LEU B 1 76 ? -9.252 56.564 52.156 1.00 24.23 76 LEU B N 1
ATOM 2523 C CA . LEU B 1 76 ? -8.232 57.367 51.483 1.00 27.52 76 LEU B CA 1
ATOM 2524 C C . LEU B 1 76 ? -7.235 57.998 52.456 1.00 32.55 76 LEU B C 1
ATOM 2525 O O . LEU B 1 76 ? -6.066 58.191 52.113 1.00 28.95 76 LEU B O 1
ATOM 2530 N N . ALA B 1 77 ? -7.696 58.316 53.666 1.00 27.82 77 ALA B N 1
ATOM 2531 C CA . ALA B 1 77 ? -6.840 58.943 54.674 1.00 22.57 77 ALA B CA 1
ATOM 2532 C C . ALA B 1 77 ? -6.286 57.950 55.683 1.00 22.85 77 ALA B C 1
ATOM 2533 O O . ALA B 1 77 ? -5.596 58.333 56.627 1.00 23.98 77 ALA B O 1
ATOM 2535 N N . HIS B 1 78 ? -6.583 56.673 55.473 1.00 19.67 78 HIS B N 1
ATOM 2536 C CA . HIS B 1 78 ? -6.101 55.625 56.361 1.00 24.31 78 HIS B CA 1
ATOM 2537 C C . HIS B 1 78 ? -6.548 55.824 57.815 1.00 19.28 78 HIS B C 1
ATOM 2538 O O . HIS B 1 78 ? -5.731 55.803 58.740 1.00 18.61 78 HIS B O 1
ATOM 2545 N N . THR B 1 79 ? -7.846 56.029 58.012 1.00 23.31 79 THR B N 1
ATOM 2546 C CA . THR B 1 79 ? -8.391 56.203 59.355 1.00 28.67 7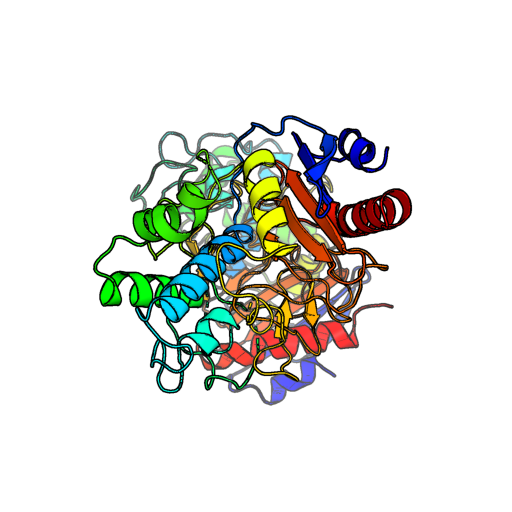9 THR B CA 1
ATOM 2547 C C . THR B 1 79 ? -9.626 55.328 59.541 1.00 24.40 79 THR B C 1
ATOM 2548 O O . THR B 1 79 ? -10.406 55.528 60.470 1.00 32.84 79 THR B O 1
ATOM 2552 N N . SER B 1 80 ? -9.795 54.347 58.663 1.00 24.38 80 SER B N 1
ATOM 2553 C CA . SER B 1 80 ? -10.943 53.453 58.755 1.00 31.47 80 SER B CA 1
ATOM 2554 C C . SER B 1 80 ? -10.817 52.538 59.975 1.00 32.47 80 SER B C 1
ATOM 2555 O O . SER B 1 80 ? -11.811 51.998 60.460 1.00 33.85 80 SER B O 1
ATOM 2558 N N . GLY B 1 81 ? -9.591 52.362 60.460 1.00 29.62 81 GLY B N 1
ATOM 2559 C CA . GLY B 1 81 ? -9.361 51.508 61.613 1.00 29.78 81 GLY B CA 1
ATOM 2560 C C . GLY B 1 81 ? -9.038 50.074 61.231 1.00 31.33 81 GLY B C 1
ATOM 2561 O O . GLY B 1 81 ? -8.925 49.200 62.089 1.00 28.92 81 GLY B O 1
ATOM 2562 N N . LEU B 1 82 ? -8.883 49.827 59.935 1.00 31.53 82 LEU B N 1
ATOM 2563 C CA . LEU B 1 82 ? -8.574 48.483 59.450 1.00 30.88 82 LEU B CA 1
ATOM 2564 C C . LEU B 1 82 ? -7.103 48.126 59.643 1.00 23.65 82 LEU B C 1
ATOM 2565 O O . LEU B 1 82 ? -6.252 49.006 59.756 1.00 27.42 82 LEU B O 1
ATOM 2570 N N . ALA B 1 83 ? -6.811 46.831 59.689 1.00 24.75 83 ALA B N 1
ATOM 2571 C CA . ALA B 1 83 ? -5.438 46.372 59.838 1.00 19.85 83 ALA B CA 1
ATOM 2572 C C . ALA B 1 83 ? -4.712 46.687 58.530 1.00 20.42 83 ALA B C 1
ATOM 2573 O O . ALA B 1 83 ? -5.350 46.883 57.491 1.00 10.56 83 ALA B O 1
ATOM 2583 N N . HIS B 1 85 ? -2.892 44.787 56.518 1.00 23.24 85 HIS B N 1
ATOM 2584 C CA . HIS B 1 85 ? -3.083 43.793 55.456 1.00 22.54 85 HIS B CA 1
ATOM 2585 C C . HIS B 1 85 ? -4.328 42.921 55.592 1.00 21.48 85 HIS B C 1
ATOM 2586 O O . HIS B 1 85 ? -4.694 42.217 54.654 1.00 31.62 85 HIS B O 1
ATOM 2593 N N . SER B 1 86 ? -4.971 42.958 56.752 1.00 27.82 86 SER B N 1
ATOM 2594 C CA . SER B 1 86 ? -6.153 42.138 56.987 1.00 36.92 86 SER B CA 1
ATOM 2595 C C . SER B 1 86 ? -7.400 42.992 57.164 1.00 35.63 86 SER B C 1
ATOM 2596 O O . SER B 1 86 ? -7.312 44.174 57.493 1.00 41.00 86 SER B O 1
ATOM 2599 N N . ASP B 1 87 ? -8.567 42.393 56.961 1.00 39.66 87 ASP B N 1
ATOM 2600 C CA . ASP B 1 87 ? -9.812 43.145 57.087 1.00 49.66 87 ASP B CA 1
ATOM 2601 C C . ASP B 1 87 ? -10.266 43.393 58.525 1.00 54.02 87 ASP B C 1
ATOM 2602 O O . ASP B 1 87 ? -11.317 43.995 58.751 1.00 62.82 87 ASP B O 1
ATOM 2607 N N . GLN B 1 88 ? -9.487 42.937 59.497 1.00 47.35 88 GLN B N 1
ATOM 2608 C CA . GLN B 1 88 ? -9.870 43.124 60.891 1.00 44.89 88 GLN B CA 1
ATOM 2609 C C . GLN B 1 88 ? -9.866 44.598 61.295 1.00 38.50 88 GLN B C 1
ATOM 2610 O O . GLN B 1 88 ? -8.998 45.366 60.882 1.00 31.55 88 GLN B O 1
ATOM 2616 N N . ALA B 1 89 ? -10.857 44.983 62.095 1.00 38.37 89 ALA B N 1
ATOM 2617 C CA . ALA B 1 89 ? -10.982 46.354 62.578 1.00 39.17 89 ALA B CA 1
ATOM 2618 C C . ALA B 1 89 ? -10.256 46.443 63.913 1.00 39.27 89 ALA B C 1
ATOM 2619 O O . ALA B 1 89 ? -10.698 45.866 64.905 1.00 42.37 89 ALA B O 1
ATOM 2621 N N . LEU B 1 90 ? -9.145 47.173 63.934 1.00 41.55 90 LEU B N 1
ATOM 2622 C CA . LEU B 1 90 ? -8.337 47.306 65.140 1.00 39.47 90 LEU B CA 1
ATOM 2623 C C . LEU B 1 90 ? -8.583 48.583 65.939 1.00 40.96 90 LEU B C 1
ATOM 2624 O O . LEU B 1 90 ? -7.908 48.829 66.939 1.00 45.20 90 LEU B O 1
ATOM 2629 N N . ALA B 1 91 ? -9.546 49.390 65.509 1.00 35.79 91 ALA B N 1
ATOM 2630 C CA . ALA B 1 91 ? -9.847 50.629 66.215 1.00 33.26 91 ALA B CA 1
ATOM 2631 C C . ALA B 1 91 ? -11.046 51.342 65.609 1.00 37.48 91 ALA B C 1
ATOM 2632 O O . ALA B 1 91 ? -11.429 51.071 64.472 1.00 40.92 91 ALA B O 1
ATOM 2634 N N . ARG B 1 92 ? -11.635 52.253 66.382 1.00 41.06 92 ARG B N 1
ATOM 2635 C CA . ARG B 1 92 ? -12.786 53.030 65.932 1.00 40.02 92 ARG B CA 1
ATOM 2636 C C . ARG B 1 92 ? -12.329 53.968 64.821 1.00 41.82 92 ARG B C 1
ATOM 2637 O O . ARG B 1 92 ? -11.323 54.660 64.962 1.00 51.59 92 ARG B O 1
ATOM 2645 N N . PRO B 1 93 ? -13.064 54.011 63.702 1.00 40.51 93 PRO B N 1
ATOM 2646 C CA . PRO B 1 93 ? -12.694 54.881 62.582 1.00 41.76 93 PRO B CA 1
ATOM 2647 C C .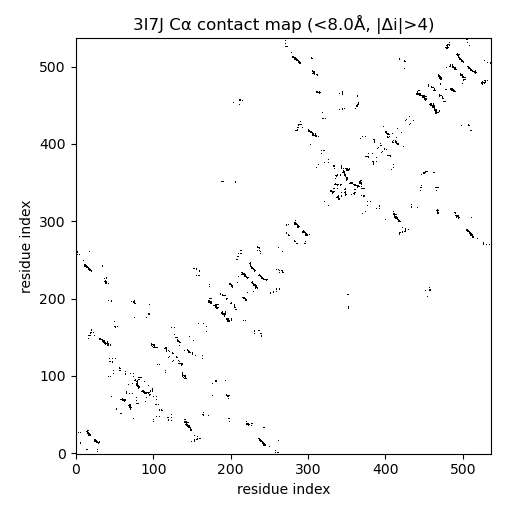 PRO B 1 93 ? -12.506 56.355 62.949 1.00 45.55 93 PRO B C 1
ATOM 2648 O O . PRO B 1 93 ? -13.396 56.981 63.520 1.00 52.06 93 PRO B O 1
ATOM 2652 N N . GLY B 1 94 ? -11.333 56.896 62.620 1.00 48.66 94 GLY B N 1
ATOM 2653 C CA . GLY B 1 94 ? -11.041 58.289 62.911 1.00 45.62 94 GLY B CA 1
ATOM 2654 C C . GLY B 1 94 ? -10.346 58.510 64.242 1.00 47.79 94 GLY B C 1
ATOM 2655 O O . GLY B 1 94 ? -10.155 59.651 64.666 1.00 48.74 94 GLY B O 1
ATOM 2656 N N . THR B 1 95 ? -9.954 57.422 64.897 1.00 41.89 95 THR B N 1
ATOM 2657 C CA . THR B 1 95 ? -9.292 57.504 66.189 1.00 40.85 95 THR B CA 1
ATOM 2658 C C . THR B 1 95 ? -7.774 57.619 66.058 1.00 41.01 95 THR B C 1
ATOM 2659 O O . THR B 1 95 ? -7.115 58.240 66.893 1.00 31.91 95 THR B O 1
ATOM 2663 N N . ARG B 1 96 ? -7.219 57.028 65.006 1.00 43.69 96 ARG B N 1
ATOM 2664 C CA . ARG B 1 96 ? -5.778 57.074 64.799 1.00 42.32 96 ARG B CA 1
ATOM 2665 C C . ARG B 1 96 ? -5.416 56.859 63.329 1.00 40.46 96 ARG B C 1
ATOM 2666 O O . ARG B 1 96 ? -6.174 56.247 62.581 1.00 35.84 96 ARG B O 1
ATOM 2674 N N . ARG B 1 97 ? -4.260 57.376 62.920 1.00 37.31 97 ARG B N 1
ATOM 2675 C CA . ARG B 1 97 ? -3.799 57.229 61.543 1.00 30.31 97 ARG B CA 1
ATOM 2676 C C . ARG B 1 97 ? -3.141 55.858 61.401 1.00 29.17 97 ARG B C 1
ATOM 2677 O O . ARG B 1 97 ? -2.045 55.631 61.916 1.00 31.06 97 ARG B O 1
ATOM 2693 N N . TYR B 1 99 ? -1.916 53.310 58.535 1.00 26.26 99 TYR B N 1
ATOM 2694 C CA . TYR B 1 99 ? -1.641 53.003 57.136 1.00 27.29 99 TYR B CA 1
ATOM 2695 C C . TYR B 1 99 ? -2.158 51.608 56.831 1.00 25.40 99 TYR B C 1
ATOM 2696 O O . TYR B 1 99 ? -1.835 50.655 57.539 1.00 21.91 99 TYR B O 1
ATOM 2705 N N . SER B 1 100 ? -2.937 51.479 55.763 1.00 19.49 100 SER B N 1
ATOM 2706 C CA . SER B 1 100 ? -3.511 50.183 55.430 1.00 23.67 100 SER B CA 1
ATOM 2707 C C . SER B 1 100 ? -3.659 49.859 53.949 1.00 24.41 100 SER B C 1
ATOM 2708 O O . SER B 1 100 ? -4.245 50.633 53.187 1.00 25.62 100 SER B O 1
ATOM 2711 N N . ASN B 1 101 ? -3.131 48.707 53.547 1.00 23.42 101 ASN B N 1
ATOM 2712 C CA . ASN B 1 101 ? -3.271 48.259 52.168 1.00 25.77 101 ASN B CA 1
ATOM 2713 C C . ASN B 1 101 ? -4.707 47.790 51.983 1.00 22.20 101 ASN B C 1
ATOM 2714 O O . ASN B 1 101 ? -5.351 48.136 51.000 1.00 18.96 101 ASN B O 1
ATOM 2719 N N . TYR B 1 102 ? -5.203 46.994 52.931 1.00 18.24 102 TYR B N 1
ATOM 2720 C CA . TYR B 1 102 ? -6.561 46.463 52.822 1.00 23.27 102 TYR B CA 1
ATOM 2721 C C . TYR B 1 102 ? -7.574 47.599 52.738 1.00 22.31 102 TYR B C 1
ATOM 2722 O O . TYR B 1 102 ? -8.610 47.468 52.085 1.00 26.69 102 TYR B O 1
ATOM 2731 N N . GLY B 1 103 ? -7.264 48.715 53.391 1.00 20.30 103 GLY B N 1
ATOM 2732 C CA . GLY B 1 103 ? -8.146 49.863 53.338 1.00 17.37 103 GLY B CA 1
ATOM 2733 C C . GLY B 1 103 ? -8.291 50.304 51.892 1.00 22.84 103 GLY B C 1
ATOM 2734 O O . GLY B 1 103 ? -9.373 50.690 51.447 1.00 21.77 103 GLY B O 1
ATOM 2735 N N . PHE B 1 104 ? -7.191 50.240 51.147 1.00 18.88 104 PHE B N 1
ATOM 2736 C CA . PHE B 1 104 ? -7.217 50.622 49.739 1.00 16.25 104 PHE B CA 1
ATOM 2737 C C . PHE B 1 104 ? -7.908 49.557 48.889 1.00 19.11 104 PHE B C 1
ATOM 2738 O O . PHE B 1 104 ? -8.395 49.850 47.796 1.00 19.12 104 PHE B O 1
ATOM 2746 N N . THR B 1 105 ? -7.945 48.326 49.396 1.00 19.95 105 THR B N 1
ATOM 2747 C CA . THR B 1 105 ? -8.607 47.222 48.710 1.00 20.01 105 THR B CA 1
ATOM 2748 C C . THR B 1 105 ? -10.111 47.414 48.834 1.00 17.52 105 THR B C 1
ATOM 2749 O O . THR B 1 105 ? -10.857 47.166 47.889 1.00 24.11 105 THR B O 1
ATOM 2753 N N . VAL B 1 106 ? -10.552 47.849 50.011 1.00 23.96 106 VAL B N 1
ATOM 2754 C CA . VAL B 1 106 ? -11.973 48.090 50.258 1.00 23.51 106 VAL B CA 1
ATOM 2755 C C . VAL B 1 106 ? -12.430 49.232 49.359 1.00 27.49 106 VAL B C 1
ATOM 2756 O O . VAL B 1 106 ? -13.509 49.185 48.765 1.00 26.60 106 VAL B O 1
ATOM 2760 N N . LEU B 1 107 ? -11.587 50.258 49.276 1.00 27.04 107 LEU B N 1
ATOM 2761 C CA . LEU B 1 107 ? -11.851 51.429 48.450 1.00 23.86 107 LEU B CA 1
ATOM 2762 C C . LEU B 1 107 ? -12.035 51.002 46.996 1.00 21.52 107 LEU B C 1
ATOM 2763 O O . LEU B 1 107 ? -13.016 51.368 46.351 1.00 28.91 107 LEU B O 1
ATOM 2768 N N . ALA B 1 108 ? -11.092 50.221 46.482 1.00 22.17 108 ALA B N 1
ATOM 2769 C CA . ALA B 1 108 ? -11.171 49.760 45.101 1.00 23.59 108 ALA B CA 1
ATOM 2770 C C . ALA B 1 108 ? -12.420 48.906 44.891 1.00 23.79 108 ALA B C 1
ATOM 2771 O O . ALA B 1 108 ? -12.984 48.883 43.798 1.00 21.47 108 ALA B O 1
ATOM 2773 N N . GLU B 1 109 ? -12.848 48.198 45.932 1.00 24.55 109 GLU B N 1
ATOM 2774 C CA . GLU B 1 109 ? -14.041 47.365 45.816 1.00 28.83 109 GLU B CA 1
ATOM 2775 C C . GLU B 1 109 ? -15.305 48.236 45.779 1.00 31.06 109 GLU B C 1
ATOM 2776 O O . GLU B 1 109 ? -16.308 47.860 45.168 1.00 35.92 109 GLU B O 1
ATOM 2782 N N . SER B 1 110 ? -15.254 49.405 46.412 1.00 21.64 110 SER B N 1
ATOM 2783 C CA . SER B 1 110 ? -16.402 50.305 46.413 1.00 25.14 110 SER B CA 1
ATOM 2784 C C . SER B 1 110 ? -16.542 50.985 45.052 1.00 31.71 110 SER B C 1
ATOM 2785 O O . SER B 1 110 ? -17.647 51.117 44.527 1.00 36.71 110 SER B O 1
ATOM 2788 N N . VAL B 1 111 ? -15.421 51.419 44.484 1.00 28.78 111 VAL B N 1
ATOM 2789 C CA . VAL B 1 111 ? -15.443 52.084 43.186 1.00 29.72 111 VAL B CA 1
ATOM 2790 C C . VAL B 1 111 ? -15.804 51.103 42.080 1.00 31.45 111 VAL B C 1
ATOM 2791 O O . VAL B 1 111 ? -16.504 51.455 41.134 1.00 35.06 111 VAL B O 1
ATOM 2795 N N . GLN B 1 112 ? -15.325 49.872 42.206 1.00 33.11 112 GLN B N 1
ATOM 2796 C CA . GLN B 1 112 ? -15.597 48.843 41.213 1.00 34.68 112 GLN B CA 1
ATOM 2797 C C . GLN B 1 112 ? -17.063 48.432 41.179 1.00 37.07 112 GLN B C 1
ATOM 2798 O O . GLN B 1 112 ? -17.636 48.204 40.109 1.00 39.96 112 GLN B O 1
ATOM 2804 N N . ARG B 1 113 ? -17.669 48.336 42.354 1.00 33.23 113 ARG B N 1
ATOM 2805 C CA . ARG B 1 113 ? -19.064 47.936 42.449 1.00 38.38 113 ARG B CA 1
ATOM 2806 C C . ARG B 1 113 ? -20.028 49.039 42.018 1.00 35.49 113 ARG B C 1
ATOM 2807 O O . ARG B 1 113 ? -20.941 48.796 41.230 1.00 32.09 113 ARG B O 1
ATOM 2815 N N . GLU B 1 114 ? -19.818 50.250 42.527 1.00 36.74 114 GLU B N 1
ATOM 2816 C CA . GLU B 1 114 ? -20.691 51.367 42.189 1.00 38.78 114 GLU B CA 1
ATOM 2817 C C . GLU B 1 114 ? -20.536 51.847 40.748 1.00 43.15 114 GLU B C 1
ATOM 2818 O O . GLU B 1 114 ? -21.393 52.566 40.237 1.00 49.36 114 GLU B O 1
ATOM 2824 N N . SER B 1 115 ? -19.451 51.458 40.089 1.00 37.64 115 SER B N 1
ATOM 2825 C CA . SER B 1 115 ? -19.234 51.889 38.714 1.00 33.66 115 SER B CA 1
ATOM 2826 C C . SER B 1 115 ? -19.517 50.762 37.734 1.00 33.71 115 SER B C 1
ATOM 2827 O O . SER B 1 115 ? -19.769 51.004 36.553 1.00 34.28 115 SER B O 1
ATOM 2830 N N . GLY B 1 116 ? -19.474 49.529 38.228 1.00 30.96 116 GLY B N 1
ATOM 2831 C CA . GLY B 1 116 ? -19.718 48.384 37.374 1.00 25.39 116 GLY B CA 1
ATOM 2832 C C . GLY B 1 116 ? -18.555 48.177 36.427 1.00 31.67 116 GLY B C 1
ATOM 2833 O O . GLY B 1 116 ? -18.704 47.573 35.368 1.00 39.42 116 GLY B O 1
ATOM 2834 N N . ILE B 1 117 ? -17.385 48.679 36.811 1.00 38.24 117 ILE B N 1
ATOM 2835 C CA . ILE B 1 117 ? -16.189 48.555 35.982 1.00 37.06 117 ILE B CA 1
ATOM 2836 C C . ILE B 1 117 ? -15.035 47.935 36.772 1.00 35.62 117 ILE B C 1
ATOM 2837 O O . ILE B 1 117 ? -14.763 48.334 37.904 1.00 27.96 117 ILE B O 1
ATOM 2842 N N . GLU B 1 118 ? -14.365 46.957 36.168 1.00 32.80 118 GLU B N 1
ATOM 2843 C CA . GLU B 1 118 ? -13.233 46.287 36.801 1.00 24.15 118 GLU B CA 1
ATOM 2844 C C . GLU B 1 118 ? -12.247 47.386 37.194 1.00 24.34 118 GLU B C 1
ATOM 2845 O O . GLU B 1 118 ? -11.802 48.156 36.343 1.00 29.76 118 GLU B O 1
ATOM 2851 N N . PHE B 1 119 ? -11.912 47.462 38.479 1.00 17.99 119 PHE B N 1
ATOM 2852 C CA . PHE B 1 119 ? -11.022 48.508 38.966 1.00 20.96 119 PHE B CA 1
ATOM 2853 C C . PHE B 1 119 ? -9.764 48.728 38.142 1.00 22.81 119 PHE B C 1
ATOM 2854 O O . PHE B 1 119 ? -9.389 49.871 37.886 1.00 19.88 119 PHE B O 1
ATOM 2862 N N . GLY B 1 120 ? -9.108 47.643 37.740 1.00 31.01 120 GLY B N 1
ATOM 2863 C CA . GLY B 1 120 ? -7.904 47.774 36.941 1.00 26.94 120 GLY B CA 1
ATOM 2864 C C . GLY B 1 120 ? -8.211 48.611 35.716 1.00 34.54 120 GLY B C 1
ATOM 2865 O O . GLY B 1 120 ? -7.486 49.552 35.385 1.00 36.42 120 GLY B O 1
ATOM 2866 N N . ARG B 1 121 ? -9.310 48.269 35.050 1.00 33.53 121 ARG B N 1
ATOM 2867 C CA . ARG B 1 121 ? -9.745 48.975 33.853 1.00 26.91 121 ARG B CA 1
ATOM 2868 C C . ARG B 1 121 ? -10.225 50.383 34.198 1.00 31.71 121 ARG B C 1
ATOM 2869 O O . ARG B 1 121 ? -10.020 51.327 33.431 1.00 36.61 121 ARG B O 1
ATOM 2877 N N . TYR B 1 122 ? -10.859 50.524 35.356 1.00 30.72 122 TYR B N 1
ATOM 2878 C CA . TYR B 1 122 ? -11.352 51.823 35.780 1.00 27.03 122 TYR B CA 1
ATOM 2879 C C . TYR B 1 122 ? -10.186 52.790 35.942 1.00 26.27 122 TYR B C 1
ATOM 2880 O O . TYR B 1 122 ? -10.237 53.934 35.478 1.00 27.45 122 TYR B O 1
ATOM 2889 N N . LEU B 1 123 ? -9.137 52.327 36.616 1.00 20.04 123 LEU B N 1
ATOM 2890 C CA . LEU B 1 123 ? -7.949 53.145 36.839 1.00 24.02 123 LEU B CA 1
ATOM 2891 C C . LEU B 1 123 ? -7.373 53.615 35.509 1.00 24.85 123 LEU B C 1
ATOM 2892 O O . LEU B 1 123 ? -6.986 54.772 35.367 1.00 27.43 123 LEU B O 1
ATOM 2897 N N . THR B 1 124 ? -7.327 52.708 34.538 1.00 26.51 124 THR B N 1
ATOM 2898 C CA . THR B 1 124 ? -6.796 53.018 33.216 1.00 33.26 124 THR B CA 1
ATOM 2899 C C . THR B 1 124 ? -7.611 54.091 32.499 1.00 30.65 124 THR B C 1
ATOM 2900 O O . THR B 1 124 ? -7.053 55.031 31.939 1.00 29.71 124 THR B O 1
ATOM 2904 N N . GLU B 1 125 ? -8.932 53.950 32.522 1.00 30.44 125 GLU B N 1
ATOM 2905 C CA . GLU B 1 125 ? -9.814 54.903 31.852 1.00 32.33 125 GLU B CA 1
ATOM 2906 C C . GLU B 1 125 ? -9.931 56.229 32.597 1.00 29.91 125 GLU B C 1
ATOM 2907 O O . GLU B 1 125 ? -10.064 57.285 31.983 1.00 28.06 125 GLU B O 1
ATOM 2913 N N . ALA B 1 126 ? -9.868 56.171 33.922 1.00 32.48 126 ALA B N 1
ATOM 2914 C CA . ALA B 1 126 ? -10.006 57.361 34.749 1.00 28.64 126 ALA B CA 1
ATOM 2915 C C . ALA B 1 126 ? -8.756 58.220 34.899 1.00 31.69 126 ALA B C 1
ATOM 2916 O O . ALA B 1 126 ? -8.860 59.428 35.118 1.00 29.75 126 ALA B O 1
ATOM 2918 N N . VAL B 1 127 ? -7.576 57.616 34.786 1.00 28.47 127 VAL B N 1
ATOM 2919 C CA . VAL B 1 127 ? -6.341 58.373 34.964 1.00 26.13 127 VAL B CA 1
ATOM 2920 C C . VAL B 1 127 ? -5.276 58.148 33.899 1.00 23.39 127 VAL B C 1
ATOM 2921 O O . VAL B 1 127 ? -4.855 59.082 33.221 1.00 28.33 127 VAL B O 1
ATOM 2925 N N . CYS B 1 128 ? -4.839 56.904 33.765 1.00 19.58 128 CYS B N 1
ATOM 2926 C CA . CYS B 1 128 ? -3.785 56.566 32.825 1.00 26.81 128 CYS B CA 1
ATOM 2927 C C . CYS B 1 128 ? -4.048 56.896 31.361 1.00 29.55 128 CYS B C 1
ATOM 2928 O O . CYS B 1 128 ? -3.279 57.631 30.738 1.00 34.22 128 CYS B O 1
ATOM 2931 N N . GLU B 1 129 ? -5.124 56.353 30.811 1.00 28.11 129 GLU B N 1
ATOM 2932 C CA . GLU B 1 129 ? -5.467 56.605 29.423 1.00 30.12 129 GLU B CA 1
ATOM 2933 C C . GLU B 1 129 ? -5.511 58.111 29.127 1.00 24.97 129 GLU B C 1
ATOM 2934 O O . GLU B 1 129 ? -4.863 58.586 28.197 1.00 21.10 129 GLU B O 1
ATOM 2940 N N . PRO B 1 130 ? -6.259 58.885 29.929 1.00 20.83 130 PRO B N 1
ATOM 2941 C CA . PRO B 1 130 ? -6.369 60.334 29.730 1.00 23.18 130 PRO B CA 1
ATOM 2942 C C . PRO B 1 130 ? -5.041 61.092 29.747 1.00 25.86 130 PRO B C 1
ATOM 2943 O O . PRO B 1 130 ? -4.869 62.064 29.013 1.00 25.48 130 PRO B O 1
ATOM 2947 N N . LEU B 1 131 ? -4.110 60.657 30.594 1.00 26.20 131 LEU B N 1
ATOM 2948 C CA . LEU B 1 131 ? -2.806 61.309 30.700 1.00 23.97 131 LEU B CA 1
ATOM 2949 C C . LEU B 1 131 ? -1.759 60.745 29.745 1.00 22.18 131 LEU B C 1
ATOM 2950 O O . LEU B 1 131 ? -0.638 61.249 29.685 1.00 25.91 131 LEU B O 1
ATOM 2955 N N . GLY B 1 132 ? -2.116 59.695 29.014 1.00 22.01 132 GLY B N 1
ATOM 2956 C CA . GLY B 1 132 ? -1.178 59.100 28.078 1.00 25.77 132 GLY B CA 1
ATOM 2957 C C . GLY B 1 132 ? -0.199 58.131 28.717 1.00 27.41 132 GLY B C 1
ATOM 2958 O O . GLY B 1 132 ? 0.835 57.803 28.131 1.00 27.49 132 GLY B O 1
ATOM 2967 N N . VAL B 1 134 ? 0.510 55.003 28.954 1.00 20.12 134 VAL B N 1
ATOM 2968 C CA . VAL B 1 134 ? 0.253 53.711 28.335 1.00 19.51 134 VAL B CA 1
ATOM 2969 C C . VAL B 1 134 ? 1.140 52.567 28.815 1.00 24.43 134 VAL B C 1
ATOM 2970 O O . VAL B 1 134 ? 1.032 51.446 28.319 1.00 30.72 134 VAL B O 1
ATOM 2974 N N . THR B 1 135 ? 2.012 52.837 29.781 1.00 26.99 135 THR B N 1
ATOM 2975 C CA . THR B 1 135 ? 2.888 51.794 30.299 1.00 19.21 135 THR B CA 1
ATOM 2976 C C . THR B 1 135 ? 2.690 51.644 31.799 1.00 20.01 135 THR B C 1
ATOM 2977 O O . THR B 1 135 ? 3.560 51.136 32.510 1.00 22.63 135 THR B O 1
ATOM 2981 N N . THR B 1 136 ? 1.531 52.100 32.265 1.00 18.47 136 THR B N 1
ATOM 2982 C CA . THR B 1 136 ? 1.160 52.032 33.673 1.00 20.14 136 THR B CA 1
ATOM 2983 C C . THR B 1 136 ? -0.056 51.134 33.806 1.00 24.70 136 THR B C 1
ATOM 2984 O O . THR B 1 136 ? -1.100 51.402 33.209 1.00 25.25 136 THR B O 1
ATOM 2988 N N . ARG B 1 137 ? 0.071 50.074 34.593 1.00 29.14 137 ARG B N 1
ATOM 2989 C CA . ARG B 1 137 ? -1.040 49.156 34.781 1.00 29.10 137 ARG B CA 1
ATOM 2990 C C . ARG B 1 137 ? -1.116 48.617 36.201 1.00 26.16 137 ARG B C 1
ATOM 2991 O O . ARG B 1 137 ? -0.136 48.632 36.947 1.00 17.66 137 ARG B O 1
ATOM 2999 N N . LEU B 1 138 ? -2.303 48.155 36.569 1.00 28.81 138 LEU B N 1
ATOM 3000 C CA . LEU B 1 138 ? -2.535 47.588 37.887 1.00 31.40 138 LEU B CA 1
ATOM 3001 C C . LEU B 1 138 ? -3.212 46.238 37.717 1.00 29.38 138 LEU B C 1
ATOM 3002 O O . LEU B 1 138 ? -4.392 46.162 37.377 1.00 28.45 138 LEU B O 1
ATOM 3007 N N . ASP B 1 139 ? -2.453 45.172 37.928 1.00 30.02 139 ASP B N 1
ATOM 3008 C CA . ASP B 1 139 ? -2.995 43.827 37.823 1.00 38.15 139 ASP B CA 1
ATOM 3009 C C . ASP B 1 139 ? -3.209 43.291 39.233 1.00 36.16 139 ASP B C 1
ATOM 3010 O O . ASP B 1 139 ? -2.450 43.612 40.151 1.00 27.49 139 ASP B O 1
ATOM 3015 N N . GLY B 1 140 ? -4.243 42.473 39.394 1.00 33.41 140 GLY B N 1
ATOM 3016 C CA . GLY B 1 140 ? -4.536 41.898 40.692 1.00 31.83 140 GLY B CA 1
ATOM 3017 C C . GLY B 1 140 ? -5.879 42.336 41.233 1.00 29.12 140 GLY B C 1
ATOM 3018 O O . GLY B 1 140 ? -6.322 41.835 42.262 1.00 36.78 140 GLY B O 1
ATOM 3019 N N . GLY B 1 141 ? -6.528 43.271 40.543 1.00 26.14 141 GLY B N 1
ATOM 3020 C CA . GLY B 1 141 ? -7.818 43.749 40.994 1.00 23.28 141 GLY B CA 1
ATOM 3021 C C . GLY B 1 141 ? -7.690 44.516 42.295 1.00 28.56 141 GLY B C 1
ATOM 3022 O O . GLY B 1 141 ? -6.579 44.863 42.693 1.00 33.20 141 GLY B O 1
ATOM 3023 N N . PRO B 1 142 ? -8.809 44.787 42.988 1.00 27.96 142 PRO B N 1
ATOM 3024 C CA . PRO B 1 142 ? -8.825 45.523 44.259 1.00 26.40 142 PRO B CA 1
ATOM 3025 C C . PRO B 1 142 ? -7.886 44.939 45.317 1.00 22.97 142 PRO B C 1
ATOM 3026 O O . PRO B 1 142 ? -7.351 45.665 46.157 1.00 25.70 142 PRO B O 1
ATOM 3030 N N . ALA B 1 143 ? -7.695 43.625 45.278 1.00 20.93 143 ALA B N 1
ATOM 3031 C CA . ALA B 1 143 ? -6.823 42.953 46.239 1.00 27.48 143 ALA B CA 1
ATOM 3032 C C . ALA B 1 143 ? -5.436 43.594 46.279 1.00 19.80 143 ALA B C 1
ATOM 3033 O O . ALA B 1 143 ? -4.805 43.660 47.330 1.00 23.86 143 ALA B O 1
ATOM 3035 N N . ALA B 1 144 ? -4.971 44.077 45.133 1.00 18.66 144 ALA B N 1
ATOM 3036 C CA . ALA B 1 144 ? -3.653 44.692 45.049 1.00 22.82 144 ALA B CA 1
ATOM 3037 C C . ALA B 1 144 ? -3.720 46.206 44.850 1.00 20.45 144 ALA B C 1
ATOM 3038 O O . ALA B 1 144 ? -2.733 46.827 44.467 1.00 24.57 144 ALA B O 1
ATOM 3040 N N . ALA B 1 145 ? -4.878 46.794 45.120 1.00 16.54 145 ALA B N 1
ATOM 3041 C CA . ALA B 1 145 ? -5.077 48.228 44.943 1.00 20.53 145 ALA B CA 1
ATOM 3042 C C . ALA B 1 145 ? -4.111 49.084 45.750 1.00 18.27 145 ALA B C 1
ATOM 3043 O O . ALA B 1 145 ? -4.033 50.294 45.548 1.00 19.70 145 ALA B O 1
ATOM 3045 N N . GLY B 1 146 ? -3.386 48.478 46.679 1.00 20.52 146 GLY B N 1
ATOM 3046 C CA . GLY B 1 146 ? -2.461 49.271 47.461 1.00 24.34 146 GLY B CA 1
ATOM 3047 C C . GLY B 1 146 ? -1.002 49.046 47.133 1.00 27.88 146 GLY B C 1
ATOM 3048 O O . GLY B 1 146 ? -0.138 49.701 47.717 1.00 25.98 146 GLY B O 1
ATOM 3049 N N . PHE B 1 147 ? -0.706 48.165 46.182 1.00 18.02 147 PHE B N 1
ATOM 3050 C CA . PHE B 1 147 ? 0.693 47.895 45.903 1.00 19.84 147 PHE B CA 1
ATOM 3051 C C . PHE B 1 147 ? 1.050 47.243 44.575 1.00 13.52 147 PHE B C 1
ATOM 3052 O O . PHE B 1 147 ? 2.225 47.212 44.210 1.00 17.38 147 PHE B O 1
ATOM 3060 N N . GLY B 1 148 ? 0.051 46.750 43.847 1.00 17.67 148 GLY B N 1
ATOM 3061 C CA . GLY B 1 148 ? 0.316 46.049 42.600 1.00 13.15 148 GLY B CA 1
ATOM 3062 C C . GLY B 1 148 ? 0.526 46.790 41.297 1.00 16.74 148 GLY B C 1
ATOM 3063 O O . GLY B 1 148 ? 0.558 46.161 40.241 1.00 19.87 148 GLY B O 1
ATOM 3064 N N . ALA B 1 149 ? 0.674 48.103 41.323 1.00 13.84 149 ALA B N 1
ATOM 3065 C CA . ALA B 1 149 ? 0.872 48.790 40.058 1.00 20.05 149 ALA B CA 1
ATOM 3066 C C . ALA B 1 149 ? 2.325 48.735 39.587 1.00 18.83 149 ALA B C 1
ATOM 3067 O O . ALA B 1 149 ? 3.250 48.525 40.374 1.00 17.00 149 ALA B O 1
ATOM 3069 N N . THR B 1 150 ? 2.506 48.901 38.283 1.00 16.72 150 THR B N 1
ATOM 3070 C CA . THR B 1 150 ? 3.828 48.928 37.675 1.00 19.51 150 THR B CA 1
ATOM 3071 C C . THR B 1 150 ? 3.794 50.116 36.728 1.00 17.27 150 THR B C 1
ATOM 3072 O O . THR B 1 150 ? 2.755 50.413 36.138 1.00 18.66 150 THR B O 1
ATOM 3076 N N . SER B 1 151 ? 4.920 50.808 36.601 1.00 21.45 151 SER B N 1
ATOM 3077 C CA . SER B 1 151 ? 4.991 51.968 35.723 1.00 13.97 151 SER B CA 1
ATOM 3078 C C . SER B 1 151 ? 6.429 52.329 35.365 1.00 19.11 151 SER B C 1
ATOM 3079 O O . SER B 1 151 ? 7.351 51.547 35.591 1.00 12.61 151 SER B O 1
ATOM 3082 N N . THR B 1 152 ? 6.606 53.527 34.810 1.00 14.40 152 THR B N 1
ATOM 3083 C CA . THR B 1 152 ? 7.917 54.020 34.406 1.00 13.71 152 THR B CA 1
ATOM 3084 C C . THR B 1 152 ? 8.076 55.470 34.861 1.00 14.84 152 THR B C 1
ATOM 3085 O O . THR B 1 152 ? 7.102 56.126 35.230 1.00 14.24 152 THR B O 1
ATOM 3089 N N . VAL B 1 153 ? 9.303 55.974 34.841 1.00 17.27 153 VAL B N 1
ATOM 3090 C CA . VAL B 1 153 ? 9.530 57.349 35.259 1.00 13.27 153 VAL B CA 1
ATOM 3091 C C . VAL B 1 153 ? 8.820 58.305 34.296 1.00 13.90 153 VAL B C 1
ATOM 3092 O O . VAL B 1 153 ? 8.294 59.339 34.712 1.00 16.93 153 VAL B O 1
ATOM 3096 N N . ALA B 1 154 ? 8.781 57.947 33.015 1.00 11.94 154 ALA B N 1
ATOM 3097 C CA . ALA B 1 154 ? 8.118 58.780 32.008 1.00 15.06 154 ALA B CA 1
ATOM 3098 C C . ALA B 1 154 ? 6.635 58.962 32.330 1.00 13.64 154 ALA B C 1
ATOM 3099 O O . ALA B 1 154 ? 6.127 60.082 32.329 1.00 24.35 154 ALA B O 1
ATOM 3101 N N . ASP B 1 155 ? 5.942 57.861 32.598 1.00 16.86 155 ASP B N 1
ATOM 3102 C CA . ASP B 1 155 ? 4.524 57.923 32.927 1.00 15.27 155 ASP B CA 1
ATOM 3103 C C . ASP B 1 155 ? 4.281 58.653 34.247 1.00 18.49 155 ASP B C 1
ATOM 3104 O O . ASP B 1 155 ? 3.327 59.421 34.365 1.00 16.61 155 ASP B O 1
ATOM 3109 N N . LEU B 1 156 ? 5.132 58.412 35.242 1.00 19.89 156 LEU B N 1
ATOM 3110 C CA . LEU B 1 156 ? 4.962 59.078 36.533 1.00 18.51 156 LEU B CA 1
ATOM 3111 C C . LEU B 1 156 ? 5.330 60.550 36.448 1.00 16.62 156 LEU B C 1
ATOM 3112 O O . LEU B 1 156 ? 4.872 61.352 37.262 1.00 20.42 156 LEU B O 1
ATOM 3117 N N . ALA B 1 157 ? 6.174 60.902 35.480 1.00 15.57 157 ALA B N 1
ATOM 3118 C CA . ALA B 1 157 ? 6.579 62.296 35.296 1.00 20.21 157 ALA B CA 1
ATOM 3119 C C . ALA B 1 157 ? 5.358 63.050 34.780 1.00 21.42 157 ALA B C 1
ATOM 3120 O O . ALA B 1 157 ? 5.130 64.203 35.140 1.00 20.05 157 ALA B O 1
ATOM 3122 N N . VAL B 1 158 ? 4.574 62.373 33.944 1.00 12.99 158 VAL B N 1
ATOM 3123 C CA . VAL B 1 158 ? 3.357 62.940 33.389 1.00 11.47 158 VAL B CA 1
ATOM 3124 C C . VAL B 1 158 ? 2.316 63.025 34.504 1.00 22.19 158 VAL B C 1
ATOM 3125 O O . VAL B 1 158 ? 1.576 64.010 34.613 1.00 23.61 158 VAL B O 1
ATOM 3129 N N . PHE B 1 159 ? 2.263 61.982 35.330 1.00 15.33 159 PHE B N 1
ATOM 3130 C CA . PHE B 1 159 ? 1.329 61.935 36.452 1.00 15.75 159 PHE B CA 1
ATOM 3131 C C . PHE B 1 159 ? 1.681 63.068 37.416 1.00 19.75 159 PHE B C 1
ATOM 3132 O O . PHE B 1 159 ? 0.799 63.743 37.948 1.00 19.20 159 PHE B O 1
ATOM 3140 N N . ALA B 1 160 ? 2.979 63.274 37.627 1.00 15.20 160 ALA B N 1
ATOM 3141 C CA . ALA B 1 160 ? 3.445 64.329 38.512 1.00 20.54 160 ALA B CA 1
ATOM 3142 C C . ALA B 1 160 ? 2.982 65.683 37.976 1.00 25.01 160 ALA B C 1
ATOM 3143 O O . ALA B 1 160 ? 2.686 66.604 38.743 1.00 21.99 160 ALA B O 1
ATOM 3145 N N . GLY B 1 161 ? 2.922 65.799 36.652 1.00 22.38 161 GLY B N 1
ATOM 3146 C CA . GLY B 1 161 ? 2.470 67.033 36.039 1.00 27.12 161 GLY B CA 1
ATOM 3147 C C . GLY B 1 161 ? 1.015 67.304 36.392 1.00 30.08 161 GLY B C 1
ATOM 3148 O O . GLY B 1 161 ? 0.615 68.454 36.583 1.00 25.40 161 GLY B O 1
ATOM 3149 N N . ASP B 1 162 ? 0.218 66.241 36.478 1.00 30.38 162 ASP B N 1
ATOM 3150 C CA . ASP B 1 162 ? -1.198 66.378 36.820 1.00 25.17 162 ASP B CA 1
ATOM 3151 C C . ASP B 1 162 ? -1.312 66.761 38.293 1.00 24.07 162 ASP B C 1
ATOM 3152 O O . ASP B 1 162 ? -2.303 67.357 38.709 1.00 22.12 162 ASP B O 1
ATOM 3157 N N . LEU B 1 163 ? -0.286 66.420 39.073 1.00 25.09 163 LEU B N 1
ATOM 3158 C CA . LEU B 1 163 ? -0.255 66.729 40.503 1.00 23.82 163 LEU B CA 1
ATOM 3159 C C . LEU B 1 163 ? 0.215 68.159 40.749 1.00 26.42 163 LEU B C 1
ATOM 3160 O O . LEU B 1 163 ? -0.001 68.716 41.828 1.00 27.74 163 LEU B O 1
ATOM 3165 N N . LEU B 1 164 ? 0.875 68.740 39.750 1.00 23.91 164 LEU B N 1
ATOM 3166 C CA . LEU B 1 164 ? 1.356 70.117 39.840 1.00 23.68 164 LEU B CA 1
ATOM 3167 C C . LEU B 1 164 ? 0.298 71.039 39.243 1.00 21.08 164 LEU B C 1
ATOM 3168 O O . LEU B 1 164 ? 0.133 72.178 39.678 1.00 24.36 164 LEU B O 1
ATOM 3173 N N . ARG B 1 165 ? -0.413 70.533 38.239 1.00 23.61 165 ARG B N 1
ATOM 3174 C CA . ARG B 1 165 ? -1.477 71.284 37.573 1.00 20.38 165 ARG B CA 1
ATOM 3175 C C . ARG B 1 165 ? -2.631 70.325 37.287 1.00 23.94 165 ARG B C 1
ATOM 3176 O O . ARG B 1 165 ? -2.694 69.702 36.231 1.00 27.11 165 ARG B O 1
ATOM 3184 N N . PRO B 1 166 ? -3.577 70.215 38.229 1.00 25.23 166 PRO B N 1
ATOM 3185 C CA . PRO B 1 166 ? -4.728 69.320 38.079 1.00 25.57 166 PRO B CA 1
ATOM 3186 C C . PRO B 1 166 ? -5.562 69.441 36.805 1.00 27.79 166 PRO B C 1
ATOM 3187 O O . PRO B 1 166 ? -6.069 70.509 36.464 1.00 27.18 166 PRO B O 1
ATOM 3191 N N . SER B 1 167 ? -5.695 68.317 36.113 1.00 28.44 167 SER B N 1
ATOM 3192 C CA . SER B 1 167 ? -6.478 68.235 34.893 1.00 28.07 167 SER B CA 1
ATOM 3193 C C . SER B 1 167 ? -7.398 67.029 35.005 1.00 33.77 167 SER B C 1
ATOM 3194 O O . SER B 1 167 ? -8.495 67.013 34.447 1.00 33.83 167 SER B O 1
ATOM 3197 N N . THR B 1 168 ? -6.930 66.016 35.729 1.00 33.68 168 THR B N 1
ATOM 3198 C CA . THR B 1 168 ? -7.691 64.788 35.936 1.00 36.01 168 THR B CA 1
ATOM 3199 C C . THR B 1 168 ? -8.899 65.078 36.815 1.00 29.14 168 THR B C 1
ATOM 3200 O O . THR B 1 168 ? -9.948 64.450 36.678 1.00 27.21 168 THR B O 1
ATOM 3204 N N . VAL B 1 169 ? -8.735 66.034 37.721 1.00 27.63 169 VAL B N 1
ATOM 3205 C CA . VAL B 1 169 ? -9.804 66.427 38.624 1.00 31.40 169 VAL B CA 1
ATOM 3206 C C . VAL B 1 169 ? -9.846 67.943 38.723 1.00 34.58 169 VAL B C 1
ATOM 3207 O O . VAL B 1 169 ? -8.912 68.628 38.304 1.00 32.72 169 VAL B O 1
ATOM 3211 N N . SER B 1 170 ? -10.935 68.458 39.282 1.00 35.29 170 SER B N 1
ATOM 3212 C CA . SER B 1 170 ? -11.106 69.894 39.440 1.00 34.22 170 SER B CA 1
ATOM 3213 C C . SER B 1 170 ? -10.048 70.445 40.381 1.00 36.29 170 SER B C 1
ATOM 3214 O O . SER B 1 170 ? -9.469 69.711 41.181 1.00 34.38 170 SER B O 1
ATOM 3217 N N . ALA B 1 171 ? -9.805 71.745 40.283 1.00 34.16 171 ALA B N 1
ATOM 3218 C CA . ALA B 1 171 ? -8.829 72.398 41.137 1.00 34.77 171 ALA B CA 1
ATOM 3219 C C . ALA B 1 171 ? -9.278 72.273 42.588 1.00 31.90 171 ALA B C 1
ATOM 3220 O O . ALA B 1 171 ? -8.459 72.286 43.506 1.00 36.43 171 ALA B O 1
ATOM 3222 N N . GLN B 1 172 ? -10.586 72.147 42.791 1.00 32.37 172 GLN B N 1
ATOM 3223 C CA . GLN B 1 172 ? -11.133 72.030 44.141 1.00 35.43 172 GLN B CA 1
ATOM 3224 C C . GLN B 1 172 ? -10.820 70.665 44.741 1.00 30.24 172 GLN B C 1
ATOM 3225 O O . GLN B 1 172 ? -10.377 70.561 45.884 1.00 30.97 172 GLN B O 1
ATOM 3239 N N . HIS B 1 174 ? -8.473 68.619 43.845 1.00 28.67 174 HIS B N 1
ATOM 3240 C CA . HIS B 1 174 ? -7.042 68.546 44.070 1.00 30.99 174 HIS B CA 1
ATOM 3241 C C . HIS B 1 174 ? -6.665 69.280 45.354 1.00 34.74 174 HIS B C 1
ATOM 3242 O O . HIS B 1 174 ? -5.821 68.816 46.123 1.00 37.10 174 HIS B O 1
ATOM 3249 N N . ALA B 1 175 ? -7.300 70.423 45.587 1.00 31.48 175 ALA B N 1
ATOM 3250 C CA . ALA B 1 175 ? -7.023 71.217 46.779 1.00 33.87 175 ALA B CA 1
ATOM 3251 C C . ALA B 1 175 ? -7.375 70.455 48.053 1.00 31.08 175 ALA B C 1
ATOM 3252 O O . ALA B 1 175 ? -6.659 70.528 49.051 1.00 25.94 175 ALA B O 1
ATOM 3254 N N . ASP B 1 176 ? -8.483 69.724 48.016 1.00 27.12 176 ASP B N 1
ATOM 3255 C CA . ASP B 1 176 ? -8.921 68.957 49.174 1.00 34.99 176 ASP B CA 1
ATOM 3256 C C . ASP B 1 176 ? -8.086 67.678 49.320 1.00 31.62 176 ASP B C 1
ATOM 3257 O O . ASP B 1 176 ? -7.772 67.252 50.431 1.00 27.20 176 ASP B O 1
ATOM 3262 N N . ALA B 1 177 ? -7.722 67.081 48.187 1.00 33.72 177 ALA B N 1
ATOM 3263 C CA . ALA B 1 177 ? -6.923 65.863 48.177 1.00 30.21 177 ALA B CA 1
ATOM 3264 C C . ALA B 1 177 ? -5.549 66.140 48.767 1.00 27.22 177 ALA B C 1
ATOM 3265 O O . ALA B 1 177 ? -4.947 65.274 49.398 1.00 27.24 177 ALA B O 1
ATOM 3267 N N . THR B 1 178 ? -5.054 67.354 48.554 1.00 24.75 178 THR B N 1
ATOM 3268 C CA . THR B 1 178 ? -3.747 67.733 49.067 1.00 26.53 178 THR B CA 1
ATOM 3269 C C . THR B 1 178 ? -3.833 68.380 50.445 1.00 27.04 178 THR B C 1
ATOM 3270 O O . THR B 1 178 ? -2.848 68.917 50.949 1.00 23.34 178 THR B O 1
ATOM 3274 N N . THR B 1 179 ? -5.015 68.320 51.054 1.00 26.53 179 THR B N 1
ATOM 3275 C CA . THR B 1 179 ? -5.220 68.889 52.387 1.00 31.26 179 THR B CA 1
ATOM 3276 C C . THR B 1 179 ? -5.364 67.769 53.416 1.00 25.38 179 THR B C 1
ATOM 3277 O O . THR B 1 179 ? -5.971 66.736 53.141 1.00 29.64 179 THR B O 1
ATOM 3281 N N . VAL B 1 180 ? -4.807 67.979 54.602 1.00 26.79 180 VAL B N 1
ATOM 3282 C CA . VAL B 1 180 ? -4.869 66.968 55.645 1.00 25.99 180 VAL B CA 1
ATOM 3283 C C . VAL B 1 180 ? -6.303 66.587 56.010 1.00 32.53 180 VAL B C 1
ATOM 3284 O O . VAL B 1 180 ? -7.145 67.446 56.263 1.00 37.09 180 VAL B O 1
ATOM 3288 N N . GLN B 1 181 ? -6.574 65.286 55.996 1.00 30.47 181 GLN B N 1
ATOM 3289 C CA . GLN B 1 181 ? -7.884 64.757 56.347 1.00 32.72 181 GLN B CA 1
ATOM 3290 C C . GLN B 1 181 ? -7.729 64.167 57.751 1.00 33.23 181 GLN B C 1
ATOM 3291 O O . GLN B 1 181 ? -6.764 63.447 58.023 1.00 37.46 181 GLN B O 1
ATOM 3297 N N . PHE B 1 182 ? -8.675 64.475 58.635 1.00 33.48 182 PHE B N 1
ATOM 3298 C CA . PHE B 1 182 ? -8.630 64.010 60.023 1.00 29.67 182 PHE B CA 1
ATOM 3299 C C . PHE B 1 182 ? -7.303 64.437 60.661 1.00 30.16 182 PHE B C 1
ATOM 3300 O O . PHE B 1 182 ? -6.485 63.596 61.046 1.00 30.03 182 PHE B O 1
ATOM 3308 N N . PRO B 1 183 ? -7.083 65.755 60.795 1.00 30.74 183 PRO B N 1
ATOM 3309 C CA . PRO B 1 183 ? -5.855 66.305 61.381 1.00 32.42 183 PRO B CA 1
ATOM 3310 C C . PRO B 1 183 ? -5.650 65.979 62.854 1.00 29.65 183 PRO B C 1
ATOM 3311 O O . PRO B 1 183 ? -6.578 65.563 63.547 1.00 31.30 183 PRO B O 1
ATOM 3315 N N . GLY B 1 184 ? -4.419 66.175 63.317 1.00 28.58 184 GLY B N 1
ATOM 3316 C CA . GLY B 1 184 ? -4.084 65.921 64.706 1.00 29.72 184 GLY B CA 1
ATOM 3317 C C . GLY B 1 184 ? -3.975 64.459 65.093 1.00 36.35 184 GLY B C 1
ATOM 3318 O O . GLY B 1 184 ? -3.819 64.138 66.272 1.00 32.47 184 GLY B O 1
ATOM 3319 N N . LEU B 1 185 ? -4.049 63.566 64.112 1.00 31.34 185 LEU B N 1
ATOM 3320 C CA . LEU B 1 185 ? -3.961 62.139 64.395 1.00 29.05 185 LEU B CA 1
ATOM 3321 C C . LEU B 1 185 ? -2.541 61.581 64.299 1.00 31.31 185 LEU B C 1
ATOM 3322 O O . LEU B 1 185 ? -1.854 61.763 63.292 1.00 32.71 185 LEU B O 1
ATOM 3327 N N . ASP B 1 186 ? -2.102 60.902 65.354 1.00 29.78 186 ASP B N 1
ATOM 3328 C CA . ASP B 1 186 ? -0.769 60.312 65.354 1.00 33.40 186 ASP B CA 1
ATOM 3329 C C . ASP B 1 186 ? -0.820 58.956 64.672 1.00 29.60 186 ASP B C 1
ATOM 3330 O O . ASP B 1 186 ? -1.896 58.391 64.470 1.00 31.83 186 ASP B O 1
ATOM 3335 N N . GLY B 1 187 ? 0.350 58.437 64.322 1.00 26.46 187 GLY B N 1
ATOM 3336 C CA . GLY B 1 187 ? 0.413 57.146 63.664 1.00 26.67 187 GLY B CA 1
ATOM 3337 C C . GLY B 1 187 ? 1.792 56.811 63.129 1.00 28.93 187 GLY B C 1
ATOM 3338 O O . GLY B 1 187 ? 2.671 57.670 63.028 1.00 27.03 187 GLY B O 1
ATOM 3339 N N . VAL B 1 188 ? 1.974 55.544 62.777 1.00 28.36 188 VAL B N 1
ATOM 3340 C CA . VAL B 1 188 ? 3.239 55.068 62.249 1.00 24.58 188 VAL B CA 1
ATOM 3341 C C . VAL B 1 188 ? 3.333 55.242 60.742 1.00 21.51 188 VAL B C 1
ATOM 3342 O O . VAL B 1 188 ? 2.359 55.039 60.019 1.00 21.56 188 VAL B O 1
ATOM 3346 N N . LEU B 1 189 ? 4.508 55.661 60.286 1.00 17.00 189 LEU B N 1
ATOM 3347 C CA . LEU B 1 189 ? 4.787 55.802 58.865 1.00 16.44 189 LEU B CA 1
ATOM 3348 C C . LEU B 1 189 ? 5.807 54.685 58.685 1.00 12.59 189 LEU B C 1
ATOM 3349 O O . LEU B 1 189 ? 6.957 54.806 59.109 1.00 19.59 189 LEU B O 1
ATOM 3354 N N . PRO B 1 190 ? 5.385 53.562 58.090 1.00 21.99 190 PRO B N 1
ATOM 3355 C CA . PRO B 1 190 ? 6.248 52.402 57.855 1.00 17.24 190 PRO B CA 1
ATOM 3356 C C . PRO B 1 190 ? 7.666 52.776 57.453 1.00 21.01 190 PRO B C 1
ATOM 3357 O O . PRO B 1 190 ? 7.880 53.473 56.461 1.00 18.97 190 PRO B O 1
ATOM 3361 N N . GLY B 1 191 ? 8.627 52.304 58.238 1.00 15.85 191 GLY B N 1
ATOM 3362 C CA . GLY B 1 191 ? 10.020 52.588 57.964 1.00 12.09 191 GLY B CA 1
ATOM 3363 C C . GLY B 1 191 ? 10.522 53.827 58.681 1.00 16.28 191 GLY B C 1
ATOM 3364 O O . GLY B 1 191 ? 11.727 54.044 58.765 1.00 18.82 191 GLY B O 1
ATOM 3365 N N . TYR B 1 192 ? 9.606 54.636 59.205 1.00 17.20 192 TYR B N 1
ATOM 3366 C CA . TYR B 1 192 ? 9.984 55.862 59.904 1.00 22.08 192 TYR B CA 1
ATOM 3367 C C . TYR B 1 192 ? 9.375 56.003 61.300 1.00 27.88 192 TYR B C 1
ATOM 3368 O O . TYR B 1 192 ? 9.213 57.116 61.799 1.00 23.84 192 TYR B O 1
ATOM 3377 N N . GLY B 1 193 ? 9.044 54.876 61.926 1.00 28.52 193 GLY B N 1
ATOM 3378 C CA . GLY B 1 193 ? 8.471 54.903 63.262 1.00 28.58 193 GLY B CA 1
ATOM 3379 C C . GLY B 1 193 ? 7.179 55.690 63.366 1.00 27.27 193 GLY B C 1
ATOM 3380 O O . GLY B 1 193 ? 6.524 55.953 62.361 1.00 25.64 193 GLY B O 1
ATOM 3381 N N . VAL B 1 194 ? 6.809 56.069 64.585 1.00 25.92 194 VAL B N 1
ATOM 3382 C CA . VAL B 1 194 ? 5.580 56.820 64.800 1.00 27.21 194 VAL B CA 1
ATOM 3383 C C . VAL B 1 194 ? 5.802 58.299 64.534 1.00 24.37 194 VAL B C 1
ATOM 3384 O O . VAL B 1 194 ? 6.845 58.854 64.882 1.00 24.22 194 VAL B O 1
ATOM 3388 N N . GLN B 1 195 ? 4.812 58.925 63.908 1.00 18.98 195 GLN B N 1
ATOM 3389 C CA . GLN B 1 195 ? 4.869 60.342 63.591 1.00 24.87 195 GLN B CA 1
ATOM 3390 C C . GLN B 1 195 ? 3.760 61.041 64.352 1.00 24.70 195 GLN B C 1
ATOM 3391 O O . GLN B 1 195 ? 2.627 60.562 64.391 1.00 25.45 195 GLN B O 1
ATOM 3397 N N . ARG B 1 196 ? 4.087 62.172 64.963 1.00 35.16 196 ARG B N 1
ATOM 3398 C CA . ARG B 1 196 ? 3.102 62.924 65.725 1.00 34.51 196 ARG B CA 1
ATOM 3399 C C . ARG B 1 196 ? 3.103 64.386 65.304 1.00 25.95 196 ARG B C 1
ATOM 3400 O O . ARG B 1 196 ? 3.965 65.151 65.720 1.00 35.45 196 ARG B O 1
ATOM 3408 N N . PRO B 1 197 ? 2.155 64.786 64.443 1.00 24.78 197 PRO B N 1
ATOM 3409 C CA . PRO B 1 197 ? 1.107 63.939 63.869 1.00 24.91 197 PRO B CA 1
ATOM 3410 C C . PRO B 1 197 ? 1.597 63.228 62.602 1.00 32.46 197 PRO B C 1
ATOM 3411 O O . PRO B 1 197 ? 2.737 63.419 62.180 1.00 31.75 197 PRO B O 1
ATOM 3415 N N . ASN B 1 198 ? 0.730 62.414 62.003 1.00 33.07 198 ASN B N 1
ATOM 3416 C CA . ASN B 1 198 ? 1.056 61.670 60.781 1.00 27.13 198 ASN B CA 1
ATOM 3417 C C . ASN B 1 198 ? 0.033 62.074 59.719 1.00 27.84 198 ASN B C 1
ATOM 3418 O O . ASN B 1 198 ? -0.777 61.260 59.275 1.00 28.87 198 ASN B O 1
ATOM 3423 N N . ASP B 1 199 ? 0.084 63.344 59.326 1.00 26.11 199 ASP B N 1
ATOM 3424 C CA . ASP B 1 199 ? -0.833 63.913 58.341 1.00 27.12 199 ASP B CA 1
ATOM 3425 C C . ASP B 1 199 ? -0.954 63.141 57.031 1.00 31.64 199 ASP B C 1
ATOM 3426 O O . ASP B 1 199 ? 0.025 62.604 56.511 1.00 29.53 199 ASP B O 1
ATOM 3431 N N . TRP B 1 200 ? -2.170 63.111 56.496 1.00 28.78 200 TRP B N 1
ATOM 3432 C CA . TRP B 1 200 ? -2.449 62.408 55.255 1.00 27.42 200 TRP B CA 1
ATOM 3433 C C . TRP B 1 200 ? -3.617 63.080 54.531 1.00 30.51 200 TRP B C 1
ATOM 3434 O O . TRP B 1 200 ? -4.570 63.542 55.162 1.00 28.36 200 TRP B O 1
ATOM 3445 N N . GLY B 1 201 ? -3.528 63.148 53.208 1.00 26.17 201 GLY B N 1
ATOM 3446 C CA . GLY B 1 201 ? -4.594 63.750 52.432 1.00 24.68 201 GLY B CA 1
ATOM 3447 C C . GLY B 1 201 ? -5.537 62.663 51.961 1.00 24.84 201 GLY B C 1
ATOM 3448 O O . GLY B 1 201 ? -5.761 61.678 52.668 1.00 28.44 201 GLY B O 1
ATOM 3449 N N . LEU B 1 202 ? -6.091 62.835 50.768 1.00 21.85 202 LEU B N 1
ATOM 3450 C CA . LEU B 1 202 ? -7.001 61.849 50.202 1.00 28.35 202 LEU B CA 1
ATOM 3451 C C . LEU B 1 202 ? -6.220 60.858 49.335 1.00 30.14 202 LEU B C 1
ATOM 3452 O O . LEU B 1 202 ? -6.325 60.873 48.108 1.00 36.70 202 LEU B O 1
ATOM 3457 N N . GLY B 1 203 ? -5.429 60.005 49.979 1.00 25.40 203 GLY B N 1
ATOM 3458 C CA . GLY B 1 203 ? -4.653 59.019 49.247 1.00 28.05 203 GLY B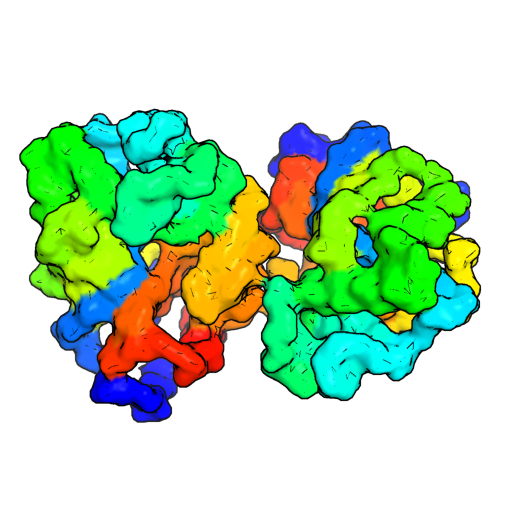 CA 1
ATOM 3459 C C . GLY B 1 203 ? -3.199 59.424 49.095 1.00 23.17 203 GLY B C 1
ATOM 3460 O O . GLY B 1 203 ? -2.342 58.593 48.801 1.00 22.97 203 GLY B O 1
ATOM 3461 N N . PHE B 1 204 ? -2.925 60.708 49.285 1.00 20.05 204 PHE B N 1
ATOM 3462 C CA . PHE B 1 204 ? -1.569 61.229 49.186 1.00 24.68 204 PHE B CA 1
ATOM 3463 C C . PHE B 1 204 ? -1.039 61.430 50.601 1.00 24.84 204 PHE B C 1
ATOM 3464 O O . PHE B 1 204 ? -1.778 61.872 51.477 1.00 20.88 204 PHE B O 1
ATOM 3472 N N . GLU B 1 205 ? 0.220 61.087 50.848 1.00 22.15 205 GLU B N 1
ATOM 3473 C CA . GLU B 1 205 ? 0.755 61.326 52.177 1.00 25.50 205 GLU B CA 1
ATOM 3474 C C . GLU B 1 205 ? 1.172 62.795 52.194 1.00 27.82 205 GLU B C 1
ATOM 3475 O O . GLU B 1 205 ? 1.507 63.361 51.151 1.00 21.88 205 GLU B O 1
ATOM 3481 N N . ILE B 1 206 ? 1.144 63.410 53.371 1.00 20.63 206 ILE B N 1
ATOM 3482 C CA . ILE B 1 206 ? 1.532 64.809 53.515 1.00 20.06 206 ILE B CA 1
ATOM 3483 C C . ILE B 1 206 ? 2.715 64.901 54.473 1.00 20.76 206 ILE B C 1
ATOM 3484 O O . ILE B 1 206 ? 2.641 64.440 55.608 1.00 25.82 206 ILE B O 1
ATOM 3489 N N . ARG B 1 207 ? 3.807 65.487 53.995 1.00 18.84 207 ARG B N 1
ATOM 3490 C CA . ARG B 1 207 ? 5.030 65.634 54.773 1.00 20.35 207 ARG B CA 1
ATOM 3491 C C . ARG B 1 207 ? 4.821 66.378 56.067 1.00 26.24 207 ARG B C 1
ATOM 3492 O O . ARG B 1 207 ? 5.019 65.842 57.157 1.00 32.38 207 ARG B O 1
ATOM 3500 N N . ASN B 1 208 ? 4.433 67.637 55.915 1.00 28.37 208 ASN B N 1
ATOM 3501 C CA . ASN B 1 208 ? 4.225 68.536 57.027 1.00 30.56 208 ASN B CA 1
ATOM 3502 C C . ASN B 1 208 ? 5.571 68.747 57.706 1.00 31.13 208 ASN B C 1
ATOM 3503 O O . ASN B 1 208 ? 6.459 69.377 57.135 1.00 35.07 208 ASN B O 1
ATOM 3508 N N . SER B 1 209 ? 5.735 68.199 58.906 1.00 29.19 209 SER B N 1
ATOM 3509 C CA . SER B 1 209 ? 6.979 68.370 59.644 1.00 34.87 209 SER B CA 1
ATOM 3510 C C . SER B 1 209 ? 7.530 67.062 60.188 1.00 28.90 209 SER B C 1
ATOM 3511 O O . SER B 1 209 ? 8.292 67.061 61.155 1.00 36.78 209 SER B O 1
ATOM 3514 N N . LYS B 1 210 ? 7.157 65.953 59.562 1.00 29.38 210 LYS B N 1
ATOM 3515 C CA . LYS B 1 210 ? 7.613 64.641 60.002 1.00 21.50 210 LYS B CA 1
ATOM 3516 C C . LYS B 1 210 ? 9.134 64.533 59.988 1.00 27.91 210 LYS B C 1
ATOM 3517 O O . LYS B 1 210 ? 9.804 65.121 59.139 1.00 26.11 210 LYS B O 1
ATOM 3523 N N . SER B 1 211 ? 9.668 63.781 60.945 1.00 30.73 211 SER B N 1
ATOM 3524 C CA . SER B 1 211 ? 11.104 63.577 61.066 1.00 33.83 211 SER B CA 1
ATOM 3525 C C . SER B 1 211 ? 11.370 62.401 61.994 1.00 34.92 211 SER B C 1
ATOM 3526 O O . SER B 1 211 ? 10.854 62.356 63.107 1.00 44.05 211 SER B O 1
ATOM 3529 N N . PRO B 1 212 ? 12.170 61.424 61.541 1.00 35.47 212 PRO B N 1
ATOM 3530 C CA . PRO B 1 212 ? 12.812 61.397 60.223 1.00 31.66 212 PRO B CA 1
ATOM 3531 C C . PRO B 1 212 ? 11.773 61.200 59.122 1.00 26.41 212 PRO B C 1
ATOM 3532 O O . PRO B 1 212 ? 10.627 60.863 59.408 1.00 17.84 212 PRO B O 1
ATOM 3536 N N . HIS B 1 213 ? 12.176 61.422 57.872 1.00 19.49 213 HIS B N 1
ATOM 3537 C CA . HIS B 1 213 ? 11.277 61.276 56.729 1.00 18.17 213 HIS B CA 1
ATOM 3538 C C . HIS B 1 213 ? 12.074 60.945 55.462 1.00 23.58 213 HIS B C 1
ATOM 3539 O O . HIS B 1 213 ? 13.300 61.071 55.447 1.00 25.29 213 HIS B O 1
ATOM 3546 N N . TRP B 1 214 ? 11.378 60.530 54.403 1.00 20.05 214 TRP B N 1
ATOM 3547 C CA . TRP B 1 214 ? 12.030 60.186 53.141 1.00 24.69 214 TRP B CA 1
ATOM 3548 C C . TRP B 1 214 ? 12.283 61.400 52.240 1.00 27.77 214 TRP B C 1
ATOM 3549 O O . TRP B 1 214 ? 13.172 61.359 51.389 1.00 25.02 214 TRP B O 1
ATOM 3560 N N . THR B 1 215 ? 11.503 62.469 52.424 1.00 28.25 215 THR B N 1
ATOM 3561 C CA . THR B 1 215 ? 11.664 63.691 51.629 1.00 24.14 215 THR B CA 1
ATOM 3562 C C . THR B 1 215 ? 12.872 64.500 52.096 1.00 28.71 215 THR B C 1
ATOM 3563 O O . THR B 1 215 ? 13.596 64.095 53.009 1.00 29.55 215 THR B O 1
ATOM 3567 N N . GLY B 1 216 ? 13.078 65.651 51.466 1.00 20.93 216 GLY B N 1
ATOM 3568 C CA . GLY B 1 216 ? 14.202 66.492 51.821 1.00 18.20 216 GLY B CA 1
ATOM 3569 C C . GLY B 1 216 ? 13.953 67.400 53.011 1.00 20.47 216 GLY B C 1
ATOM 3570 O O . GLY B 1 216 ? 12.826 67.833 53.254 1.00 22.63 216 GLY B O 1
ATOM 3571 N N . GLU B 1 217 ? 15.021 67.684 53.751 1.00 25.90 217 GLU B N 1
ATOM 3572 C CA . GLU B 1 217 ? 14.960 68.555 54.919 1.00 24.14 217 GLU B CA 1
ATOM 3573 C C . GLU B 1 217 ? 14.336 69.883 54.528 1.00 27.69 217 GLU B C 1
ATOM 3574 O O . GLU B 1 217 ? 13.642 70.517 55.325 1.00 28.92 217 GLU B O 1
ATOM 3580 N N . CYS B 1 218 ? 14.580 70.298 53.291 1.00 26.69 218 CYS B N 1
ATOM 3581 C CA . CYS B 1 218 ? 14.068 71.570 52.809 1.00 27.09 218 CYS B CA 1
ATOM 3582 C C . CYS B 1 218 ? 12.732 71.506 52.091 1.00 26.17 218 CYS B C 1
ATOM 3583 O O . CYS B 1 218 ? 12.251 72.524 51.607 1.00 21.84 218 CYS B O 1
ATOM 3586 N N . ASN B 1 219 ? 12.132 70.322 52.015 1.00 28.20 219 ASN B N 1
ATOM 3587 C CA . ASN B 1 219 ? 10.833 70.193 51.366 1.00 27.44 219 ASN B CA 1
ATOM 3588 C C . ASN B 1 219 ? 9.798 70.903 52.229 1.00 27.69 219 ASN B C 1
ATOM 3589 O O . ASN B 1 219 ? 9.801 70.752 53.451 1.00 27.44 219 ASN B O 1
ATOM 3594 N N . SER B 1 220 ? 8.918 71.677 51.598 1.00 23.67 220 SER B N 1
ATOM 3595 C CA . SER B 1 220 ? 7.888 72.400 52.334 1.00 29.11 220 SER B CA 1
ATOM 3596 C C . SER B 1 220 ? 7.004 71.431 53.115 1.00 35.47 220 SER B C 1
ATOM 3597 O O . SER B 1 220 ? 7.038 70.219 52.887 1.00 38.16 220 SER B O 1
ATOM 3600 N N . THR B 1 221 ? 6.215 71.969 54.039 1.00 33.58 221 THR B N 1
ATOM 3601 C CA . THR B 1 221 ? 5.317 71.155 54.847 1.00 26.15 221 THR B CA 1
ATOM 3602 C C . THR B 1 221 ? 4.103 70.746 54.015 1.00 28.28 221 THR B C 1
ATOM 3603 O O . THR B 1 221 ? 3.361 69.838 54.381 1.00 28.84 221 THR B O 1
ATOM 3607 N N . ARG B 1 222 ? 3.902 71.427 52.894 1.00 27.32 222 ARG B N 1
ATOM 3608 C CA . ARG B 1 222 ? 2.779 71.126 52.017 1.00 27.71 222 ARG B CA 1
ATOM 3609 C C . ARG B 1 222 ? 3.145 70.021 51.029 1.00 24.85 222 ARG B C 1
ATOM 3610 O O . ARG B 1 222 ? 2.307 69.563 50.259 1.00 23.23 222 ARG B O 1
ATOM 3618 N N . THR B 1 223 ? 4.402 69.597 51.053 1.00 25.40 223 THR B N 1
ATOM 3619 C CA . THR B 1 223 ? 4.859 68.552 50.146 1.00 22.53 223 THR B CA 1
ATOM 3620 C C . THR B 1 223 ? 4.071 67.259 50.348 1.00 26.03 223 THR B C 1
ATOM 3621 O O . THR B 1 223 ? 3.945 66.772 51.470 1.00 27.08 223 THR B O 1
ATOM 3625 N N . PHE B 1 224 ? 3.536 66.713 49.260 1.00 24.85 224 PHE B N 1
ATOM 3626 C CA . PHE B 1 224 ? 2.782 65.469 49.330 1.00 25.20 224 PHE B CA 1
ATOM 3627 C C . PHE B 1 224 ? 3.313 64.465 48.317 1.00 23.49 224 PHE B C 1
ATOM 3628 O O . PHE B 1 224 ? 4.156 64.798 47.487 1.00 24.86 224 PHE B O 1
ATOM 3636 N N . GLY B 1 225 ? 2.821 63.232 48.393 1.00 25.17 225 GLY B N 1
ATOM 3637 C CA . GLY B 1 225 ? 3.273 62.197 47.482 1.00 15.24 225 GLY B CA 1
ATOM 3638 C C . GLY B 1 225 ? 3.186 60.811 48.094 1.00 21.41 225 GLY B C 1
ATOM 3639 O O . GLY B 1 225 ? 2.163 60.441 48.675 1.00 21.47 225 GLY B O 1
ATOM 3640 N N . HIS B 1 226 ? 4.261 60.038 47.979 1.00 18.55 226 HIS B N 1
ATOM 3641 C CA . HIS B 1 226 ? 4.266 58.683 48.523 1.00 18.80 226 HIS B CA 1
ATOM 3642 C C . HIS B 1 226 ? 5.576 57.957 48.211 1.00 18.78 226 HIS B C 1
ATOM 3643 O O . HIS B 1 226 ? 6.209 58.221 47.192 1.00 16.85 226 HIS B O 1
ATOM 3650 N N . PHE B 1 227 ? 6.001 57.063 49.095 1.00 19.15 227 PHE B N 1
ATOM 3651 C CA . PHE B 1 227 ? 7.194 56.292 48.804 1.00 17.19 227 PHE B CA 1
ATOM 3652 C C . PHE B 1 227 ? 6.781 54.827 48.888 1.00 18.86 227 PHE B C 1
ATOM 3653 O O . PHE B 1 227 ? 5.682 54.515 49.354 1.00 20.91 227 PHE B O 1
ATOM 3661 N N . GLY B 1 228 ? 7.640 53.934 48.413 1.00 16.17 228 GLY B N 1
ATOM 3662 C CA . GLY B 1 228 ? 7.305 52.526 48.443 1.00 13.45 228 GLY B CA 1
ATOM 3663 C C . GLY B 1 228 ? 8.454 51.661 48.892 1.00 18.53 228 GLY B C 1
ATOM 3664 O O . GLY B 1 228 ? 9.621 52.048 48.787 1.00 11.64 228 GLY B O 1
ATOM 3665 N N . GLN B 1 229 ? 8.120 50.480 49.401 1.00 17.64 229 GLN B N 1
ATOM 3666 C CA . GLN B 1 229 ? 9.132 49.550 49.873 1.00 17.52 229 GLN B CA 1
ATOM 3667 C C . GLN B 1 229 ? 9.906 48.926 48.726 1.00 19.95 229 GLN B C 1
ATOM 3668 O O . GLN B 1 229 ? 10.909 48.247 48.948 1.00 14.67 229 GLN B O 1
ATOM 3674 N N . SER B 1 230 ? 9.441 49.158 47.500 1.00 14.18 230 SER B N 1
ATOM 3675 C CA . SER B 1 230 ? 10.121 48.630 46.325 1.00 13.96 230 SER B CA 1
ATOM 3676 C C . SER B 1 230 ? 11.328 49.492 45.992 1.00 14.34 230 SER B C 1
ATOM 3677 O O . SER B 1 230 ? 12.076 49.195 45.060 1.00 12.45 230 SER B O 1
ATOM 3680 N N . GLY B 1 231 ? 11.510 50.568 46.752 1.00 19.25 231 GLY B N 1
ATOM 3681 C CA . GLY B 1 231 ? 12.650 51.447 46.532 1.00 13.62 231 GLY B CA 1
ATOM 3682 C C . GLY B 1 231 ? 12.386 52.634 45.627 1.00 25.10 231 GLY B C 1
ATOM 3683 O O . GLY B 1 231 ? 13.261 53.056 44.869 1.00 15.19 231 GLY B O 1
ATOM 3684 N N . GLY B 1 232 ? 11.178 53.180 45.707 1.00 17.76 232 GLY B N 1
ATOM 3685 C CA . GLY B 1 232 ? 10.842 54.324 44.882 1.00 21.61 232 GLY B CA 1
ATOM 3686 C C . GLY B 1 232 ? 9.940 55.315 45.590 1.00 20.21 232 GLY B C 1
ATOM 3687 O O . GLY B 1 232 ? 9.334 54.994 46.615 1.00 14.76 232 GLY B O 1
ATOM 3688 N N . PHE B 1 233 ? 9.852 56.523 45.040 1.00 13.76 233 PHE B N 1
ATOM 3689 C CA . PHE B 1 233 ? 9.015 57.557 45.620 1.00 15.15 233 PHE B CA 1
ATOM 3690 C C . PHE B 1 233 ? 8.697 58.674 44.648 1.00 16.88 233 PHE B C 1
ATOM 3691 O O . PHE B 1 233 ? 9.284 58.775 43.569 1.00 15.32 233 PHE B O 1
ATOM 3699 N N . ILE B 1 234 ? 7.744 59.505 45.052 1.00 15.97 234 ILE B N 1
ATOM 3700 C CA . ILE B 1 234 ? 7.347 60.668 44.285 1.00 14.63 234 ILE B CA 1
ATOM 3701 C C . ILE B 1 234 ? 6.780 61.722 45.239 1.00 21.01 234 ILE B C 1
ATOM 3702 O O . ILE B 1 234 ? 5.903 61.430 46.056 1.00 20.61 234 ILE B O 1
ATOM 3707 N N . TRP B 1 235 ? 7.328 62.931 45.183 1.00 13.04 235 TRP B N 1
ATOM 3708 C CA . TRP B 1 235 ? 6.795 64.009 45.995 1.00 17.26 235 TRP B CA 1
ATOM 3709 C C . TRP B 1 235 ? 6.549 65.227 45.119 1.00 23.60 235 TRP B C 1
ATOM 3710 O O . TRP B 1 235 ? 7.193 65.420 44.081 1.00 18.60 235 TRP B O 1
ATOM 3721 N N . VAL B 1 236 ? 5.568 66.017 45.526 1.00 21.93 236 VAL B N 1
ATOM 3722 C CA . VAL B 1 236 ? 5.195 67.223 44.819 1.00 19.19 236 VAL B CA 1
ATOM 3723 C C . VAL B 1 236 ? 5.216 68.324 45.864 1.00 26.47 236 VAL B C 1
ATOM 3724 O O . VAL B 1 236 ? 4.505 68.258 46.867 1.00 14.77 236 VAL B O 1
ATOM 3728 N N . ASP B 1 237 ? 6.059 69.323 45.634 1.00 19.53 237 ASP B N 1
ATOM 3729 C CA . ASP B 1 237 ? 6.185 70.438 46.551 1.00 22.76 237 ASP B CA 1
ATOM 3730 C C . ASP B 1 237 ? 5.489 71.624 45.897 1.00 23.09 237 ASP B C 1
ATOM 3731 O O . ASP B 1 237 ? 6.065 72.298 45.049 1.00 21.81 237 ASP B O 1
ATOM 3736 N N . PRO B 1 238 ? 4.230 71.886 46.275 1.00 27.85 238 PRO B N 1
ATOM 3737 C CA . PRO B 1 238 ? 3.480 73.007 45.693 1.00 27.32 238 PRO B CA 1
ATOM 3738 C C . PRO B 1 238 ? 4.118 74.366 45.975 1.00 30.79 238 PRO B C 1
ATOM 3739 O O . PRO B 1 238 ? 3.904 75.324 45.234 1.00 28.63 238 PRO B O 1
ATOM 3743 N N . LYS B 1 239 ? 4.912 74.434 47.038 1.00 24.20 239 LYS B N 1
ATOM 3744 C CA . LYS B 1 239 ? 5.590 75.668 47.408 1.00 30.00 239 LYS B CA 1
ATOM 3745 C C . LYS B 1 239 ? 6.784 75.907 46.478 1.00 31.04 239 LYS B C 1
ATOM 3746 O O . LYS B 1 239 ? 6.999 77.028 46.014 1.00 29.30 239 LYS B O 1
ATOM 3752 N N . ALA B 1 240 ? 7.551 74.852 46.206 1.00 30.23 240 ALA B N 1
ATOM 3753 C CA . ALA B 1 240 ? 8.704 74.944 45.312 1.00 28.47 240 ALA B CA 1
ATOM 3754 C C . ALA B 1 240 ? 8.230 74.735 43.877 1.00 30.04 240 ALA B C 1
ATOM 3755 O O . ALA B 1 240 ? 9.005 74.848 42.922 1.00 33.30 240 ALA B O 1
ATOM 3757 N N . ASP B 1 241 ? 6.943 74.433 43.740 1.00 29.91 241 ASP B N 1
ATOM 3758 C CA . ASP B 1 241 ? 6.323 74.209 42.442 1.00 28.82 241 ASP B CA 1
ATOM 3759 C C . ASP B 1 241 ? 7.134 73.202 41.622 1.00 34.57 241 ASP B C 1
ATOM 3760 O O . ASP B 1 241 ? 7.223 73.299 40.393 1.00 32.38 241 ASP B O 1
ATOM 3765 N N . LEU B 1 242 ? 7.719 72.233 42.324 1.00 31.58 242 LEU B N 1
ATOM 3766 C CA . LEU B 1 242 ? 8.535 71.179 41.715 1.00 30.27 242 LEU B CA 1
ATOM 3767 C C . LEU B 1 242 ? 8.072 69.799 42.161 1.00 27.27 242 LEU B C 1
ATOM 3768 O O . LEU B 1 242 ? 7.437 69.657 43.203 1.00 24.84 242 LEU B O 1
ATOM 3773 N N . ALA B 1 243 ? 8.396 68.785 41.367 1.00 25.70 243 ALA B N 1
ATOM 3774 C CA . ALA B 1 243 ? 8.043 67.406 41.690 1.00 22.29 243 ALA B CA 1
ATOM 3775 C C . ALA B 1 243 ? 9.254 66.532 41.383 1.00 20.86 243 ALA B C 1
ATOM 3776 O O . ALA B 1 243 ? 10.045 66.856 40.496 1.00 24.28 243 ALA B O 1
ATOM 3778 N N . LEU B 1 244 ? 9.403 65.438 42.123 1.00 18.30 244 LEU B N 1
ATOM 3779 C CA . LEU B 1 244 ? 10.518 64.521 41.921 1.00 14.32 244 LEU B CA 1
ATOM 3780 C C . LEU B 1 244 ? 10.073 63.057 41.919 1.00 18.14 244 LEU B C 1
ATOM 3781 O O . LEU B 1 244 ? 9.341 62.620 42.806 1.00 18.32 244 LEU B O 1
ATOM 3786 N N . VAL B 1 245 ? 10.513 62.308 40.912 1.00 15.02 245 VAL B N 1
ATOM 3787 C CA . VAL B 1 245 ? 10.188 60.893 40.817 1.00 13.21 245 VAL B CA 1
ATOM 3788 C C . VAL B 1 245 ? 11.493 60.116 40.773 1.00 14.85 245 VAL B C 1
ATOM 3789 O O . VAL B 1 245 ? 12.404 60.449 40.011 1.00 17.80 245 VAL B O 1
ATOM 3793 N N . VAL B 1 246 ? 11.586 59.090 41.612 1.00 18.48 246 VAL B N 1
ATOM 3794 C CA . VAL B 1 246 ? 12.773 58.250 41.675 1.00 12.09 246 VAL B CA 1
ATOM 3795 C C . VAL B 1 246 ? 12.334 56.805 41.832 1.00 21.35 246 VAL B C 1
ATOM 3796 O O . VAL B 1 246 ? 11.560 56.478 42.730 1.00 25.61 246 VAL B O 1
ATOM 3800 N N . LEU B 1 247 ? 12.824 55.944 40.949 1.00 21.93 247 LEU B N 1
ATOM 3801 C CA . LEU B 1 247 ? 12.498 54.529 41.002 1.00 16.86 247 LEU B CA 1
ATOM 3802 C C . LEU B 1 247 ? 13.810 53.748 40.932 1.00 18.26 247 LEU B C 1
ATOM 3803 O O . LEU B 1 247 ? 14.663 54.040 40.095 1.00 14.74 247 LEU B O 1
ATOM 3808 N N . THR B 1 248 ? 13.982 52.783 41.833 1.00 17.83 248 THR B N 1
ATOM 3809 C CA . THR B 1 248 ? 15.192 51.963 41.856 1.00 18.75 248 THR B CA 1
ATOM 3810 C C . THR B 1 248 ? 14.820 50.496 41.945 1.00 22.34 248 THR B C 1
ATOM 3811 O O . THR B 1 248 ? 13.684 50.155 42.283 1.00 19.64 248 THR B O 1
ATOM 3815 N N . ALA B 1 249 ? 15.790 49.635 41.653 1.00 26.85 249 ALA B N 1
ATOM 3816 C CA . ALA B 1 249 ? 15.580 48.190 41.692 1.00 28.83 249 ALA B CA 1
ATOM 3817 C C . ALA B 1 249 ? 16.053 47.574 43.008 1.00 21.76 249 ALA B C 1
ATOM 3818 O O . ALA B 1 249 ? 16.537 46.445 43.029 1.00 26.47 249 ALA B O 1
ATOM 3820 N N . ARG B 1 250 ? 15.919 48.311 44.102 1.00 15.54 250 ARG B N 1
ATOM 3821 C CA . ARG B 1 250 ? 16.322 47.796 45.402 1.00 16.78 250 ARG B CA 1
ATOM 3822 C C . ARG B 1 250 ? 15.280 48.147 46.446 1.00 14.33 250 ARG B C 1
ATOM 3823 O O . ARG B 1 250 ? 14.944 49.320 46.618 1.00 15.76 250 ARG B O 1
ATOM 3831 N N . ASP B 1 251 ? 14.771 47.142 47.154 1.00 21.21 251 ASP B N 1
ATOM 3832 C CA . ASP B 1 251 ? 13.757 47.401 48.175 1.00 16.11 251 ASP B CA 1
ATOM 3833 C C . ASP B 1 251 ? 14.235 48.433 49.186 1.00 17.92 251 ASP B C 1
ATOM 3834 O O . ASP B 1 251 ? 15.419 48.504 49.519 1.00 17.85 251 ASP B O 1
ATOM 3839 N N . PHE B 1 252 ? 13.295 49.240 49.657 1.00 14.68 252 PHE B N 1
ATOM 3840 C CA . PHE B 1 252 ? 13.584 50.269 50.637 1.00 17.81 252 PHE B CA 1
ATOM 3841 C C . PHE B 1 252 ? 14.315 49.660 51.827 1.00 24.44 252 PHE B C 1
ATOM 3842 O O . PHE B 1 252 ? 14.010 48.545 52.253 1.00 19.61 252 PHE B O 1
ATOM 3850 N N . GLY B 1 253 ? 15.294 50.393 52.346 1.00 21.34 253 GLY B N 1
ATOM 3851 C CA . GLY B 1 253 ? 16.061 49.918 53.484 1.00 17.96 253 GLY B CA 1
ATOM 3852 C C . GLY B 1 253 ? 16.872 51.063 54.043 1.00 22.36 253 GLY B C 1
ATOM 3853 O O . GLY B 1 253 ? 16.715 52.199 53.598 1.00 23.21 253 GLY B O 1
ATOM 3854 N N . ASP B 1 254 ? 17.742 50.779 55.005 1.00 21.17 254 ASP B N 1
ATOM 3855 C CA . ASP B 1 254 ? 18.560 51.824 55.601 1.00 20.27 254 ASP B CA 1
ATOM 3856 C C . ASP B 1 254 ? 19.411 52.543 54.551 1.00 20.79 254 ASP B C 1
ATOM 3857 O O . ASP B 1 254 ? 19.696 53.726 54.698 1.00 18.74 254 ASP B O 1
ATOM 3862 N N . TRP B 1 255 ? 19.799 51.832 53.494 1.00 20.63 255 TRP B N 1
ATOM 3863 C CA . TRP B 1 255 ? 20.617 52.414 52.433 1.00 22.27 255 TRP B CA 1
ATOM 3864 C C . TRP B 1 255 ? 20.054 53.720 51.881 1.00 22.38 255 TRP B C 1
ATOM 3865 O O . TRP B 1 255 ? 20.802 54.565 51.402 1.00 23.63 255 TRP B O 1
ATOM 3876 N N . ALA B 1 256 ? 18.737 53.877 51.954 1.00 20.78 256 ALA B N 1
ATOM 3877 C CA . ALA B 1 256 ? 18.074 55.059 51.425 1.00 25.75 256 ALA B CA 1
ATOM 3878 C C . ALA B 1 256 ? 17.801 56.158 52.443 1.00 21.33 256 ALA B C 1
ATOM 3879 O O . ALA B 1 256 ? 17.511 57.298 52.072 1.00 16.67 256 ALA B O 1
ATOM 3881 N N . LEU B 1 257 ? 17.899 55.817 53.722 1.00 24.38 257 LEU B N 1
ATOM 3882 C CA . LEU B 1 257 ? 17.637 56.764 54.800 1.00 20.45 257 LEU B CA 1
ATOM 3883 C C . LEU B 1 257 ? 18.235 58.155 54.615 1.00 16.04 257 LEU B C 1
ATOM 3884 O O . LEU B 1 257 ? 17.554 59.158 54.833 1.00 17.16 257 LEU B O 1
ATOM 3889 N N . ASP B 1 258 ? 19.499 58.225 54.211 1.00 21.73 258 ASP B N 1
ATOM 3890 C CA . ASP B 1 258 ? 20.143 59.522 54.002 1.00 18.11 258 ASP B CA 1
ATOM 3891 C C . ASP B 1 258 ? 20.183 59.931 52.531 1.00 15.78 258 ASP B C 1
ATOM 3892 O O . ASP B 1 258 ? 20.095 61.116 52.207 1.00 20.69 258 ASP B O 1
ATOM 3897 N N . LEU B 1 259 ? 20.305 58.956 51.637 1.00 20.80 259 LEU B N 1
ATOM 3898 C CA . LEU B 1 259 ? 20.365 59.264 50.211 1.00 15.79 259 LEU B CA 1
ATOM 3899 C C . LEU B 1 259 ? 19.113 59.944 49.669 1.00 17.11 259 LEU B C 1
ATOM 3900 O O . LEU B 1 259 ? 19.211 60.902 48.904 1.00 21.05 259 LEU B O 1
ATOM 3905 N N . TRP B 1 260 ? 17.937 59.457 50.055 1.00 15.22 260 TRP B N 1
ATOM 3906 C CA . TRP B 1 260 ? 16.697 60.046 49.554 1.00 21.01 260 TRP B CA 1
ATOM 3907 C C . TRP B 1 260 ? 16.511 61.508 49.949 1.00 24.41 260 TRP B C 1
ATOM 3908 O O . TRP B 1 260 ? 16.171 62.349 49.111 1.00 28.40 260 TRP B O 1
ATOM 3919 N N . PRO B 1 261 ? 16.721 61.835 51.230 1.00 24.89 261 PRO B N 1
ATOM 3920 C CA . PRO B 1 261 ? 16.555 63.237 51.628 1.00 24.04 261 PRO B CA 1
ATOM 3921 C C . PRO B 1 261 ? 17.596 64.140 50.949 1.00 17.64 261 PRO B C 1
ATOM 3922 O O . PRO B 1 261 ? 17.306 65.281 50.596 1.00 20.76 261 PRO B O 1
ATOM 3926 N N . ALA B 1 262 ? 18.802 63.613 50.761 1.00 16.56 262 ALA B N 1
ATOM 3927 C CA . ALA B 1 262 ? 19.892 64.365 50.134 1.00 23.28 262 ALA B CA 1
ATOM 3928 C C . ALA B 1 262 ? 19.596 64.761 48.694 1.00 28.29 262 ALA B C 1
ATOM 3929 O O . ALA B 1 262 ? 19.737 65.931 48.319 1.00 27.70 262 ALA B O 1
ATOM 3931 N N . ILE B 1 263 ? 19.202 63.785 47.882 1.00 16.51 263 ILE B N 1
ATOM 3932 C CA . ILE B 1 263 ? 18.912 64.069 46.492 1.00 17.33 263 ILE B CA 1
ATOM 3933 C C . ILE B 1 263 ? 17.740 65.038 46.399 1.00 18.14 263 ILE B C 1
ATOM 3934 O O . ILE B 1 263 ? 17.724 65.913 45.534 1.00 26.69 263 ILE B O 1
ATOM 3939 N N . SER B 1 264 ? 16.780 64.902 47.309 1.00 16.05 264 SER B N 1
ATOM 3940 C CA . SER B 1 264 ? 15.616 65.783 47.317 1.00 19.34 264 SER B CA 1
ATOM 3941 C C . SER B 1 264 ? 16.023 67.233 47.568 1.00 21.10 264 SER B C 1
ATOM 3942 O O . SER B 1 264 ? 15.543 68.144 46.897 1.00 21.09 264 SER B O 1
ATOM 3945 N N . ASP B 1 265 ? 16.900 67.449 48.541 1.00 25.32 265 ASP B N 1
ATOM 3946 C CA . ASP B 1 265 ? 17.353 68.799 48.824 1.00 26.83 265 ASP B CA 1
ATOM 3947 C C . ASP B 1 265 ? 18.217 69.310 47.669 1.00 22.14 265 ASP B C 1
ATOM 3948 O O . ASP B 1 265 ? 18.166 70.488 47.323 1.00 26.54 265 ASP B O 1
ATOM 3953 N N . ALA B 1 266 ? 19.006 68.422 47.069 1.00 24.84 266 ALA B N 1
ATOM 3954 C CA . ALA B 1 266 ? 19.853 68.818 45.948 1.00 22.82 266 ALA B CA 1
ATOM 3955 C C . ALA B 1 266 ? 18.969 69.278 44.792 1.00 24.03 266 ALA B C 1
ATOM 3956 O O . ALA B 1 266 ? 19.204 70.329 44.194 1.00 21.07 266 ALA B O 1
ATOM 3958 N N . VAL B 1 267 ? 17.943 68.495 44.486 1.00 16.97 267 VAL B N 1
ATOM 3959 C CA . VAL B 1 267 ? 17.034 68.840 43.403 1.00 21.16 267 VAL B CA 1
ATOM 3960 C C . VAL B 1 267 ? 16.346 70.171 43.679 1.00 21.30 267 VAL B C 1
ATOM 3961 O O . VAL B 1 267 ? 16.249 71.023 42.795 1.00 20.54 267 VAL B O 1
ATOM 3965 N N . LEU B 1 268 ? 15.869 70.341 44.909 1.00 21.03 268 LEU B N 1
ATOM 3966 C CA . LEU B 1 268 ? 15.196 71.572 45.315 1.00 26.11 268 LEU B CA 1
ATOM 3967 C C . LEU B 1 268 ? 16.102 72.793 45.172 1.00 25.35 268 LEU B C 1
ATOM 3968 O O . LEU B 1 268 ? 15.686 73.829 44.662 1.00 27.65 268 LEU B O 1
ATOM 3973 N N . ALA B 1 269 ? 17.342 72.663 45.626 1.00 18.83 269 ALA B N 1
ATOM 3974 C CA . ALA B 1 269 ? 18.297 73.759 45.561 1.00 28.83 269 ALA B CA 1
ATOM 3975 C C . ALA B 1 269 ? 18.704 74.089 44.132 1.00 30.96 269 ALA B C 1
ATOM 3976 O O . ALA B 1 269 ? 19.020 75.236 43.820 1.00 33.50 269 ALA B O 1
ATOM 3978 N N . GLU B 1 270 ? 18.694 73.082 43.266 1.00 33.79 270 GLU B N 1
ATOM 3979 C CA . GLU B 1 270 ? 19.100 73.275 41.881 1.00 30.76 270 GLU B CA 1
ATOM 3980 C C . GLU B 1 270 ? 17.995 73.751 40.946 1.00 33.48 270 GLU B C 1
ATOM 3981 O O . GLU B 1 270 ? 18.218 74.643 40.129 1.00 35.44 270 GLU B O 1
ATOM 3987 N N . TYR B 1 271 ? 16.808 73.165 41.064 1.00 33.14 271 TYR B N 1
ATOM 3988 C CA . TYR B 1 271 ? 15.696 73.523 40.186 1.00 30.17 271 TYR B CA 1
ATOM 3989 C C . TYR B 1 271 ? 14.606 74.369 40.828 1.00 36.67 271 TYR B C 1
ATOM 3990 O O . TYR B 1 271 ? 13.582 74.641 40.199 1.00 37.30 271 TYR B O 1
ATOM 3999 N N . THR B 1 272 ? 14.817 74.782 42.073 1.00 33.78 272 THR B N 1
ATOM 4000 C CA . THR B 1 272 ? 13.829 75.598 42.764 1.00 39.66 272 THR B CA 1
ATOM 4001 C C . THR B 1 272 ? 13.370 76.759 41.886 1.00 43.64 272 THR B C 1
ATOM 4002 O O . THR B 1 272 ? 14.148 77.662 41.567 1.00 28.95 272 THR B O 1
ATOM 4006 N N . LEU B 1 273 ? 12.099 76.723 41.495 1.00 47.21 273 LEU B N 1
ATOM 4007 C CA . LEU B 1 273 ? 11.522 77.762 40.649 1.00 56.94 273 LEU B CA 1
ATOM 4008 C C . LEU B 1 273 ? 11.950 79.172 41.062 1.00 60.23 273 LEU B C 1
ATOM 4009 O O . LEU B 1 273 ? 12.422 79.914 40.175 1.00 59.81 273 LEU B O 1
#

Nearest PDB structures (foldseek):
  3i7j-assembly2_B  TM=1.003E+00  e=2.467E-56  Mycobacterium tuberculosis variant bovis
  7pp8-assembly1_A  TM=7.899E-01  e=2.807E-13  uncultured bacterium
  7atl-assembly1_AAA  TM=7.248E-01  e=1.559E-13  uncultured bacterium pCosCE1
  7y3z-assembly4_C  TM=7.810E-01  e=9.539E-12  Acinetobacter
  3agf-assembly1_A-2  TM=4.314E-01  e=1.336E-04  Bacillus subtilis

Foldseek 3Di:
DLVVCVVVAPFPFKKKFKAFLVATPDIDGDQQDKFFFFQLLLVLLLLLLQLCCVVVLFNQQPDWAPVVDGLQQLQFAQCCADLDSDRNDHGLPAHDDLVSQLRNLVSSCVSVVHFSFVSSCVLPVVVLDDAKTAPDTSNCSRGRIMHGNRSVRSVLSCCLPPDSHDPVVVQQLDFDSPQHWFQDVPQGTFGRFTGGRSKGFQQPGPPDLAANPQHRSKIGAHRQQGWIKIARNVLSMIMTMGGRHGDDPSRSVVRRSSRVVSSVPPRDD/DLVVCVVVAPFPFKKKFKAFLVGTPDIDGDQADKAFQFQLLLVLLLLLLQLCCVVPLAHQADDWAPPPHGLQLLQFAQCQADLDSDRNDHRLQAHDDLVSQLRNQVSSCVSVVHFSQVSSCVLPVVVLDDAWTAPDTSNCSRTRIMHGNVSVSSVLSCCLPPDSHDPVVVQQLDFDSPQHWAQDVPQGIFGRFTHGRSKGFQQPGPPDLAAPPQHRSKIWDHRQQAWIKIARNVLSMIMTMGGRHGDDVSRSPVRRSSNVVCCVVSRD